Protein AF-A0A7J4GT27-F1 (afdb_monomer)

Mean predicted aligned error: 15.14 Å

pLDDT: mean 80.0, std 19.09, range [25.44, 98.0]

Secondary structure (DSSP, 8-state):
-HHHHHHHHHHHS-HHHHHHHHHHTT----S-HHHHHHHHHHHHHHHHHSS-----------------------------------------PPPHHHHHTSHHHHHHHHHHHHHHHHHHHHHHT-PPPEEPPPPEET-EEEEEEEEEEEEEETHHHHHHHTTS---S-EEEEEEEEEEEEEEEE--B-GGG-TTSSSSTTTB-EEEE-TTS-EEEEEEEEEEEEEEEEEEEEEE--SS-SS-SS-EEEEEEEEEEEEEEEETTT--EEEEEEEEEEEETTEEEEEEEEE-SSSSHHHHHHHS-HHHHTTTS--BHHHHHTT-EE-TT-EEEETTEEEEEEEEEEETTEEEEEEEEEEHHHHHTTSEEEEEEEEE-TT-SB-SEEEEEEEEE-TTS--TTS-HHHHHHHHHH--SSEEEEEEEEEEEEEE--SEE--TT---TTPPPTTSSSPPTTTSB--TTT-SS-----SSSSS-HHHHHHHGGG-TT-HHHHHHHHTT-EEEEEEEE-SSSSEEEEEEEE-SSS-EEEEEEEE-SSSSTTTEEEEEEEE-SS-----GGGPPPB--HHHHHHHHH-TTT-GGGBSTTSSB-TTSPBPTTEEEEEEEE-TTSTTHHHHTTT--SSS-EEEEEEEEEEEETTEEEEEEEEEETTTTEEEEEEEEEE-

Radius of gyration: 33.51 Å; Cα contacts (8 Å, |Δi|>4): 1380; chains: 1; bounding box: 77×67×125 Å

Nearest PDB structures (foldseek):
  2x56-assembly1_A  TM=1.520E-01  e=4.079E-02  Yersinia pestis
  8bmx-assembly1_C  TM=9.482E-02  e=4.570E-03  Bacteroides thetaiotaomicron VPI-5482
  3qq2-assembly1_A-2  TM=1.585E-01  e=1.320E-01  Bordetella pertussis
  5fok-assembly1_A  TM=1.154E-01  e=2.251E-01  Pseudomonas aeruginosa PAO1

Foldseek 3Di:
DVLVVLLVVLVPDDLVVLLVLCVVVVHDSDDDSVVSSVRSSVVVVVVVVPPPPDDDDDYDDDDDDDDDDDDDDDDDDDDDDDDDDDDDDDDDDDDPVNQCPPPVSVVVVVVVCCCVVVVCVVVVQAADWDFFDFAFQWWKFKKKKPFWKKKWADPSVCVVCVVPPDPFAWGMKIKTFIWMKMKHKHQAACVQCPPFPDCPQGSWHWDFFLLLATATWTKMKMKIKTQWMKIWTWGQDPVHRTDPDTDIWTKIKIKMKIWTQGFAVRHTQKIKIWMWMDTDPKIKTKIKMFGCQFDPVVVVVVLDVVVVVQVDFDQCCQAQPRDIQAAADWDGHPQKTKGFNHWDDPPPDIWTKMKIWRNCCVQLVQDTWIKIFTDDRVDSTTQKIKTWDKGAALVDDCVVHDPVSNVVRNVPGGHIMIITTIMMHTDDIDGHDGGRSHNDDTDSPDDPPPSWDDPVQFALQLPPHQEFAAPAPLDPQDPVQVLLQQVLDPPNVVVVVQSVALKHFQKKKWAQLDQWIKIWTWMQHPPRWIKIWIWTADDGHDNVGIGGDDMDTDPFDADDDSVQWDGFHHNNVLLVSLLDCSRPVPQEDPQHQHYPVSHGDNQKMKMKHKHACPGPCVVVVVRRDDDRHIFIKMKMWGWDDDPNKTKIKMWMATGNGSTTRMMMIMIMD

Sequence (669 aa):
MKGEHLVDELSSNTVVQLKVMCKEHGLSTAGKKAEIISRLDEFLNEESLSMDDEADAVPLPEIEEEEILIAEFLEADLIEEELPHKIASISSPNTLMDQIKQPKVAAVLITLLLATGGWYWYVSNQLEPFTADDLRYGDSIEYSILNGDLDVTDGFIDLVMDNLDSEDDVCRLHLQFEGEGSSSVTEGGSNELEFEFDNDLLGAVRAKGSMGLDWLTVEKKLTHNFDKMTISRHLSNTITDCSSFAEGADAQMSLQTTTWTEISEQEIIATKADWSLNVKNDNYQGSTMSFGVGGLLGSLESAAPGVLMVFSPVEIREVIGTSLIETGVTGTSMGWEWRVIGPDMAGDEPAWKIALEHKEIRDNCLGHARVTMWVVADSPWAISQNVDVKITGKDGDRSSCGAATQILGDMILPKGTLTLKLDIFKHDLNRGTKLLDMGVGYDSLPSAGHHTPTSKQLQDWGDNELHLPDQSSLRQYPLEVAASCIPFLSEAVAARAALDDDGYIWRAIDNRSSTKTTWNISWVNSDPNSGWVKLDISGSPSSENCTYIGHGSHNNNGAHNRNEIPPALNISMMEDDLTDRARFPVLSGSDGFFTSTGQYQPETRIGHLVVTPNGDYSDWINRFKTGDTGATTLDLSRNWNSDGWSNTLTLAMDATSGQVIGWNLYQSK

Structure (mmCIF, N/CA/C/O backbone):
data_AF-A0A7J4GT27-F1
#
_entry.id   AF-A0A7J4GT27-F1
#
loop_
_atom_site.group_PDB
_atom_site.id
_atom_site.type_symbol
_atom_site.label_atom_id
_atom_site.label_alt_id
_atom_site.label_comp_id
_atom_site.label_asym_id
_atom_site.label_entity_id
_atom_site.label_seq_id
_atom_site.pdbx_PDB_ins_code
_atom_site.Cartn_x
_atom_site.Cartn_y
_atom_site.Cartn_z
_atom_site.occupancy
_atom_site.B_iso_or_equiv
_atom_site.auth_seq_id
_atom_site.auth_comp_id
_atom_site.auth_asym_id
_atom_site.auth_atom_id
_atom_site.pdbx_PDB_model_num
ATOM 1 N N . MET A 1 1 ? 19.640 -31.789 32.398 1.00 39.75 1 MET A N 1
ATOM 2 C CA . MET A 1 1 ? 18.438 -31.109 32.922 1.00 39.75 1 MET A CA 1
ATOM 3 C C . MET A 1 1 ? 18.256 -29.682 32.399 1.00 39.75 1 MET A C 1
ATOM 5 O O . MET A 1 1 ? 17.112 -29.283 32.303 1.00 39.75 1 MET A O 1
ATOM 9 N N . LYS A 1 2 ? 19.305 -28.924 32.016 1.00 45.47 2 LYS A N 1
ATOM 10 C CA . LYS A 1 2 ? 19.134 -27.567 31.440 1.00 45.47 2 LYS A CA 1
ATOM 11 C C . LYS A 1 2 ? 18.656 -27.557 29.969 1.00 45.47 2 LYS A C 1
ATOM 13 O O . LYS A 1 2 ? 17.789 -26.766 29.639 1.00 45.47 2 LYS A O 1
ATOM 18 N N . GLY A 1 3 ? 19.148 -28.480 29.130 1.00 47.28 3 GLY A N 1
ATOM 19 C CA . GLY A 1 3 ? 18.775 -28.552 27.703 1.00 47.28 3 GLY A CA 1
ATOM 20 C C . GLY A 1 3 ? 17.333 -29.003 27.421 1.00 47.28 3 GLY A C 1
ATOM 21 O O . GLY A 1 3 ? 16.694 -28.469 26.530 1.00 47.28 3 GLY A O 1
ATOM 22 N N . GLU A 1 4 ? 16.767 -29.920 28.219 1.00 50.78 4 GLU A N 1
ATOM 23 C CA . GLU A 1 4 ? 15.357 -30.336 28.048 1.00 50.78 4 GLU A CA 1
ATOM 24 C C . GLU A 1 4 ? 14.365 -29.202 28.363 1.00 50.78 4 GLU A C 1
ATOM 26 O O . GLU A 1 4 ? 13.334 -29.104 27.711 1.00 50.78 4 GLU A O 1
ATOM 31 N N . HIS A 1 5 ? 14.695 -28.302 29.298 1.00 53.88 5 HIS A N 1
ATOM 32 C CA . HIS A 1 5 ? 13.832 -27.169 29.655 1.00 53.88 5 HIS A CA 1
ATOM 33 C C . HIS A 1 5 ? 13.808 -26.078 28.568 1.00 53.88 5 HIS A C 1
ATOM 35 O O . HIS A 1 5 ? 12.766 -25.480 28.319 1.00 53.88 5 HIS A O 1
ATOM 41 N N . LEU A 1 6 ? 14.941 -25.846 27.894 1.00 63.72 6 LEU A N 1
ATOM 42 C CA . LEU A 1 6 ? 15.057 -24.864 26.807 1.00 63.72 6 LEU A CA 1
ATOM 43 C C . LEU A 1 6 ? 14.313 -25.307 25.543 1.00 63.72 6 LEU A C 1
ATOM 45 O O . LEU A 1 6 ? 13.645 -24.498 24.902 1.00 63.72 6 LEU A O 1
ATOM 49 N N . VAL A 1 7 ? 14.380 -26.596 25.202 1.00 70.81 7 VAL A N 1
ATOM 50 C CA . VAL A 1 7 ? 13.647 -27.141 24.050 1.00 70.81 7 VAL A CA 1
ATOM 51 C C . VAL A 1 7 ? 12.135 -27.074 24.282 1.00 70.81 7 VAL A C 1
ATOM 53 O O . VAL A 1 7 ? 11.402 -26.718 23.357 1.00 70.81 7 VAL A O 1
ATOM 56 N N . ASP A 1 8 ? 11.663 -27.334 25.504 1.00 69.31 8 ASP A N 1
ATOM 57 C CA . ASP A 1 8 ? 10.245 -27.204 25.854 1.00 69.31 8 ASP A CA 1
ATOM 58 C C . ASP A 1 8 ? 9.769 -25.738 25.783 1.00 69.31 8 ASP A C 1
ATOM 60 O O . ASP A 1 8 ? 8.721 -25.467 25.187 1.00 69.31 8 ASP A O 1
ATOM 64 N N . GLU A 1 9 ? 10.566 -24.773 26.261 1.00 73.19 9 GLU A N 1
ATOM 65 C CA . GLU A 1 9 ? 10.280 -23.335 26.118 1.00 73.19 9 GLU A CA 1
ATOM 66 C C . GLU A 1 9 ? 10.255 -22.892 24.643 1.00 73.19 9 GLU A C 1
ATOM 68 O O . GLU A 1 9 ? 9.296 -22.251 24.201 1.00 73.19 9 GLU A O 1
ATOM 73 N N . LEU A 1 10 ? 11.233 -23.299 23.829 1.00 79.81 10 LEU A N 1
ATOM 74 C CA . LEU A 1 10 ? 11.262 -23.008 22.389 1.00 79.81 10 LEU A CA 1
ATOM 75 C C . LEU A 1 10 ? 10.099 -23.684 21.638 1.00 79.81 10 LEU A C 1
ATOM 77 O O . LEU A 1 10 ? 9.549 -23.115 20.694 1.00 79.81 10 LEU A O 1
ATOM 81 N N . SER A 1 11 ? 9.661 -24.869 22.071 1.00 78.38 11 SER A N 1
ATOM 82 C CA . SER A 1 11 ? 8.539 -25.583 21.451 1.00 78.38 11 SER A CA 1
ATOM 83 C C . SER A 1 11 ? 7.186 -24.890 21.651 1.00 78.38 11 SER A C 1
ATOM 85 O O . SER A 1 11 ? 6.312 -25.003 20.781 1.00 78.38 11 SER A O 1
ATOM 87 N N . SER A 1 12 ? 7.038 -24.128 22.741 1.00 80.19 12 SER A N 1
ATOM 88 C CA . SER A 1 12 ? 5.828 -23.365 23.074 1.00 80.19 12 SER A CA 1
ATOM 89 C C . SER A 1 12 ? 5.655 -22.080 22.250 1.00 80.19 12 SER A C 1
ATOM 91 O O . SER A 1 12 ? 4.538 -21.589 22.100 1.00 80.19 12 SER A O 1
ATOM 93 N N . ASN A 1 13 ? 6.735 -21.583 21.637 1.00 75.88 13 ASN A N 1
ATOM 94 C CA . ASN A 1 13 ? 6.729 -20.380 20.807 1.00 75.88 13 ASN A CA 1
ATOM 95 C C . ASN A 1 13 ? 6.156 -20.642 19.402 1.00 75.88 13 ASN A C 1
ATOM 97 O O . ASN A 1 13 ? 6.251 -21.748 18.858 1.00 75.88 13 ASN A O 1
ATOM 101 N N . THR A 1 14 ? 5.560 -19.628 18.774 1.00 81.31 14 THR A N 1
ATOM 102 C CA . THR A 1 14 ? 5.093 -19.705 17.379 1.00 81.31 14 THR A CA 1
ATOM 103 C C . THR A 1 14 ? 6.273 -19.713 16.405 1.00 81.31 14 THR A C 1
ATOM 105 O O . THR A 1 14 ? 7.381 -19.294 16.735 1.00 81.31 14 THR A O 1
ATOM 108 N N . VAL A 1 15 ? 6.061 -20.178 15.168 1.00 70.94 15 VAL A N 1
ATOM 109 C CA . VAL A 1 15 ? 7.113 -20.140 14.131 1.00 70.94 15 VAL A CA 1
ATOM 110 C C . VAL A 1 15 ? 7.578 -18.705 13.875 1.00 70.94 15 VAL A C 1
ATOM 112 O O . VAL A 1 15 ? 8.759 -18.490 13.633 1.00 70.94 15 VAL A O 1
ATOM 115 N N . VAL A 1 16 ? 6.679 -17.725 13.983 1.00 69.50 16 VAL A N 1
ATOM 116 C CA . VAL A 1 16 ? 7.009 -16.300 13.857 1.00 69.50 16 VAL A CA 1
ATOM 117 C C . VAL A 1 16 ? 7.936 -15.860 14.987 1.00 69.50 16 VAL A C 1
ATOM 119 O O . VAL A 1 16 ? 8.998 -15.318 14.708 1.00 69.50 16 VAL A O 1
ATOM 122 N N . GLN A 1 17 ? 7.605 -16.173 16.242 1.00 70.81 17 GLN A N 1
ATOM 123 C CA . GLN A 1 17 ? 8.460 -15.868 17.398 1.00 70.81 17 GLN A CA 1
ATOM 124 C C . GLN A 1 17 ? 9.834 -16.544 17.287 1.00 70.81 17 GLN A C 1
ATOM 126 O O . GLN A 1 17 ? 10.858 -15.913 17.526 1.00 70.81 17 GLN A O 1
ATOM 131 N N . LEU A 1 18 ? 9.872 -17.801 16.840 1.00 76.19 18 LEU A N 1
ATOM 132 C CA . LEU A 1 18 ? 11.117 -18.535 16.607 1.00 76.19 18 LEU A CA 1
ATOM 133 C C . LEU A 1 18 ? 11.953 -17.921 15.475 1.00 76.19 18 LEU A C 1
ATOM 135 O O . LEU A 1 18 ? 13.167 -17.806 15.596 1.00 76.19 18 LEU A O 1
ATOM 139 N N . LYS A 1 19 ? 11.322 -17.468 14.387 1.00 71.25 19 LYS A N 1
ATOM 140 C CA . LYS A 1 19 ? 12.017 -16.763 13.300 1.00 71.25 19 LYS A CA 1
ATOM 141 C C . LYS A 1 19 ? 12.525 -15.389 13.734 1.00 71.25 19 LYS A C 1
ATOM 143 O O . LYS A 1 19 ? 13.599 -14.998 13.292 1.00 71.25 19 LYS A O 1
ATOM 148 N N . VAL A 1 20 ? 11.790 -14.679 14.591 1.00 79.38 20 VAL A N 1
ATOM 149 C CA . VAL A 1 20 ? 12.242 -13.415 15.193 1.00 79.38 20 VAL A CA 1
ATOM 150 C C . VAL A 1 20 ? 13.470 -13.659 16.067 1.00 79.38 20 VAL A C 1
ATOM 152 O O . VAL A 1 20 ? 14.481 -13.005 15.846 1.00 79.38 20 VAL A O 1
ATOM 155 N N . MET A 1 21 ? 13.449 -14.670 16.942 1.00 74.94 21 MET A N 1
ATOM 156 C CA . MET A 1 21 ? 14.625 -15.043 17.739 1.00 74.94 21 MET A CA 1
ATOM 157 C C . MET A 1 21 ? 15.817 -15.441 16.854 1.00 74.94 21 MET A C 1
ATOM 159 O O . MET A 1 21 ? 16.938 -15.001 17.088 1.00 74.94 21 MET A O 1
ATOM 163 N N . CYS A 1 22 ? 15.603 -16.201 15.771 1.00 73.69 22 CYS A N 1
ATOM 164 C CA . CYS A 1 22 ? 16.678 -16.473 14.809 1.00 73.69 22 CYS A CA 1
ATOM 165 C C . CYS A 1 22 ? 17.226 -15.190 14.172 1.00 73.69 22 CYS A C 1
ATOM 167 O O . CYS A 1 22 ? 18.437 -15.051 14.034 1.00 73.69 22 CYS A O 1
ATOM 169 N N . LYS A 1 23 ? 16.351 -14.246 13.811 1.00 69.81 23 LYS A N 1
ATOM 170 C CA . LYS A 1 23 ? 16.727 -12.963 13.206 1.00 69.81 23 LYS A CA 1
ATOM 171 C C . LYS A 1 23 ? 17.544 -12.093 14.167 1.00 69.81 23 LYS A C 1
ATOM 173 O O . LYS A 1 23 ? 18.514 -11.482 13.731 1.00 69.81 23 LYS A O 1
ATOM 178 N N . GLU A 1 24 ? 17.186 -12.065 15.448 1.00 77.56 24 GLU A N 1
ATOM 179 C CA . GLU A 1 24 ? 17.915 -11.330 16.494 1.00 77.56 24 GLU A CA 1
ATOM 180 C C . GLU A 1 24 ? 19.332 -11.877 16.712 1.00 77.56 24 GLU A C 1
ATOM 182 O O . GLU A 1 24 ? 20.261 -11.104 16.940 1.00 77.56 24 GLU A O 1
ATOM 187 N N . HIS A 1 25 ? 19.518 -13.190 16.559 1.00 77.00 25 HIS A N 1
ATOM 188 C CA . HIS A 1 25 ? 20.810 -13.863 16.730 1.00 77.00 25 HIS A CA 1
ATOM 189 C C . HIS A 1 25 ? 21.579 -14.105 15.417 1.00 77.00 25 HIS A C 1
ATOM 191 O O . HIS A 1 25 ? 22.582 -14.816 15.408 1.00 77.00 25 HIS A O 1
ATOM 197 N N . GLY A 1 26 ? 21.136 -13.530 14.291 1.00 74.62 26 GLY A N 1
ATOM 198 C CA . GLY A 1 26 ? 21.809 -13.679 12.991 1.00 74.62 26 GLY A CA 1
ATOM 199 C C . GLY A 1 26 ? 21.764 -15.099 12.405 1.00 74.62 26 GLY A C 1
ATOM 200 O O . GLY A 1 26 ? 22.577 -15.449 11.549 1.00 74.62 26 GLY A O 1
ATOM 201 N N . LEU A 1 27 ? 20.825 -15.930 12.857 1.00 77.88 27 LEU A N 1
ATOM 202 C CA . LEU A 1 27 ? 20.609 -17.296 12.392 1.00 77.88 27 LEU A CA 1
ATOM 203 C C . LEU A 1 27 ? 19.609 -17.325 11.230 1.00 77.88 27 LEU A C 1
ATOM 205 O O . LEU A 1 27 ? 18.671 -16.532 11.153 1.00 77.88 27 LEU A O 1
ATOM 209 N N . SER A 1 28 ? 19.760 -18.307 10.336 1.00 73.38 28 SER A N 1
ATOM 210 C CA . SER A 1 28 ? 18.795 -18.533 9.254 1.00 73.38 28 SER A CA 1
ATOM 211 C C . SER A 1 28 ? 17.380 -18.752 9.811 1.00 73.38 28 SER A C 1
ATOM 213 O O . SER A 1 28 ? 17.198 -19.477 10.789 1.00 73.38 28 SER A O 1
ATOM 215 N N . THR A 1 29 ? 16.366 -18.175 9.165 1.00 80.88 29 THR A N 1
ATOM 216 C CA . THR A 1 29 ? 14.940 -18.326 9.518 1.00 80.88 29 THR A CA 1
ATOM 217 C C . THR A 1 29 ? 14.226 -19.386 8.669 1.00 80.88 29 THR A C 1
ATOM 219 O O . THR A 1 29 ? 13.031 -19.635 8.846 1.00 80.88 29 THR A O 1
ATOM 222 N N . ALA A 1 30 ? 14.945 -20.023 7.740 1.00 67.50 30 ALA A N 1
ATOM 223 C CA . ALA A 1 30 ? 14.400 -21.024 6.833 1.00 67.50 30 ALA A CA 1
ATOM 224 C C . ALA A 1 30 ? 14.267 -22.397 7.512 1.00 67.50 30 ALA A C 1
ATOM 226 O O . ALA A 1 30 ? 15.132 -22.809 8.297 1.00 67.50 30 ALA A O 1
ATOM 227 N N . GLY A 1 31 ? 13.197 -23.113 7.158 1.00 76.62 31 GLY A N 1
ATOM 228 C CA . GLY A 1 31 ? 12.929 -24.478 7.612 1.00 76.62 31 GLY A CA 1
ATOM 229 C C . GLY A 1 31 ? 11.610 -24.643 8.365 1.00 76.62 31 GLY A C 1
ATOM 230 O O . GLY A 1 31 ? 10.870 -23.687 8.611 1.00 76.62 31 GLY A O 1
ATOM 231 N N . LYS A 1 32 ? 11.300 -25.892 8.721 1.00 79.50 32 LYS A N 1
ATOM 232 C CA . LYS A 1 32 ? 10.137 -26.235 9.560 1.00 79.50 32 LYS A CA 1
ATOM 233 C C . LYS A 1 32 ? 10.398 -25.844 11.017 1.00 79.50 32 LYS A C 1
ATOM 235 O O . LYS A 1 32 ? 11.546 -25.777 11.443 1.00 79.50 32 LYS A O 1
ATOM 240 N N . LYS A 1 33 ? 9.338 -25.681 11.822 1.00 82.06 33 LYS A N 1
ATOM 241 C CA . LYS A 1 33 ? 9.425 -25.316 13.255 1.00 82.06 33 LYS A CA 1
ATOM 242 C C . LYS A 1 33 ? 10.498 -26.106 14.023 1.00 82.06 33 LYS A C 1
ATOM 244 O O . LYS A 1 33 ? 11.287 -25.515 14.744 1.00 82.06 33 LYS A O 1
ATOM 249 N N . ALA A 1 34 ? 10.560 -27.423 13.823 1.00 82.75 34 ALA A N 1
ATOM 250 C CA . ALA A 1 34 ? 11.535 -28.293 14.485 1.00 82.75 34 ALA A CA 1
ATOM 251 C C . ALA A 1 34 ? 12.997 -27.993 14.095 1.00 82.75 34 ALA A C 1
ATOM 253 O O . ALA A 1 34 ? 13.884 -28.095 14.934 1.00 82.75 34 ALA A O 1
ATOM 254 N N . GLU A 1 35 ? 13.250 -27.589 12.848 1.00 78.25 35 GLU A N 1
ATOM 255 C CA . GLU A 1 35 ? 14.590 -27.219 12.369 1.00 78.25 35 GLU A CA 1
ATOM 256 C C . GLU A 1 35 ? 15.025 -25.863 12.937 1.00 78.25 35 GLU A C 1
ATOM 258 O O . GLU A 1 35 ? 16.188 -25.685 13.287 1.00 78.25 35 GLU A O 1
ATOM 263 N N . ILE A 1 36 ? 14.081 -24.927 13.081 1.00 84.12 36 ILE A N 1
ATOM 264 C CA . ILE A 1 36 ? 14.317 -23.609 13.685 1.00 84.12 36 ILE A CA 1
ATOM 265 C C . ILE A 1 36 ? 14.598 -23.751 15.189 1.00 84.12 36 ILE A C 1
ATOM 267 O O . ILE A 1 36 ? 15.553 -23.164 15.689 1.00 84.12 36 ILE A O 1
ATOM 271 N N . ILE A 1 37 ? 13.824 -24.584 15.895 1.00 87.50 37 ILE A N 1
ATOM 272 C CA . ILE A 1 37 ? 14.056 -24.892 17.317 1.00 87.50 37 ILE A CA 1
ATOM 273 C C . ILE A 1 37 ? 15.431 -25.533 17.513 1.00 87.50 37 ILE A C 1
ATOM 275 O O . ILE A 1 37 ? 16.178 -25.088 18.375 1.00 87.50 37 ILE A O 1
ATOM 279 N N . SER A 1 38 ? 15.792 -26.528 16.695 1.00 84.50 38 SER A N 1
ATOM 280 C CA . SER A 1 38 ? 17.102 -27.189 16.792 1.00 84.50 38 SER A CA 1
ATOM 281 C C . SER A 1 38 ? 18.262 -26.213 16.589 1.00 84.50 38 SER A C 1
ATOM 283 O O . SER A 1 38 ? 19.284 -26.343 17.251 1.00 84.50 38 SER A O 1
ATOM 285 N N . ARG A 1 39 ? 18.104 -25.239 15.685 1.00 89.25 39 ARG A N 1
ATOM 286 C CA . ARG A 1 39 ? 19.121 -24.220 15.394 1.00 89.25 39 ARG A CA 1
ATOM 287 C C . ARG A 1 39 ? 19.280 -23.218 16.539 1.00 89.25 39 ARG A C 1
ATOM 289 O O . ARG A 1 39 ? 20.398 -22.830 16.853 1.00 89.25 39 ARG A O 1
ATOM 296 N N . LEU A 1 40 ? 18.170 -22.803 17.150 1.00 85.88 40 LEU A N 1
ATOM 297 C CA . LEU A 1 40 ? 18.187 -21.924 18.322 1.00 85.88 40 LEU A CA 1
ATOM 298 C C . LEU A 1 40 ? 18.762 -22.628 19.552 1.00 85.88 40 LEU A C 1
ATOM 300 O O . LEU A 1 40 ? 19.552 -22.029 20.271 1.00 85.88 40 LEU A O 1
ATOM 304 N N . ASP A 1 41 ? 18.414 -23.896 19.769 1.00 87.19 41 ASP A N 1
ATOM 305 C CA . ASP A 1 41 ? 18.955 -24.689 20.876 1.00 87.19 41 ASP A CA 1
ATOM 306 C C . ASP A 1 41 ? 20.474 -24.898 20.743 1.00 87.19 41 ASP A C 1
ATOM 308 O O . ASP A 1 41 ? 21.208 -24.747 21.718 1.00 87.19 41 ASP A O 1
ATOM 312 N N . GLU A 1 42 ? 20.976 -25.174 19.535 1.00 83.62 42 GLU A N 1
ATOM 313 C CA . GLU A 1 42 ? 22.418 -25.307 19.283 1.00 83.62 42 GLU A CA 1
ATOM 314 C C . GLU A 1 42 ? 23.165 -23.997 19.582 1.00 83.62 42 GLU A C 1
ATOM 316 O O . GLU A 1 42 ? 24.139 -24.003 20.334 1.00 83.62 42 GLU A O 1
ATOM 321 N N . PHE A 1 43 ? 22.649 -22.864 19.095 1.00 83.25 43 PHE A N 1
ATOM 322 C CA . PHE A 1 43 ? 23.240 -21.544 19.328 1.00 83.25 43 PHE A CA 1
ATOM 323 C C . PHE A 1 43 ? 23.256 -21.146 20.814 1.00 83.25 43 PHE A C 1
ATOM 325 O O . PHE A 1 43 ? 24.290 -20.734 21.339 1.00 83.25 43 PHE A O 1
ATOM 332 N N . LEU A 1 44 ? 22.131 -21.314 21.518 1.00 80.50 44 LEU A N 1
ATOM 333 C CA . LEU A 1 44 ? 22.011 -20.943 22.933 1.00 80.50 44 LEU A CA 1
ATOM 334 C C . LEU A 1 44 ? 22.881 -21.829 23.840 1.00 80.50 44 LEU A C 1
ATOM 336 O O . LEU A 1 44 ? 23.383 -21.372 24.871 1.00 80.50 44 LEU A O 1
ATOM 340 N N . ASN A 1 45 ? 23.107 -23.087 23.450 1.00 76.75 45 ASN A N 1
ATOM 341 C CA . ASN A 1 45 ? 24.032 -23.969 24.155 1.00 76.75 45 ASN A CA 1
ATOM 342 C C . ASN A 1 45 ? 25.505 -23.604 23.881 1.00 76.75 45 ASN A C 1
ATOM 344 O O . ASN A 1 45 ? 26.312 -23.664 24.812 1.00 76.75 45 ASN A O 1
ATOM 348 N N . GLU A 1 46 ? 25.867 -23.178 22.666 1.00 70.31 46 GLU A N 1
ATOM 349 C CA . GLU A 1 46 ? 27.227 -22.715 22.344 1.00 70.31 46 GLU A CA 1
ATOM 350 C C . GLU A 1 46 ? 27.593 -21.402 23.055 1.00 70.31 46 GLU A C 1
ATOM 352 O O . GLU A 1 46 ? 28.698 -21.281 23.590 1.00 70.31 46 GLU A O 1
ATOM 357 N N . GLU A 1 47 ? 26.662 -20.449 23.149 1.00 57.38 47 GLU A N 1
ATOM 358 C CA . GLU A 1 47 ? 26.886 -19.177 23.848 1.00 57.38 47 GLU A CA 1
ATOM 359 C C . GLU A 1 47 ? 27.145 -19.404 25.350 1.00 57.38 47 GLU A C 1
ATOM 361 O O . GLU A 1 47 ? 28.052 -18.802 25.934 1.00 57.38 47 GLU A O 1
ATOM 366 N N . SER A 1 48 ? 26.452 -20.381 25.951 1.00 50.97 48 SER A N 1
ATOM 367 C CA . SER A 1 48 ? 26.628 -20.764 27.358 1.00 50.97 48 SER A CA 1
ATOM 368 C C . SER A 1 48 ? 27.987 -21.403 27.683 1.00 50.97 48 SER A C 1
ATOM 370 O O . SER A 1 48 ? 28.407 -21.381 28.838 1.00 50.97 48 SER A O 1
ATOM 372 N N . LEU A 1 49 ? 28.696 -21.936 26.679 1.00 42.31 49 LEU A N 1
ATOM 373 C CA . LEU A 1 49 ? 30.040 -22.510 26.829 1.00 42.31 49 LEU A CA 1
ATOM 374 C C . LEU A 1 49 ? 31.160 -21.466 26.681 1.00 42.31 49 LEU A C 1
ATOM 376 O O . LEU A 1 49 ? 32.306 -21.755 27.018 1.00 42.31 49 LEU A O 1
ATOM 380 N N . SER A 1 50 ? 30.846 -20.261 26.194 1.00 39.12 50 SER A N 1
ATOM 381 C CA . SER A 1 50 ? 31.833 -19.214 25.886 1.00 39.12 50 SER A CA 1
ATOM 382 C C . SER A 1 50 ? 32.122 -18.234 27.037 1.00 39.12 50 SER A C 1
ATOM 384 O O . SER A 1 50 ? 33.016 -17.398 26.916 1.00 39.12 50 SER A O 1
ATOM 386 N N . MET A 1 51 ? 31.404 -18.345 28.163 1.00 37.31 51 MET A N 1
ATOM 387 C CA . MET A 1 51 ? 31.459 -17.387 29.282 1.00 37.31 51 MET A CA 1
ATOM 388 C C . MET A 1 51 ? 32.214 -17.863 30.542 1.00 37.31 51 MET A C 1
ATOM 390 O O . MET A 1 51 ? 32.168 -17.163 31.550 1.00 37.31 51 MET A O 1
ATOM 394 N N . ASP A 1 52 ? 32.931 -18.993 30.507 1.00 35.41 52 ASP A N 1
ATOM 395 C CA . ASP A 1 52 ? 33.542 -19.602 31.712 1.00 35.41 52 ASP A CA 1
ATOM 396 C C . ASP A 1 52 ? 35.089 -19.594 31.764 1.00 35.41 52 ASP A C 1
ATOM 398 O O . ASP A 1 52 ? 35.685 -20.315 32.564 1.00 35.41 52 ASP A O 1
ATOM 402 N N . ASP A 1 53 ? 35.764 -18.732 30.995 1.00 34.94 53 ASP A N 1
ATOM 403 C CA . ASP A 1 53 ? 37.218 -18.520 31.103 1.00 34.94 53 ASP A CA 1
ATOM 404 C C . ASP A 1 53 ? 37.562 -17.068 31.496 1.00 34.94 53 ASP A C 1
ATOM 406 O O . ASP A 1 53 ? 37.922 -16.252 30.656 1.00 34.94 53 ASP A O 1
ATOM 410 N N . GLU A 1 54 ? 37.479 -16.746 32.791 1.00 32.72 54 GLU A N 1
ATOM 411 C CA . GLU A 1 54 ? 38.542 -16.026 33.518 1.00 32.72 54 GLU A CA 1
ATOM 412 C C . GLU A 1 54 ? 38.254 -16.007 35.031 1.00 32.72 54 GLU A C 1
ATOM 414 O O . GLU A 1 54 ? 37.233 -15.525 35.518 1.00 32.72 54 GLU A O 1
ATOM 419 N N . ALA A 1 55 ? 39.188 -16.583 35.783 1.00 32.88 55 ALA A N 1
ATOM 420 C CA . ALA A 1 55 ? 39.131 -16.772 37.222 1.00 32.88 55 ALA A CA 1
ATOM 421 C C . ALA A 1 55 ? 39.497 -15.500 38.006 1.00 32.88 55 ALA A C 1
ATOM 423 O O . ALA A 1 55 ? 40.465 -14.828 37.665 1.00 32.88 55 ALA A O 1
ATOM 424 N N . ASP A 1 56 ? 38.874 -15.302 39.173 1.00 29.39 56 ASP A N 1
ATOM 425 C CA . ASP A 1 56 ? 39.678 -15.227 40.397 1.00 29.39 56 ASP A CA 1
ATOM 426 C C . ASP A 1 56 ? 38.906 -15.733 41.627 1.00 29.39 56 ASP A C 1
ATOM 428 O O . ASP A 1 56 ? 37.720 -15.467 41.823 1.00 29.39 56 ASP A O 1
ATOM 432 N N . ALA A 1 57 ? 39.602 -16.530 42.430 1.00 32.41 57 ALA A N 1
ATOM 433 C CA . ALA A 1 57 ? 39.087 -17.283 43.568 1.00 32.41 57 ALA A CA 1
ATOM 434 C C . ALA A 1 57 ? 39.218 -16.503 44.890 1.00 32.41 57 ALA A C 1
ATOM 436 O O . ALA A 1 57 ? 40.029 -15.586 44.971 1.00 32.41 57 ALA A O 1
ATOM 437 N N . VAL A 1 58 ? 38.480 -16.935 45.936 1.00 32.19 58 VAL A N 1
ATOM 438 C CA . VAL A 1 58 ? 38.839 -17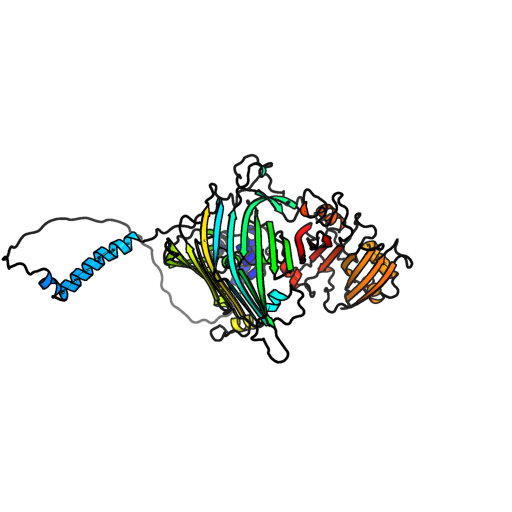.037 47.389 1.00 32.19 58 VAL A CA 1
ATOM 439 C C . VAL A 1 58 ? 37.539 -17.199 48.245 1.00 32.19 58 VAL A C 1
ATOM 441 O O . VAL A 1 58 ? 36.499 -16.684 47.850 1.00 32.19 58 VAL A O 1
ATOM 444 N N . PRO A 1 59 ? 37.534 -17.963 49.371 1.00 34.69 59 PRO A N 1
ATOM 445 C CA . PRO A 1 59 ? 36.644 -19.135 49.537 1.00 34.69 59 PRO A CA 1
ATOM 446 C C . PRO A 1 59 ? 35.719 -19.223 50.789 1.00 34.69 59 PRO A C 1
ATOM 448 O O . PRO A 1 59 ? 36.011 -18.585 51.795 1.00 34.69 59 PRO A O 1
ATOM 451 N N . LEU A 1 60 ? 34.739 -20.165 50.712 1.00 26.73 60 LEU A N 1
ATOM 452 C CA . LEU A 1 60 ? 34.074 -21.056 51.730 1.00 26.73 60 LEU A CA 1
ATOM 453 C C . LEU A 1 60 ? 33.406 -20.437 53.007 1.00 26.73 60 LEU A C 1
ATOM 455 O O . LEU A 1 60 ? 33.837 -19.370 53.428 1.00 26.73 60 LEU A O 1
ATOM 459 N N . PRO A 1 61 ? 32.436 -21.096 53.719 1.00 37.81 61 PRO A N 1
ATOM 460 C CA . PRO A 1 61 ? 31.963 -22.491 53.611 1.00 37.81 61 PRO A CA 1
ATOM 461 C C . PRO A 1 61 ? 30.428 -22.774 53.670 1.00 37.81 61 PRO A C 1
ATOM 463 O O . PRO A 1 61 ? 29.608 -21.912 53.967 1.00 37.81 61 PRO A O 1
ATOM 466 N N . GLU A 1 62 ? 30.141 -24.050 53.377 1.00 32.28 62 GLU A N 1
ATOM 467 C CA . GLU A 1 62 ? 29.030 -24.986 53.681 1.00 32.28 62 GLU A CA 1
ATOM 468 C C . GLU A 1 62 ? 27.930 -24.597 54.696 1.00 32.28 62 GLU A C 1
ATOM 470 O O . GLU A 1 62 ? 28.224 -24.003 55.730 1.00 32.28 62 GLU A O 1
ATOM 475 N N . ILE A 1 63 ? 26.687 -25.059 54.448 1.00 30.56 63 ILE A N 1
ATOM 476 C CA . ILE A 1 63 ? 25.923 -26.024 55.285 1.00 30.56 63 ILE A CA 1
ATOM 477 C C . ILE A 1 63 ? 24.676 -26.531 54.516 1.00 30.56 63 ILE A C 1
ATOM 479 O O . ILE A 1 63 ? 24.071 -25.812 53.724 1.00 30.56 63 ILE A O 1
ATOM 483 N N . GLU A 1 64 ? 24.384 -27.805 54.769 1.00 27.33 64 GLU A N 1
ATOM 484 C CA . GLU A 1 64 ? 23.403 -28.760 54.236 1.00 27.33 64 GLU A CA 1
ATOM 485 C C . GLU A 1 64 ? 21.913 -28.453 54.519 1.00 27.33 64 GLU A C 1
ATOM 487 O O . GLU A 1 64 ? 21.601 -27.744 55.471 1.00 27.33 64 GLU A O 1
ATOM 492 N N . GLU A 1 65 ? 21.056 -29.020 53.646 1.00 28.70 65 GLU A N 1
ATOM 493 C CA . GLU A 1 65 ? 19.785 -29.771 53.855 1.00 28.70 65 GLU A CA 1
ATOM 494 C C . GLU A 1 65 ? 18.791 -29.273 54.950 1.00 28.70 65 GLU A C 1
ATOM 496 O O . GLU A 1 65 ? 19.165 -28.910 56.053 1.00 28.70 65 GLU A O 1
ATOM 501 N N . GLU A 1 66 ? 17.472 -29.169 54.749 1.00 31.69 66 GLU A N 1
ATOM 502 C CA . GLU A 1 66 ? 16.516 -30.270 54.559 1.00 31.69 66 GLU A CA 1
ATOM 503 C C . GLU A 1 66 ? 15.078 -29.735 54.317 1.00 31.69 66 GLU A C 1
ATOM 505 O O . GLU A 1 66 ? 14.672 -28.696 54.835 1.00 31.69 66 GLU A O 1
ATOM 510 N N . GLU A 1 67 ? 14.329 -30.546 53.566 1.00 29.28 67 GLU A N 1
ATOM 511 C CA . GLU A 1 67 ? 12.920 -30.960 53.704 1.00 29.28 67 GLU A CA 1
ATOM 512 C C . GLU A 1 67 ? 11.702 -30.001 53.676 1.00 29.28 67 GLU A C 1
ATOM 514 O O . GLU A 1 67 ? 11.455 -29.116 54.490 1.00 29.28 67 GLU A O 1
ATOM 519 N N . ILE A 1 68 ? 10.844 -30.383 52.727 1.00 34.12 68 ILE A N 1
ATOM 520 C CA . ILE A 1 68 ? 9.415 -30.155 52.507 1.00 34.12 68 ILE A CA 1
ATOM 521 C C . ILE A 1 68 ? 8.573 -30.641 53.697 1.00 34.12 68 ILE A C 1
ATOM 523 O O . ILE A 1 68 ? 8.803 -31.758 54.136 1.00 34.12 68 ILE A O 1
ATOM 527 N N . LEU A 1 69 ? 7.486 -29.943 54.065 1.00 26.94 69 LEU A N 1
ATOM 528 C CA . LEU A 1 69 ? 6.226 -30.596 54.469 1.00 26.94 69 LEU A CA 1
ATOM 529 C C . LEU A 1 69 ? 4.982 -29.723 54.207 1.00 26.94 69 LEU A C 1
ATOM 531 O O . LEU A 1 69 ? 4.947 -28.522 54.459 1.00 26.94 69 LEU A O 1
ATOM 535 N N . ILE A 1 70 ? 3.957 -30.410 53.705 1.00 27.95 70 ILE A N 1
ATOM 536 C CA . ILE A 1 70 ? 2.581 -30.002 53.392 1.00 27.95 70 ILE A CA 1
ATOM 537 C C . ILE A 1 70 ? 1.705 -30.147 54.652 1.00 27.95 70 ILE A C 1
ATOM 539 O O . ILE A 1 70 ? 1.899 -31.111 55.387 1.00 27.95 70 ILE A O 1
ATOM 543 N N . ALA A 1 71 ? 0.700 -29.282 54.844 1.00 29.84 71 ALA A N 1
ATOM 544 C CA . ALA A 1 71 ? -0.614 -29.599 55.448 1.00 29.84 71 ALA A CA 1
ATOM 545 C C . ALA A 1 71 ? -1.523 -28.354 55.311 1.00 29.84 71 ALA A C 1
ATOM 547 O O . ALA A 1 71 ? -1.057 -27.256 55.593 1.00 29.84 71 ALA A O 1
ATOM 548 N N . GLU A 1 72 ? -2.734 -28.347 54.748 1.00 28.30 72 GLU A N 1
ATOM 549 C CA . GLU A 1 72 ? -3.974 -29.135 54.912 1.00 28.30 72 GLU A CA 1
ATOM 550 C C . GLU A 1 72 ? -5.084 -28.231 55.506 1.00 28.30 72 GLU A C 1
ATOM 552 O O . GLU A 1 72 ? -4.834 -27.331 56.304 1.00 28.30 72 GLU A O 1
ATOM 557 N N . PHE A 1 73 ? -6.290 -28.435 54.977 1.00 25.44 73 PHE A N 1
ATOM 558 C CA . PHE A 1 73 ? -7.536 -27.665 55.065 1.00 25.44 73 PHE A CA 1
ATOM 559 C C . PHE A 1 73 ? -8.327 -27.852 56.383 1.00 25.44 73 PHE A C 1
ATOM 561 O O . PHE A 1 73 ? -8.022 -28.755 57.157 1.00 25.44 73 PHE A O 1
ATOM 568 N N . LEU A 1 74 ? -9.438 -27.087 56.484 1.00 26.31 74 LEU A N 1
ATOM 569 C CA . LEU A 1 74 ? -10.650 -27.192 57.344 1.00 26.31 74 LEU A CA 1
ATOM 570 C C . LEU A 1 74 ? -10.692 -26.204 58.524 1.00 26.31 74 LEU A C 1
ATOM 572 O O . LEU A 1 74 ? -9.683 -25.959 59.167 1.00 26.31 74 LEU A O 1
ATOM 576 N N . GLU A 1 75 ? -11.817 -25.643 58.963 1.00 26.84 75 GLU A N 1
ATOM 577 C CA . GLU A 1 75 ? -13.190 -25.415 58.484 1.00 26.84 75 GLU A CA 1
ATOM 578 C C . GLU A 1 75 ? -13.825 -24.523 59.575 1.00 26.84 75 GLU A C 1
ATOM 580 O O . GLU A 1 75 ? -13.374 -24.508 60.724 1.00 26.84 75 GLU A O 1
ATOM 585 N N . ALA A 1 76 ? -14.816 -23.721 59.200 1.00 28.52 76 ALA A N 1
ATOM 586 C CA . ALA A 1 76 ? -15.513 -22.778 60.067 1.00 28.52 76 ALA A CA 1
ATOM 587 C C . ALA A 1 76 ? -16.496 -23.470 61.029 1.00 28.52 76 ALA A C 1
ATOM 589 O O . ALA A 1 76 ? -17.097 -24.477 60.668 1.00 28.52 76 ALA A O 1
ATOM 590 N N . ASP A 1 77 ? -16.733 -22.869 62.202 1.00 25.55 77 ASP A N 1
ATOM 591 C CA . ASP A 1 77 ? -17.861 -23.240 63.063 1.00 25.55 77 ASP A CA 1
ATOM 592 C C . ASP A 1 77 ? -18.547 -22.004 63.680 1.00 25.55 77 ASP A C 1
ATOM 594 O O . ASP A 1 77 ? -17.899 -21.059 64.143 1.00 25.55 77 ASP A O 1
ATOM 598 N N . LEU A 1 78 ? -19.880 -22.022 63.616 1.00 26.56 78 LEU A N 1
ATOM 599 C CA . LEU A 1 78 ? -20.854 -21.001 64.022 1.00 26.56 78 LEU A CA 1
ATOM 600 C C . LEU A 1 78 ? -21.265 -21.183 65.490 1.00 26.56 78 LEU A C 1
ATOM 602 O O . LEU A 1 78 ? -21.553 -22.307 65.888 1.00 26.56 78 LEU A O 1
ATOM 606 N N . ILE A 1 79 ? -21.440 -20.097 66.260 1.00 29.09 79 ILE A N 1
ATOM 607 C CA . ILE A 1 79 ? -22.250 -20.107 67.499 1.00 29.09 79 ILE A CA 1
ATOM 608 C C . ILE A 1 79 ? -23.037 -18.788 67.648 1.00 29.09 79 ILE A C 1
ATOM 610 O O . ILE A 1 79 ? -22.477 -17.700 67.506 1.00 29.09 79 ILE A O 1
ATOM 614 N N . GLU A 1 80 ? -24.329 -18.920 67.965 1.00 28.67 80 GLU A N 1
ATOM 615 C CA . GLU A 1 80 ? -25.347 -17.883 68.209 1.00 28.67 80 GLU A CA 1
ATOM 616 C C . GLU A 1 80 ? -25.857 -17.930 69.683 1.00 28.67 80 GLU A C 1
ATOM 618 O O . GLU A 1 80 ? -25.679 -18.947 70.352 1.00 28.67 80 GLU A O 1
ATOM 623 N N . GLU A 1 81 ? -26.527 -16.843 70.127 1.00 31.77 81 GLU A N 1
ATOM 624 C CA . GLU A 1 81 ? -27.328 -16.606 71.372 1.00 31.77 81 GLU A CA 1
ATOM 625 C C . GLU A 1 81 ? -26.582 -16.370 72.721 1.00 31.77 81 GLU A C 1
ATOM 627 O O . GLU A 1 81 ? -25.560 -16.981 72.997 1.00 31.77 81 GLU A O 1
ATOM 632 N N . GLU A 1 82 ? -26.976 -15.505 73.682 1.00 29.66 82 GLU A N 1
ATOM 633 C CA . GLU A 1 82 ? -28.165 -14.667 73.961 1.00 29.66 82 GLU A CA 1
ATOM 634 C C . GLU A 1 82 ? -27.842 -13.595 75.065 1.00 29.66 82 GLU A C 1
ATOM 636 O O . GLU A 1 82 ? -26.816 -13.660 75.745 1.00 29.66 82 GLU A O 1
ATOM 641 N N . LEU A 1 83 ? -28.736 -12.609 75.270 1.00 32.22 83 LEU A N 1
ATOM 642 C CA . LEU A 1 83 ? -28.671 -11.456 76.213 1.00 32.22 83 LEU A CA 1
ATOM 643 C C . LEU A 1 83 ? -28.965 -11.784 77.703 1.00 32.22 83 LEU A C 1
ATOM 645 O O . LEU A 1 83 ? -29.649 -12.757 78.007 1.00 32.22 83 LEU A O 1
ATOM 649 N N . PRO A 1 84 ? -28.651 -10.854 78.643 1.00 34.50 84 PRO A N 1
ATOM 650 C CA . PRO A 1 84 ? -29.734 -10.376 79.520 1.00 34.50 84 PRO A CA 1
ATOM 651 C C . PRO A 1 84 ? -29.773 -8.853 79.789 1.00 34.50 84 PRO A C 1
ATOM 653 O O . PRO A 1 84 ? -28.782 -8.128 79.753 1.00 34.50 84 PRO A O 1
ATOM 656 N N . HIS A 1 85 ? -30.991 -8.393 80.096 1.00 28.84 85 HIS A N 1
ATOM 657 C CA . HIS A 1 85 ? -31.445 -7.018 80.343 1.00 28.84 85 HIS A CA 1
ATOM 658 C C . HIS A 1 85 ? -30.824 -6.286 81.552 1.00 28.84 85 HIS A C 1
ATOM 660 O O . HIS A 1 85 ? -30.654 -6.854 82.631 1.00 28.84 85 HIS A O 1
ATOM 666 N N . LYS A 1 86 ? -30.734 -4.948 81.442 1.00 30.48 86 LYS A N 1
ATOM 667 C CA . LYS A 1 86 ? -30.893 -4.023 82.581 1.00 30.48 86 LYS A CA 1
ATOM 668 C C . LYS A 1 86 ? -31.613 -2.736 82.147 1.00 30.48 86 LYS A C 1
ATOM 670 O O . LYS A 1 86 ? -31.114 -1.987 81.318 1.00 30.48 86 LYS A O 1
ATOM 675 N N . ILE A 1 87 ? -32.795 -2.496 82.718 1.00 36.12 87 ILE A N 1
ATOM 676 C CA . ILE A 1 87 ? -33.636 -1.306 82.502 1.00 36.12 87 ILE A CA 1
ATOM 677 C C . ILE A 1 87 ? -33.179 -0.178 83.444 1.00 36.12 87 ILE A C 1
ATOM 679 O O . ILE A 1 87 ? -33.084 -0.398 84.652 1.00 36.12 87 ILE A O 1
ATOM 683 N N . ALA A 1 88 ? -32.968 1.035 82.918 1.00 31.09 88 ALA A N 1
ATOM 684 C CA . ALA A 1 88 ? -32.885 2.265 83.711 1.00 31.09 88 ALA A CA 1
ATOM 685 C C . ALA A 1 88 ? -33.541 3.464 82.992 1.00 31.09 88 ALA A C 1
ATOM 687 O O . ALA A 1 88 ? -33.253 3.744 81.836 1.00 31.09 88 ALA A O 1
ATOM 688 N N . SER A 1 89 ? -34.439 4.114 83.741 1.00 30.38 89 SER A N 1
ATOM 689 C CA . SER A 1 89 ? -35.129 5.409 83.596 1.00 30.38 89 SER A CA 1
ATOM 690 C C . SER A 1 89 ? -35.304 6.067 82.217 1.00 30.38 89 SER A C 1
ATOM 692 O O . SER A 1 89 ? -34.355 6.529 81.590 1.00 30.38 89 SER A O 1
ATOM 694 N N . ILE A 1 90 ? -36.575 6.292 81.882 1.00 37.47 90 ILE A N 1
ATOM 695 C CA . ILE A 1 90 ? -37.066 7.240 80.877 1.00 37.47 90 ILE A CA 1
ATOM 696 C C . ILE A 1 90 ? -36.655 8.666 81.285 1.00 37.47 90 ILE A C 1
ATOM 698 O O . ILE A 1 90 ? -37.172 9.203 82.266 1.00 37.47 90 ILE A O 1
ATOM 702 N N . SER A 1 91 ? -35.751 9.284 80.523 1.00 39.34 91 SER A N 1
ATOM 703 C CA . SER A 1 91 ? -35.626 10.741 80.441 1.00 39.34 91 SER A CA 1
ATOM 704 C C . SER A 1 91 ? -36.255 11.213 79.126 1.00 39.34 91 SER A C 1
ATOM 706 O O . SER A 1 91 ? -36.302 10.481 78.139 1.00 39.34 91 SER A O 1
ATOM 708 N N . SER A 1 92 ? -36.846 12.403 79.161 1.00 45.88 92 SER A N 1
ATOM 709 C CA . SER A 1 92 ? -37.598 13.050 78.078 1.00 45.88 92 SER A CA 1
ATOM 710 C C . SER A 1 92 ? -36.918 12.961 76.700 1.00 45.88 92 SER A C 1
ATOM 712 O O . SER A 1 92 ? -35.696 13.092 76.635 1.00 45.88 92 SER A O 1
ATOM 714 N N . PRO A 1 93 ? -37.673 12.814 75.591 1.00 39.69 93 PRO A N 1
ATOM 715 C CA . PRO A 1 93 ? -37.076 12.694 74.269 1.00 39.69 93 PRO A CA 1
ATOM 716 C C . PRO A 1 93 ? -36.423 14.018 73.867 1.00 39.69 93 PRO A C 1
ATOM 718 O O . PRO A 1 93 ? -37.088 15.048 73.745 1.00 39.69 93 PRO A O 1
ATOM 721 N N . ASN A 1 94 ? -35.112 13.979 73.641 1.00 45.84 94 ASN A N 1
ATOM 722 C CA . ASN A 1 94 ? -34.407 15.049 72.948 1.00 45.84 94 ASN A CA 1
ATOM 723 C C . ASN A 1 94 ? -34.980 15.155 71.533 1.00 45.84 94 ASN A C 1
ATOM 725 O O . ASN A 1 94 ? -35.108 14.143 70.838 1.00 45.84 94 ASN A O 1
ATOM 729 N N . THR A 1 95 ? -35.322 16.368 71.105 1.00 60.97 95 THR A N 1
ATOM 730 C CA . THR A 1 95 ? -35.817 16.595 69.746 1.00 60.97 95 THR A CA 1
ATOM 731 C C . THR A 1 95 ? -34.726 16.257 68.723 1.00 60.97 95 THR A C 1
ATOM 733 O O . THR A 1 95 ? -33.534 16.371 69.012 1.00 60.97 95 THR A O 1
ATOM 736 N N . LEU A 1 96 ? -35.118 15.854 67.509 1.00 51.38 96 LEU A N 1
ATOM 737 C CA . LEU A 1 96 ? -34.192 15.529 66.409 1.00 51.38 96 LEU A CA 1
ATOM 738 C C . LEU A 1 96 ? -33.190 16.677 66.142 1.00 51.38 96 LEU A C 1
ATOM 740 O O . LEU A 1 96 ? -32.035 16.452 65.792 1.00 51.38 96 LEU A O 1
ATOM 744 N N . MET A 1 97 ? -33.625 17.913 66.401 1.00 56.62 97 MET A N 1
ATOM 745 C CA . MET A 1 97 ? -32.829 19.133 66.281 1.00 56.62 97 MET A CA 1
ATOM 746 C C . MET A 1 97 ? -31.731 19.254 67.357 1.00 56.62 97 MET A C 1
ATOM 748 O O . MET A 1 97 ? -30.665 19.806 67.083 1.00 56.62 97 MET A O 1
ATOM 752 N N . ASP A 1 98 ? -31.950 18.722 68.563 1.00 58.56 98 ASP A N 1
ATOM 753 C CA . ASP A 1 98 ? -30.952 18.722 69.643 1.00 58.56 98 ASP A CA 1
ATOM 754 C C . ASP A 1 98 ? -29.905 17.614 69.463 1.00 58.56 98 ASP A C 1
ATOM 756 O O . ASP A 1 98 ? -28.754 17.780 69.869 1.00 58.56 98 ASP A O 1
ATOM 760 N N . GLN A 1 99 ? -30.268 16.513 68.794 1.00 56.00 99 GLN A N 1
ATOM 761 C CA . GLN A 1 99 ? -29.339 15.427 68.463 1.00 56.00 99 GLN A CA 1
ATOM 762 C C . GLN A 1 99 ? -28.375 15.805 67.326 1.00 56.00 99 GLN A C 1
ATOM 764 O O . GLN A 1 99 ? -27.203 15.446 67.383 1.00 56.00 99 GLN A O 1
ATOM 769 N N . ILE A 1 100 ? -28.806 16.606 66.344 1.00 56.84 100 ILE A N 1
ATOM 770 C CA . ILE A 1 100 ? -27.953 17.050 65.221 1.00 56.84 100 ILE A CA 1
ATOM 771 C C . ILE A 1 100 ? -26.898 18.090 65.650 1.00 56.84 100 ILE A C 1
ATOM 773 O O . ILE A 1 100 ? -25.827 18.174 65.054 1.00 56.84 100 ILE A O 1
ATOM 777 N N . LYS A 1 101 ? -27.149 18.869 66.711 1.00 63.06 101 LYS A N 1
ATOM 778 C CA . LYS A 1 101 ? -26.205 19.894 67.203 1.00 63.06 101 LYS A CA 1
ATOM 779 C C . LYS A 1 101 ? -25.019 19.330 67.985 1.00 63.06 101 LYS A C 1
ATOM 781 O O . LYS A 1 101 ? -24.073 20.068 68.261 1.00 63.06 101 LYS A O 1
ATOM 786 N N . GLN A 1 102 ? -25.046 18.050 68.357 1.00 69.75 102 GLN A N 1
ATOM 787 C CA . GLN A 1 102 ? -23.888 17.407 68.966 1.00 69.75 102 GLN A CA 1
ATOM 788 C C . GLN A 1 102 ? -22.918 16.941 67.870 1.00 69.75 102 GLN A C 1
ATOM 790 O O . GLN A 1 102 ? -23.267 16.056 67.086 1.00 69.75 102 GLN A O 1
ATOM 795 N N . PRO A 1 103 ? -21.672 17.453 67.834 1.00 65.75 103 PRO A N 1
ATOM 796 C CA . PRO A 1 103 ? -20.730 17.171 66.746 1.00 65.75 103 PRO A CA 1
ATOM 797 C C . PRO A 1 103 ? -20.397 15.677 66.610 1.00 65.75 103 PRO A C 1
ATOM 799 O O . PRO A 1 103 ? -20.088 15.205 65.523 1.00 65.75 103 PRO A O 1
ATOM 802 N N . LYS A 1 104 ? -20.523 14.909 67.700 1.00 60.53 104 LYS A N 1
ATOM 803 C CA . LYS A 1 104 ? -20.308 13.456 67.703 1.00 60.53 104 LYS A CA 1
ATOM 804 C C . LYS A 1 104 ? -21.461 12.669 67.067 1.00 60.53 104 LYS A C 1
ATOM 806 O O . LYS A 1 104 ? -21.211 11.629 66.476 1.00 60.53 104 LYS A O 1
ATOM 811 N N . VAL A 1 105 ? -22.700 13.157 67.156 1.00 66.31 105 VAL A N 1
ATOM 812 C CA . VAL A 1 105 ? -23.887 12.489 66.588 1.00 66.31 105 VAL A CA 1
ATOM 813 C C . VAL A 1 105 ? -24.045 12.842 65.111 1.00 66.31 105 VAL A C 1
ATOM 815 O O . VAL A 1 105 ? -24.329 11.958 64.311 1.00 66.31 105 VAL A O 1
ATOM 818 N N . ALA A 1 106 ? -23.756 14.091 64.725 1.00 59.66 106 ALA A N 1
ATOM 819 C CA . ALA A 1 106 ? -23.695 14.497 63.321 1.00 59.66 106 ALA A CA 1
ATOM 820 C C . ALA A 1 106 ? -22.658 13.681 62.531 1.00 59.66 106 ALA A C 1
ATOM 822 O O . ALA A 1 106 ? -22.957 13.222 61.436 1.00 59.66 106 ALA A O 1
ATOM 823 N N . ALA A 1 107 ? -21.478 13.425 63.107 1.00 61.97 107 ALA A N 1
ATOM 824 C CA . ALA A 1 107 ? -20.455 12.596 62.471 1.00 61.97 107 ALA A CA 1
ATOM 825 C C . ALA A 1 107 ? -20.922 11.147 62.247 1.00 61.97 107 ALA A C 1
ATOM 827 O O . ALA A 1 107 ? -20.663 10.594 61.183 1.00 61.97 107 ALA A O 1
ATOM 828 N N . VAL A 1 108 ? -21.648 10.559 63.207 1.00 64.62 108 VAL A N 1
ATOM 829 C CA . VAL A 1 108 ? -22.195 9.190 63.116 1.00 64.62 108 VAL A CA 1
ATOM 830 C C . VAL A 1 108 ? -23.355 9.105 62.116 1.00 64.62 108 VAL A C 1
ATOM 832 O O . VAL A 1 108 ? -23.432 8.161 61.341 1.00 64.62 108 VAL A O 1
ATOM 835 N N . LEU A 1 109 ? -24.234 10.108 62.073 1.00 58.12 109 LEU A N 1
ATOM 836 C CA . LEU A 1 109 ? -25.332 10.182 61.102 1.00 58.12 109 LEU A CA 1
ATOM 837 C C . LEU A 1 109 ? -24.828 10.439 59.677 1.00 58.12 109 LEU A C 1
ATOM 839 O O . LEU A 1 109 ? -25.336 9.833 58.741 1.00 58.12 109 LEU A O 1
ATOM 843 N N . ILE A 1 110 ? -23.804 11.283 59.509 1.00 63.38 110 ILE A N 1
ATOM 844 C CA . ILE A 1 110 ? -23.134 11.504 58.221 1.00 63.38 110 ILE A CA 1
ATOM 845 C C . ILE A 1 110 ? -22.396 10.237 57.788 1.00 63.38 110 ILE A C 1
ATOM 847 O O . ILE A 1 110 ? -22.515 9.855 56.634 1.00 63.38 110 ILE A O 1
ATOM 851 N N . THR A 1 111 ? -21.703 9.532 58.688 1.00 63.06 111 THR A N 1
ATOM 852 C CA . THR A 1 111 ? -21.074 8.244 58.338 1.00 63.06 111 THR A CA 1
ATOM 853 C C . THR A 1 111 ? -22.097 7.156 58.033 1.00 63.06 111 THR A C 1
ATOM 855 O O . THR A 1 111 ? -21.865 6.399 57.105 1.00 63.06 111 THR A O 1
ATOM 858 N N . LEU A 1 112 ? -23.250 7.101 58.706 1.00 57.25 112 LEU A N 1
ATOM 859 C CA . LEU A 1 112 ? -24.343 6.180 58.359 1.00 57.25 112 LEU A CA 1
ATOM 860 C C . LEU A 1 112 ? -25.012 6.533 57.023 1.00 57.25 112 LEU A C 1
ATOM 862 O O . LEU A 1 112 ? -25.325 5.628 56.256 1.00 57.25 112 LEU A O 1
ATOM 866 N N . LEU A 1 113 ? -25.200 7.819 56.707 1.00 59.91 113 LEU A N 1
ATOM 867 C CA . LEU A 1 113 ? -25.723 8.274 55.411 1.00 59.91 113 LEU A CA 1
ATOM 868 C C . LEU A 1 113 ? -24.712 8.062 54.273 1.00 59.91 113 LEU A C 1
ATOM 870 O O . LEU A 1 113 ? -25.108 7.673 53.179 1.00 59.91 113 LEU A O 1
ATOM 874 N N . LEU A 1 114 ? -23.412 8.238 54.531 1.00 61.12 114 LEU A N 1
ATOM 875 C CA . LEU A 1 114 ? -22.334 7.899 53.595 1.00 61.12 114 LEU A CA 1
ATOM 876 C C . LEU A 1 114 ? -22.173 6.380 53.441 1.00 61.12 114 LEU A C 1
ATOM 878 O O . LEU A 1 114 ? -21.931 5.910 52.337 1.00 61.12 114 LEU A O 1
ATOM 882 N N . ALA A 1 115 ? -22.362 5.599 54.506 1.00 57.41 115 ALA A N 1
ATOM 883 C CA . ALA A 1 115 ? -22.285 4.140 54.458 1.00 57.41 115 ALA A CA 1
ATOM 884 C C . ALA A 1 115 ? -23.519 3.501 53.802 1.00 57.41 115 ALA A C 1
ATOM 886 O O . ALA A 1 115 ? -23.392 2.450 53.193 1.00 57.41 115 ALA A O 1
ATOM 887 N N . THR A 1 116 ? -24.704 4.117 53.875 1.00 53.19 116 THR A N 1
ATOM 888 C CA . THR A 1 116 ? -25.920 3.593 53.217 1.00 53.19 116 THR A CA 1
ATOM 889 C C . THR A 1 116 ? -26.123 4.147 51.806 1.00 53.19 116 THR A C 1
ATOM 891 O O . THR A 1 116 ? -26.491 3.391 50.913 1.00 53.19 116 THR A O 1
ATOM 894 N N . GLY A 1 117 ? -25.830 5.429 51.564 1.00 50.28 117 GLY A N 1
ATOM 895 C CA . GLY A 1 117 ? -25.901 6.035 50.229 1.00 50.28 117 GLY A CA 1
ATOM 896 C C . GLY A 1 117 ? -24.675 5.748 49.357 1.00 50.28 117 GLY A C 1
ATOM 897 O O . GLY A 1 117 ? -24.813 5.533 48.157 1.00 50.28 117 GLY A O 1
ATOM 898 N N . GLY A 1 118 ? -23.481 5.701 49.955 1.00 47.84 118 GLY A N 1
ATOM 899 C CA . GLY A 1 118 ? -22.228 5.449 49.243 1.00 47.84 118 GLY A CA 1
ATOM 900 C C . GLY A 1 118 ? -22.009 3.977 48.911 1.00 47.84 118 GLY A C 1
ATOM 901 O O . GLY A 1 118 ? -21.564 3.685 47.813 1.00 47.84 118 GLY A O 1
ATOM 902 N N . TRP A 1 119 ? -22.374 3.042 49.796 1.00 46.19 119 TRP A N 1
ATOM 903 C CA . TRP A 1 119 ? -22.211 1.604 49.535 1.00 46.19 119 TRP A CA 1
ATOM 904 C C . TRP A 1 119 ? -23.159 1.100 48.443 1.00 46.19 119 TRP A C 1
ATOM 906 O O . TRP A 1 119 ? -22.740 0.338 47.584 1.00 46.19 119 TRP A O 1
ATOM 916 N N . TYR A 1 120 ? -24.415 1.562 48.416 1.00 44.12 120 TYR A N 1
ATOM 917 C CA . TYR A 1 120 ? -25.368 1.171 47.369 1.00 44.12 120 TYR A CA 1
ATOM 918 C C . TYR A 1 120 ? -24.939 1.684 45.985 1.00 44.12 120 TYR A C 1
ATOM 920 O O . TYR A 1 120 ? -24.971 0.921 45.031 1.00 44.12 120 TYR A O 1
ATOM 928 N N . TRP A 1 121 ? -24.448 2.925 45.886 1.00 47.38 121 TRP A N 1
ATOM 929 C CA . TRP A 1 121 ? -23.924 3.486 44.632 1.00 47.38 121 TRP A CA 1
ATOM 930 C C . TRP A 1 121 ? -22.570 2.868 44.227 1.00 47.38 121 TRP A C 1
ATOM 932 O O . TRP A 1 121 ? -22.333 2.614 43.054 1.00 47.38 121 TRP A O 1
ATOM 942 N N . TYR A 1 122 ? -21.700 2.562 45.197 1.00 47.75 122 TYR A N 1
ATOM 943 C CA . TYR A 1 122 ? -20.395 1.919 44.982 1.00 47.75 122 TYR A CA 1
ATOM 944 C C . TYR A 1 122 ? -20.494 0.432 44.610 1.00 47.75 122 TYR A C 1
ATOM 946 O O . TYR A 1 122 ? -19.611 -0.087 43.936 1.00 47.75 122 TYR A O 1
ATOM 954 N N . VAL A 1 123 ? -21.547 -0.264 45.047 1.00 45.53 123 VAL A N 1
ATOM 955 C CA . VAL A 1 123 ? -21.776 -1.685 44.741 1.00 45.53 123 VAL A CA 1
ATOM 956 C C . VAL A 1 123 ? -22.709 -1.866 43.537 1.00 45.53 123 VAL A C 1
ATOM 958 O O . VAL A 1 123 ? -22.556 -2.849 42.825 1.00 45.53 123 VAL A O 1
ATOM 961 N N . SER A 1 124 ? -23.628 -0.932 43.243 1.00 44.78 124 SER A N 1
ATOM 962 C CA . SER A 1 124 ? -24.525 -1.057 42.077 1.00 44.78 124 SER A CA 1
ATOM 963 C C . SER A 1 124 ? -23.933 -0.575 40.749 1.00 44.78 124 SER A C 1
ATOM 965 O O . SER A 1 124 ? -24.535 -0.845 39.717 1.00 44.78 124 SER A O 1
ATOM 967 N N . ASN A 1 125 ? -22.804 0.145 40.758 1.00 51.00 125 ASN A N 1
ATOM 968 C CA . ASN A 1 125 ? -22.122 0.642 39.551 1.00 51.00 125 ASN A CA 1
ATOM 969 C C . ASN A 1 125 ? -20.802 -0.092 39.250 1.00 51.00 125 ASN A C 1
ATOM 971 O O . ASN A 1 125 ? -19.969 0.422 38.503 1.00 51.00 125 ASN A O 1
ATOM 975 N N . GLN A 1 126 ? -20.567 -1.271 39.830 1.00 62.84 126 GLN A N 1
ATOM 976 C CA . GLN A 1 126 ? -19.411 -2.073 39.432 1.00 62.84 126 GLN A CA 1
ATOM 977 C C . GLN A 1 126 ? -19.748 -2.740 38.107 1.00 62.84 126 GLN A C 1
ATOM 979 O O . GLN A 1 126 ? -20.532 -3.684 38.067 1.00 62.84 126 GLN A O 1
ATOM 984 N N . LEU A 1 127 ? -19.199 -2.194 37.023 1.00 81.06 127 LEU A N 1
ATOM 985 C CA . LEU A 1 127 ? -19.169 -2.891 35.747 1.00 81.06 127 LEU A CA 1
ATOM 986 C C . LEU A 1 127 ? -18.610 -4.294 35.979 1.00 81.06 127 LEU A C 1
ATOM 988 O O . LEU A 1 127 ? -17.600 -4.453 36.668 1.00 81.06 127 LEU A O 1
ATOM 992 N N . GLU A 1 128 ? -19.274 -5.303 35.429 1.00 87.00 128 GLU A N 1
ATOM 993 C CA . GLU A 1 128 ? -18.775 -6.668 35.513 1.00 87.00 128 GLU A CA 1
ATOM 994 C C . GLU A 1 128 ? -17.512 -6.787 34.643 1.00 87.00 128 GLU A C 1
ATOM 996 O O . GLU A 1 128 ? -17.497 -6.295 33.505 1.00 87.00 128 GLU A O 1
ATOM 1001 N N . PRO A 1 129 ? -16.428 -7.387 35.164 1.00 90.81 129 PRO A N 1
ATOM 1002 C CA . PRO A 1 129 ? -15.290 -7.761 34.342 1.00 90.81 129 PRO A CA 1
ATOM 1003 C C . PRO A 1 129 ? -15.709 -8.715 33.227 1.00 90.81 129 PRO A C 1
ATOM 1005 O O . PRO A 1 129 ? -16.507 -9.627 33.448 1.00 90.81 129 PRO A O 1
ATOM 1008 N N . PHE A 1 130 ? -15.140 -8.544 32.039 1.00 93.62 130 PHE A N 1
ATOM 1009 C CA . PHE A 1 130 ? -15.437 -9.397 30.890 1.00 93.62 130 PHE A CA 1
ATOM 1010 C C . PHE A 1 130 ? -14.187 -9.642 30.045 1.00 93.62 130 PHE A C 1
ATOM 1012 O O . PHE A 1 130 ? -13.199 -8.916 30.139 1.00 93.62 130 PHE A O 1
ATOM 1019 N N . THR A 1 131 ? -14.213 -10.683 29.220 1.00 93.25 131 THR A N 1
ATOM 1020 C CA . THR A 1 131 ? -13.207 -10.910 28.175 1.00 93.25 131 THR A CA 1
ATOM 1021 C C . THR A 1 131 ? -13.718 -10.340 26.864 1.00 93.25 131 THR A C 1
ATOM 1023 O O . THR A 1 131 ? -14.897 -10.522 26.569 1.00 93.25 131 THR A O 1
ATOM 1026 N N . ALA A 1 132 ? -12.846 -9.721 26.066 1.00 92.25 132 ALA A N 1
ATOM 1027 C CA . ALA A 1 132 ? -13.210 -9.190 24.752 1.00 92.25 132 ALA A CA 1
ATOM 1028 C C . ALA A 1 132 ? -14.020 -10.204 23.924 1.00 92.25 132 ALA A C 1
ATOM 1030 O O . ALA A 1 132 ? -13.700 -11.397 23.927 1.00 92.25 132 ALA A O 1
ATOM 1031 N N . ASP A 1 133 ? -15.067 -9.736 23.249 1.00 90.31 133 ASP A N 1
ATOM 1032 C CA . ASP A 1 133 ? -15.864 -10.563 22.344 1.00 90.31 133 ASP A CA 1
ATOM 1033 C C . ASP A 1 133 ? -15.155 -10.694 20.987 1.00 90.31 133 ASP A C 1
ATOM 1035 O O . ASP A 1 133 ? -14.390 -9.816 20.581 1.00 90.31 133 ASP A O 1
ATOM 1039 N N . ASP A 1 134 ? -15.393 -11.806 20.300 1.00 91.94 134 ASP A N 1
ATOM 1040 C CA . ASP A 1 134 ? -14.817 -12.081 18.985 1.00 91.94 134 ASP A CA 1
ATOM 1041 C C . ASP A 1 134 ? -15.646 -11.451 17.865 1.00 91.94 134 ASP A C 1
ATOM 1043 O O . ASP A 1 134 ? -16.867 -11.290 17.974 1.00 91.94 134 ASP A O 1
ATOM 1047 N N . LEU A 1 135 ? -14.985 -11.141 16.753 1.00 95.00 135 LEU A N 1
ATOM 1048 C CA . LEU A 1 135 ? -15.684 -10.726 15.545 1.00 95.00 135 LEU A CA 1
ATOM 1049 C C . LEU A 1 135 ? -16.520 -11.873 14.964 1.00 95.00 135 LEU A C 1
ATOM 1051 O O . LEU A 1 135 ? -16.225 -13.062 15.128 1.00 95.00 135 LEU A O 1
ATOM 1055 N N . ARG A 1 136 ? -17.587 -11.492 14.274 1.00 96.50 136 ARG A N 1
ATOM 1056 C CA . ARG A 1 136 ? -18.531 -12.367 13.581 1.00 96.50 136 ARG A CA 1
ATOM 1057 C C . ARG A 1 136 ? -18.747 -11.865 12.160 1.00 96.50 136 ARG A C 1
ATOM 1059 O O . ARG A 1 136 ? -18.669 -10.667 11.893 1.00 96.50 136 ARG A O 1
ATOM 1066 N N . TYR A 1 137 ? -19.071 -12.778 11.253 1.00 97.12 137 TYR A N 1
ATOM 1067 C CA . TYR A 1 137 ? -19.530 -12.413 9.917 1.00 97.12 137 TYR A CA 1
ATOM 1068 C C . TYR A 1 137 ? -20.801 -11.565 10.024 1.00 97.12 137 TYR A C 1
ATOM 1070 O O . TYR A 1 137 ? -21.754 -11.968 10.697 1.00 97.12 137 TYR A O 1
ATOM 1078 N N . GLY A 1 138 ? -20.796 -10.393 9.387 1.00 96.56 138 GLY A N 1
ATOM 1079 C CA . GLY A 1 138 ? -21.880 -9.414 9.452 1.00 96.56 138 GLY A CA 1
ATOM 1080 C C . GLY A 1 138 ? -21.764 -8.399 10.593 1.00 96.56 138 GLY A C 1
ATOM 1081 O O . GLY A 1 138 ? -22.628 -7.530 10.694 1.00 96.56 138 GLY A O 1
ATOM 1082 N N . ASP A 1 139 ? -20.730 -8.469 11.445 1.00 98.00 139 ASP A N 1
ATOM 1083 C CA . ASP A 1 139 ? -20.468 -7.390 12.403 1.00 98.00 139 ASP A CA 1
ATOM 1084 C C . ASP A 1 139 ? -20.174 -6.077 11.645 1.00 98.00 139 ASP A C 1
ATOM 1086 O O . ASP A 1 139 ? -19.398 -6.059 10.686 1.00 98.00 139 ASP A O 1
ATOM 1090 N N . SER A 1 140 ? -20.752 -4.962 12.095 1.00 97.44 140 SER A N 1
ATOM 1091 C CA . SER A 1 140 ? -20.432 -3.625 11.587 1.00 97.44 140 SER A CA 1
ATOM 1092 C C . SER A 1 140 ? -20.535 -2.565 12.676 1.00 97.44 140 SER A C 1
ATOM 1094 O O . SER A 1 140 ? -21.471 -2.579 13.472 1.00 97.44 140 SER A O 1
ATOM 1096 N N . ILE A 1 141 ? -19.629 -1.597 12.664 1.00 96.62 141 ILE A N 1
ATOM 1097 C CA . ILE A 1 141 ? -19.644 -0.424 13.535 1.00 96.62 141 ILE A CA 1
ATOM 1098 C C . ILE A 1 141 ? -19.604 0.847 12.690 1.00 96.62 141 ILE A C 1
ATOM 1100 O O . ILE A 1 141 ? -18.788 0.958 11.775 1.00 96.62 141 ILE A O 1
ATOM 1104 N N . GLU A 1 142 ? -20.460 1.811 13.022 1.00 97.75 142 GLU A N 1
ATOM 1105 C CA . GLU A 1 142 ? -20.425 3.167 12.470 1.00 97.75 142 GLU A CA 1
ATOM 1106 C C . GLU A 1 142 ? -19.977 4.141 13.563 1.00 97.75 142 GLU A C 1
ATOM 1108 O O . GLU A 1 142 ? -20.403 4.063 14.726 1.00 97.75 142 GLU A O 1
ATOM 1113 N N . TYR A 1 143 ? -19.068 5.042 13.203 1.00 96.31 143 TYR A N 1
ATOM 1114 C CA . TYR A 1 143 ? -18.425 5.947 14.142 1.00 96.31 143 TYR A CA 1
ATOM 1115 C C . TYR A 1 143 ? -18.129 7.303 13.513 1.00 96.31 143 TYR A C 1
ATOM 1117 O O . TYR A 1 143 ? -17.902 7.418 12.313 1.00 96.31 143 TYR A O 1
ATOM 1125 N N . SER A 1 144 ? -18.047 8.319 14.362 1.00 95.88 144 SER A N 1
ATOM 1126 C CA . SER A 1 144 ? -17.681 9.676 13.969 1.00 95.88 144 SER A CA 1
ATOM 1127 C C . SER A 1 144 ? -16.255 9.981 14.415 1.00 95.88 144 SER A C 1
ATOM 1129 O O . SER A 1 144 ? -15.849 9.594 15.514 1.00 95.88 144 SER A O 1
ATOM 1131 N N . ILE A 1 145 ? -15.505 10.693 13.575 1.00 95.44 145 ILE A N 1
ATOM 1132 C CA . ILE A 1 145 ? -14.177 11.235 13.875 1.00 95.44 145 ILE A CA 1
ATOM 1133 C C . ILE A 1 145 ? -14.313 12.737 14.099 1.00 95.44 145 ILE A C 1
ATOM 1135 O O . ILE A 1 145 ? -14.749 13.476 13.213 1.00 95.44 145 ILE A O 1
ATOM 1139 N N . LEU A 1 146 ? -13.906 13.188 15.281 1.00 95.06 146 LEU A N 1
ATOM 1140 C CA . LEU A 1 146 ? -13.971 14.578 15.716 1.00 95.06 146 LEU A CA 1
ATOM 1141 C C . LEU A 1 146 ? -12.584 15.082 16.107 1.00 95.06 146 LEU A C 1
ATOM 1143 O O . LEU A 1 146 ? -11.707 14.303 16.478 1.00 95.06 146 LEU A O 1
ATOM 1147 N N . ASN A 1 147 ? -12.406 16.405 16.065 1.00 94.81 147 ASN A N 1
ATOM 1148 C CA . ASN A 1 147 ? -11.175 17.077 16.491 1.00 94.81 147 ASN A CA 1
ATOM 1149 C C . ASN A 1 147 ? -9.902 16.518 15.823 1.00 94.81 147 ASN A C 1
ATOM 1151 O O . ASN A 1 147 ? -8.839 16.517 16.446 1.00 94.81 147 ASN A O 1
ATOM 1155 N N . GLY A 1 148 ? -10.014 16.034 14.580 1.00 95.00 148 GLY A N 1
ATOM 1156 C CA . GLY A 1 148 ? -8.883 15.547 13.804 1.00 95.00 148 GLY A CA 1
ATOM 1157 C C . GLY A 1 148 ? -7.920 16.685 13.496 1.00 95.00 148 GLY A C 1
ATOM 1158 O O . GLY A 1 148 ? -8.296 17.662 12.850 1.00 95.00 148 GLY A O 1
ATOM 1159 N N . ASP A 1 149 ? -6.689 16.568 13.976 1.00 96.00 149 ASP A N 1
ATOM 1160 C CA . ASP A 1 149 ? -5.638 17.575 13.860 1.00 96.00 149 A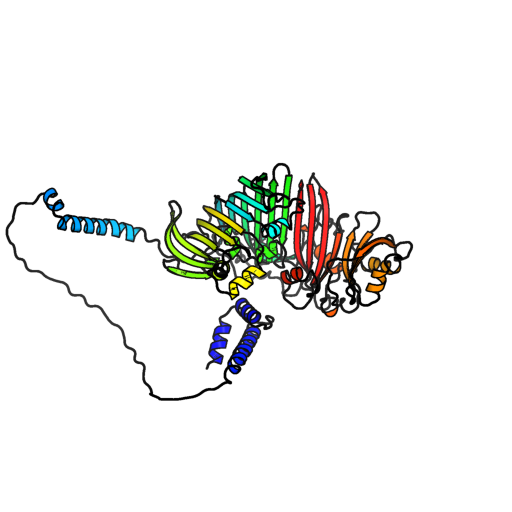SP A CA 1
ATOM 1161 C C . ASP A 1 149 ? -4.304 16.861 13.616 1.00 96.00 149 ASP A C 1
ATOM 1163 O O . ASP A 1 149 ? -3.767 16.206 14.511 1.00 96.00 149 ASP A O 1
ATOM 1167 N N . LEU A 1 150 ? -3.798 16.948 12.385 1.00 93.44 150 LEU A N 1
ATOM 1168 C CA . LEU A 1 150 ? -2.494 16.428 11.975 1.00 93.44 150 LEU A CA 1
ATOM 1169 C C . LEU A 1 150 ? -1.583 17.602 11.613 1.00 93.44 150 LEU A C 1
ATOM 1171 O O . LEU A 1 150 ? -1.882 18.362 10.697 1.00 93.44 150 LEU A O 1
ATOM 1175 N N . ASP A 1 151 ? -0.460 17.738 12.305 1.00 93.06 151 ASP A N 1
ATOM 1176 C CA . ASP A 1 151 ? 0.509 18.819 12.116 1.00 93.06 151 ASP A CA 1
ATOM 1177 C C . ASP A 1 151 ? 1.910 18.236 11.920 1.00 93.06 151 ASP A C 1
ATOM 1179 O O . ASP A 1 151 ? 2.417 17.508 12.779 1.00 93.06 151 ASP A O 1
ATOM 1183 N N . VAL A 1 152 ? 2.518 18.531 10.773 1.00 91.38 152 VAL A N 1
ATOM 1184 C CA . VAL A 1 152 ? 3.796 17.969 10.326 1.00 91.38 152 VAL A CA 1
ATOM 1185 C C . VAL A 1 152 ? 4.742 19.100 9.934 1.00 91.38 152 VAL A C 1
ATOM 1187 O O . VAL A 1 152 ? 4.366 19.989 9.169 1.00 91.38 152 VAL A O 1
ATOM 1190 N N . THR A 1 153 ? 5.978 19.077 10.437 1.00 89.81 153 THR A N 1
ATOM 1191 C CA . THR A 1 153 ? 6.983 20.126 10.183 1.00 89.81 153 THR A CA 1
ATOM 1192 C C . THR A 1 153 ? 8.305 19.578 9.653 1.00 89.81 153 THR A C 1
ATOM 1194 O O . THR A 1 153 ? 8.688 18.443 9.952 1.00 89.81 153 THR A O 1
ATOM 1197 N N . ASP A 1 154 ? 9.029 20.435 8.930 1.00 84.62 154 ASP A N 1
ATOM 1198 C CA . ASP A 1 154 ? 10.407 20.224 8.470 1.00 84.62 154 ASP A CA 1
ATOM 1199 C C . ASP A 1 154 ? 10.598 18.877 7.752 1.00 84.62 154 ASP A C 1
ATOM 1201 O O . ASP A 1 154 ? 9.810 18.529 6.886 1.00 84.62 154 ASP A O 1
ATOM 1205 N N . GLY A 1 155 ? 11.619 18.090 8.101 1.00 77.62 155 GLY A N 1
ATOM 1206 C CA . GLY A 1 155 ? 11.963 16.870 7.367 1.00 77.62 155 GLY A CA 1
ATOM 1207 C C . GLY A 1 155 ? 10.962 15.717 7.517 1.00 77.62 155 GLY A C 1
ATOM 1208 O O . GLY A 1 155 ? 11.118 14.699 6.852 1.00 77.62 155 GLY A O 1
ATOM 1209 N N . PHE A 1 156 ? 9.934 15.835 8.367 1.00 80.81 156 PHE A N 1
ATOM 1210 C CA . PHE A 1 156 ? 8.794 14.909 8.303 1.00 80.81 156 PHE A CA 1
ATOM 1211 C C . PHE A 1 156 ? 7.863 15.211 7.124 1.00 80.81 156 PHE A C 1
ATOM 1213 O O . PHE A 1 156 ? 7.074 14.351 6.746 1.00 80.81 156 PHE A O 1
ATOM 1220 N N . ILE A 1 157 ? 7.940 16.409 6.543 1.00 80.19 157 ILE A N 1
ATOM 1221 C CA . ILE A 1 157 ? 7.162 16.785 5.361 1.00 80.19 157 ILE A CA 1
ATOM 1222 C C . ILE A 1 157 ? 7.682 16.066 4.140 1.00 80.19 157 ILE A C 1
ATOM 1224 O O . ILE A 1 157 ? 6.859 15.618 3.358 1.00 80.19 157 ILE A O 1
ATOM 1228 N N . ASP A 1 158 ? 8.996 15.893 4.011 1.00 69.50 158 ASP A N 1
ATOM 1229 C CA . ASP A 1 158 ? 9.601 15.158 2.896 1.00 69.50 158 ASP A CA 1
ATOM 1230 C C . ASP A 1 158 ? 8.997 13.743 2.805 1.00 69.50 158 ASP A C 1
ATOM 1232 O O . ASP A 1 158 ? 8.531 13.324 1.752 1.00 69.50 158 ASP A O 1
ATOM 1236 N N . LEU A 1 159 ? 8.795 13.068 3.946 1.00 67.06 159 LEU A N 1
ATOM 1237 C CA . LEU A 1 159 ? 8.122 11.758 4.005 1.00 67.06 159 LEU A CA 1
ATOM 1238 C C . LEU A 1 159 ? 6.682 11.765 3.449 1.00 67.06 159 LEU A C 1
ATOM 1240 O O . LEU A 1 159 ? 6.182 10.725 3.019 1.00 67.06 159 LEU A O 1
ATOM 1244 N N . VAL A 1 160 ? 6.003 12.913 3.488 1.0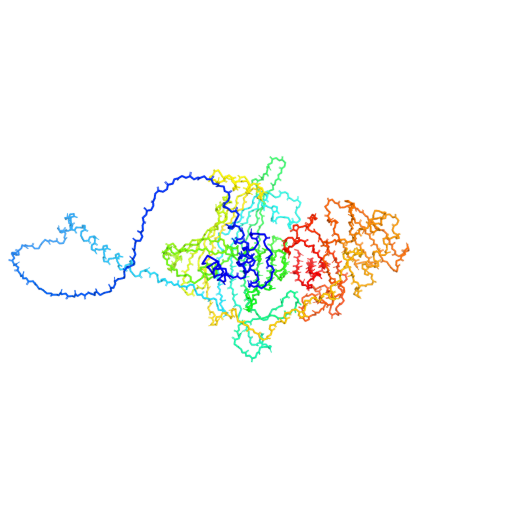0 63.19 160 VAL A N 1
ATOM 1245 C CA . VAL A 1 160 ? 4.629 13.104 2.995 1.00 63.19 160 VAL A CA 1
ATOM 1246 C C . VAL A 1 160 ? 4.621 13.650 1.559 1.00 63.19 160 VAL A C 1
ATOM 1248 O O . VAL A 1 160 ? 3.773 13.257 0.759 1.00 63.19 160 VAL A O 1
ATOM 1251 N N . MET A 1 161 ? 5.556 14.541 1.226 1.00 65.06 161 MET A N 1
ATOM 1252 C CA . MET A 1 161 ? 5.611 15.313 -0.017 1.00 65.06 161 MET A CA 1
ATOM 1253 C C . MET A 1 161 ? 6.460 14.664 -1.106 1.00 65.06 161 MET A C 1
ATOM 1255 O O . MET A 1 161 ? 6.234 14.981 -2.264 1.00 65.06 161 MET A O 1
ATOM 1259 N N . ASP A 1 162 ? 7.346 13.711 -0.804 1.00 56.50 162 ASP A N 1
ATOM 1260 C CA . ASP A 1 162 ? 8.163 13.015 -1.816 1.00 56.50 162 ASP A CA 1
ATOM 1261 C C . ASP A 1 162 ? 7.316 12.283 -2.882 1.00 56.50 162 ASP A C 1
ATOM 1263 O O . ASP A 1 162 ? 7.804 11.950 -3.960 1.00 56.50 162 ASP A O 1
ATOM 1267 N N . ASN A 1 163 ? 6.026 12.044 -2.607 1.00 45.41 163 ASN A N 1
ATOM 1268 C CA . ASN A 1 163 ? 5.067 11.467 -3.558 1.00 45.41 163 ASN A CA 1
ATOM 1269 C C . ASN A 1 163 ? 4.225 12.516 -4.311 1.00 45.41 163 ASN A C 1
ATOM 1271 O O . ASN A 1 163 ? 3.430 12.162 -5.183 1.00 45.41 163 ASN A O 1
ATOM 1275 N N . LEU A 1 164 ? 4.350 13.793 -3.953 1.00 56.53 164 LEU A N 1
ATOM 1276 C CA . LEU A 1 164 ? 3.608 14.917 -4.506 1.00 56.53 164 LEU A CA 1
ATOM 1277 C C . LEU A 1 164 ? 4.613 15.820 -5.231 1.00 56.53 164 LEU A C 1
ATOM 1279 O O . LEU A 1 164 ? 5.321 16.589 -4.595 1.00 56.53 164 LEU A O 1
ATOM 1283 N N . ASP A 1 165 ? 4.672 15.720 -6.564 1.00 47.94 165 ASP A N 1
ATOM 1284 C CA . ASP A 1 165 ? 5.528 16.542 -7.441 1.00 47.94 165 ASP A CA 1
ATOM 1285 C C . ASP A 1 165 ? 5.145 18.039 -7.324 1.00 47.94 165 ASP A C 1
ATOM 1287 O O . ASP A 1 165 ? 4.397 18.594 -8.132 1.00 47.94 165 ASP A O 1
ATOM 1291 N N . SER A 1 166 ? 5.608 18.693 -6.261 1.00 58.06 166 SER A N 1
ATOM 1292 C CA . SER A 1 166 ? 5.363 20.097 -5.942 1.00 58.06 166 SER A CA 1
ATOM 1293 C C . SER A 1 166 ? 6.683 20.857 -5.988 1.00 58.06 166 SER A C 1
ATOM 1295 O O . SER A 1 166 ? 7.622 20.522 -5.276 1.00 58.06 166 SER A O 1
ATOM 1297 N N . GLU A 1 167 ? 6.744 21.918 -6.797 1.00 59.34 167 GLU A N 1
ATOM 1298 C CA . GLU A 1 167 ? 7.910 22.815 -6.876 1.00 59.34 167 GLU A CA 1
ATOM 1299 C C . GLU A 1 167 ? 8.011 23.780 -5.673 1.00 59.34 167 GLU A C 1
ATOM 1301 O O . GLU A 1 167 ? 8.979 24.532 -5.564 1.00 59.34 167 GLU A O 1
ATOM 1306 N N . ASP A 1 168 ? 7.005 23.791 -4.790 1.00 68.62 168 ASP A N 1
ATOM 1307 C CA . ASP A 1 168 ? 6.941 24.669 -3.620 1.00 68.62 168 ASP A CA 1
ATOM 1308 C C . ASP A 1 168 ? 7.671 24.060 -2.402 1.00 68.62 168 ASP A C 1
ATOM 1310 O O . ASP A 1 168 ? 7.340 22.953 -1.974 1.00 68.62 168 ASP A O 1
ATOM 1314 N N . ASP A 1 169 ? 8.577 24.824 -1.775 1.00 76.19 169 ASP A N 1
ATOM 1315 C CA . ASP A 1 169 ? 9.266 24.454 -0.523 1.00 76.19 169 ASP A CA 1
ATOM 1316 C C . ASP A 1 169 ? 8.302 24.521 0.683 1.00 76.19 169 ASP A C 1
ATOM 1318 O O . ASP A 1 169 ? 8.219 25.531 1.396 1.00 76.19 169 ASP A O 1
ATOM 1322 N N . VAL A 1 170 ? 7.535 23.454 0.917 1.00 82.75 170 VAL A N 1
ATOM 1323 C CA . VAL A 1 170 ? 6.604 23.347 2.053 1.00 82.75 170 VAL A CA 1
ATOM 1324 C C . VAL A 1 170 ? 7.371 23.026 3.343 1.00 82.75 170 VAL A C 1
ATOM 1326 O O . VAL A 1 170 ? 8.013 21.992 3.454 1.00 82.75 170 VAL A O 1
ATOM 1329 N N . CYS A 1 171 ? 7.271 23.897 4.352 1.00 85.88 171 CYS A N 1
ATOM 1330 C CA . CYS A 1 171 ? 7.977 23.769 5.641 1.00 85.88 171 CYS A CA 1
ATOM 1331 C C . CYS A 1 171 ? 7.080 23.356 6.818 1.00 85.88 171 CYS A C 1
ATOM 1333 O O . CYS A 1 171 ? 7.580 22.938 7.866 1.00 85.88 171 CYS A O 1
ATOM 1335 N N . ARG A 1 172 ? 5.752 23.462 6.661 1.00 89.69 172 ARG A N 1
ATOM 1336 C CA . ARG A 1 172 ? 4.750 22.911 7.588 1.00 89.69 172 ARG A CA 1
ATOM 1337 C C . ARG A 1 172 ? 3.469 22.555 6.850 1.00 89.69 172 ARG A C 1
ATOM 1339 O O . ARG A 1 172 ? 2.989 23.343 6.035 1.00 89.69 172 ARG A O 1
ATOM 1346 N N . LEU A 1 173 ? 2.901 21.405 7.184 1.00 89.56 173 LEU A N 1
ATOM 1347 C CA . LEU A 1 173 ? 1.621 20.927 6.688 1.00 89.56 173 LEU A CA 1
ATOM 1348 C C . LEU A 1 173 ? 0.687 20.685 7.877 1.00 89.56 173 LEU A C 1
ATOM 1350 O O . LEU A 1 173 ? 1.014 19.926 8.783 1.00 89.56 173 LEU A O 1
ATOM 1354 N N . HIS A 1 174 ? -0.473 21.332 7.867 1.00 92.50 174 HIS A N 1
ATOM 1355 C CA . HIS A 1 174 ? -1.472 21.244 8.926 1.00 92.50 174 HIS A CA 1
ATOM 1356 C C . HIS A 1 174 ? -2.824 20.848 8.332 1.00 92.50 174 HIS A C 1
ATOM 1358 O O . HIS A 1 174 ? -3.360 21.547 7.472 1.00 92.50 174 HIS A O 1
ATOM 1364 N N . LEU A 1 175 ? -3.352 19.704 8.760 1.00 92.62 175 LEU A N 1
ATOM 1365 C CA . LEU A 1 175 ? -4.621 19.146 8.319 1.00 92.62 175 LEU A CA 1
ATOM 1366 C C . LEU A 1 175 ? -5.579 19.139 9.500 1.00 92.62 175 LEU A C 1
ATOM 1368 O O . LEU A 1 175 ? -5.276 18.575 10.549 1.00 92.62 175 LEU A O 1
ATOM 1372 N N . GLN A 1 176 ? -6.754 19.716 9.295 1.00 95.12 176 GLN A N 1
ATOM 1373 C CA . GLN A 1 176 ? -7.857 19.631 10.243 1.00 95.12 176 GLN A CA 1
ATOM 1374 C C . GLN A 1 176 ? -9.005 18.892 9.580 1.00 95.12 176 GLN A C 1
ATOM 1376 O O . GLN A 1 176 ? -9.352 19.222 8.445 1.00 95.12 176 GLN A O 1
ATOM 1381 N N . PHE A 1 177 ? -9.564 17.887 10.248 1.00 94.75 177 PHE A N 1
ATOM 1382 C CA . PHE A 1 177 ? -10.582 17.032 9.651 1.00 94.75 177 PHE A CA 1
ATOM 1383 C C . PHE A 1 177 ? -11.624 16.534 10.654 1.00 94.75 177 PHE A C 1
ATOM 1385 O O . PHE A 1 177 ? -11.336 16.237 11.813 1.00 94.75 177 PHE A O 1
ATOM 1392 N N . GLU A 1 178 ? -12.853 16.422 10.165 1.00 95.56 178 GLU A N 1
ATOM 1393 C CA . GLU A 1 178 ? -13.978 15.755 10.817 1.00 95.56 178 GLU A CA 1
ATOM 1394 C C . GLU A 1 178 ? -14.677 14.880 9.779 1.00 95.56 178 GLU A C 1
ATOM 1396 O O . GLU A 1 178 ? -14.715 15.219 8.589 1.00 95.56 178 GLU A O 1
ATOM 1401 N N . GLY A 1 179 ? -15.253 13.767 10.218 1.00 95.44 179 GLY A N 1
ATOM 1402 C CA . GLY A 1 179 ? -15.902 12.851 9.295 1.00 95.44 179 GLY A CA 1
ATOM 1403 C C . GLY A 1 179 ? -16.615 11.696 9.967 1.00 95.44 179 GLY A C 1
ATOM 1404 O O . GLY A 1 179 ? -16.665 11.595 11.190 1.00 95.44 179 GLY A O 1
ATOM 1405 N N . GLU A 1 180 ? -17.130 10.809 9.132 1.00 96.44 180 GLU A N 1
ATOM 1406 C CA . GLU A 1 180 ? -17.726 9.544 9.544 1.00 96.44 180 GLU A CA 1
ATOM 1407 C C . GLU A 1 180 ? -16.876 8.395 9.010 1.00 96.44 180 GLU A C 1
ATOM 1409 O O . GLU A 1 180 ? -16.236 8.503 7.961 1.00 96.44 180 GLU A O 1
ATOM 1414 N N . GLY A 1 181 ? -16.880 7.277 9.716 1.00 95.56 181 GLY A N 1
ATOM 1415 C CA . GLY A 1 181 ? -16.274 6.048 9.250 1.00 95.56 181 GLY A CA 1
ATOM 1416 C C . GLY A 1 181 ? -17.100 4.832 9.624 1.00 95.56 181 GLY A C 1
ATOM 1417 O O . GLY A 1 181 ? -17.991 4.885 10.474 1.00 95.56 181 GLY A O 1
ATOM 1418 N N . SER A 1 182 ? -16.806 3.722 8.961 1.00 96.88 182 SER A N 1
ATOM 1419 C CA . SER A 1 182 ? -17.396 2.434 9.302 1.00 96.88 182 SER A CA 1
ATOM 1420 C C . SER A 1 182 ? -16.360 1.330 9.205 1.00 96.88 182 SER A C 1
ATOM 1422 O O . SER A 1 182 ? -15.489 1.371 8.339 1.00 96.88 182 SER A O 1
ATOM 1424 N N . SER A 1 183 ? -16.457 0.344 10.088 1.00 95.56 183 SER A N 1
ATOM 1425 C CA . SER A 1 183 ? -15.707 -0.907 9.988 1.00 95.56 183 SER A CA 1
ATOM 1426 C C . SER A 1 183 ? -16.701 -2.056 9.948 1.00 95.56 183 SER A C 1
ATOM 1428 O O . SER A 1 183 ? -17.664 -2.066 10.712 1.00 95.56 183 SER A O 1
ATOM 1430 N N . SER A 1 184 ? -16.520 -3.001 9.033 1.00 97.00 184 SER A N 1
ATOM 1431 C CA . SER A 1 184 ? -17.447 -4.120 8.863 1.00 97.00 184 SER A CA 1
ATOM 1432 C C . SER A 1 184 ? -16.750 -5.391 8.412 1.00 97.00 184 SER A C 1
ATOM 1434 O O . SER A 1 184 ? -15.729 -5.347 7.723 1.00 97.00 184 SER A O 1
ATOM 1436 N N . VAL A 1 185 ? -17.339 -6.525 8.784 1.00 97.69 185 VAL A N 1
ATOM 1437 C CA . VAL A 1 185 ? -16.955 -7.854 8.318 1.00 97.69 185 VAL A CA 1
ATOM 1438 C C . VAL A 1 185 ? -18.049 -8.378 7.398 1.00 97.69 185 VAL A C 1
ATOM 1440 O O . VAL A 1 185 ? -19.202 -8.517 7.807 1.00 97.69 185 VAL A O 1
ATOM 1443 N N . THR A 1 186 ? -17.703 -8.675 6.150 1.00 97.50 186 THR A N 1
ATOM 1444 C CA . THR A 1 186 ? -18.679 -9.150 5.161 1.00 97.50 186 THR A CA 1
ATOM 1445 C C . THR A 1 186 ? -19.231 -10.526 5.548 1.00 97.50 186 THR A C 1
ATOM 1447 O O . THR A 1 186 ? -18.477 -11.404 5.947 1.00 97.50 186 THR A O 1
ATOM 1450 N N . GLU A 1 187 ? -20.542 -10.736 5.389 1.00 97.19 187 GLU A N 1
ATOM 1451 C CA . GLU A 1 187 ? -21.192 -12.051 5.488 1.00 97.19 187 GLU A CA 1
ATOM 1452 C C . GLU A 1 187 ? -21.427 -12.622 4.078 1.00 97.19 187 GLU A C 1
ATOM 1454 O O . GLU A 1 187 ? -22.422 -12.326 3.413 1.00 97.19 187 GLU A O 1
ATOM 1459 N N . GLY A 1 188 ? -20.462 -13.403 3.590 1.00 96.00 188 GLY A N 1
ATOM 1460 C CA . GLY A 1 188 ? -20.497 -14.074 2.294 1.00 96.00 188 GLY A CA 1
ATOM 1461 C C . GLY A 1 188 ? -21.582 -15.150 2.182 1.00 96.00 188 GLY A C 1
ATOM 1462 O O . GLY A 1 188 ? -21.858 -15.906 3.116 1.00 96.00 188 GLY A O 1
ATOM 1463 N N . GLY A 1 189 ? -22.212 -15.223 1.008 1.00 94.31 189 GLY A N 1
ATOM 1464 C CA . GLY A 1 189 ? -23.269 -16.189 0.711 1.00 94.31 189 GLY A CA 1
ATOM 1465 C C . GLY A 1 189 ? -22.744 -17.538 0.213 1.00 94.31 189 GLY A C 1
ATOM 1466 O O . GLY A 1 189 ? -21.569 -17.708 -0.093 1.00 94.31 189 GLY A O 1
ATOM 1467 N N . SER A 1 190 ? -23.644 -18.507 0.025 1.00 92.88 190 SER A N 1
ATOM 1468 C CA . SER A 1 190 ? -23.295 -19.846 -0.488 1.00 92.88 190 SER A CA 1
ATOM 1469 C C . SER A 1 190 ? -22.668 -19.838 -1.890 1.00 92.88 190 SER A C 1
ATOM 1471 O O . SER A 1 190 ? -22.046 -20.811 -2.296 1.00 92.88 190 SER A O 1
ATOM 1473 N N . ASN A 1 191 ? -22.846 -18.760 -2.660 1.00 93.06 191 ASN A N 1
ATOM 1474 C CA . ASN A 1 191 ? -22.190 -18.576 -3.955 1.00 93.06 191 ASN A CA 1
ATOM 1475 C C . ASN A 1 191 ? -20.667 -18.416 -3.830 1.00 93.06 191 ASN A C 1
ATOM 1477 O O . ASN A 1 191 ? -19.976 -18.581 -4.829 1.00 93.06 191 ASN A O 1
ATOM 1481 N N . GLU A 1 192 ? -20.150 -18.091 -2.646 1.00 94.19 192 GLU A N 1
ATOM 1482 C CA . GLU A 1 192 ? -18.712 -18.034 -2.377 1.00 94.19 192 GLU A CA 1
ATOM 1483 C C . GLU A 1 192 ? -18.110 -19.426 -2.128 1.00 94.19 192 GLU A C 1
ATOM 1485 O O . GLU A 1 192 ? -16.915 -19.619 -2.300 1.00 94.19 192 GLU A O 1
ATOM 1490 N N . LEU A 1 193 ? -18.932 -20.431 -1.820 1.00 92.88 193 LEU A N 1
ATOM 1491 C CA . LEU A 1 193 ? -18.485 -21.769 -1.412 1.00 92.88 193 LEU A CA 1
ATOM 1492 C C . LEU A 1 193 ? -18.641 -22.827 -2.514 1.00 92.88 193 LEU A C 1
ATOM 1494 O O . LEU A 1 193 ? -18.787 -24.010 -2.235 1.00 92.88 193 LEU A O 1
ATOM 1498 N N . GLU A 1 194 ? -18.638 -22.423 -3.788 1.00 86.00 194 GLU A N 1
ATOM 1499 C CA . GLU A 1 194 ? -18.913 -23.316 -4.931 1.00 86.00 194 GLU A CA 1
ATOM 1500 C C . GLU A 1 194 ? -18.003 -24.560 -4.996 1.00 86.00 194 GLU A C 1
ATOM 1502 O O . GLU A 1 194 ? -18.385 -25.575 -5.582 1.00 86.00 194 GLU A O 1
ATOM 1507 N N . PHE A 1 195 ? -16.814 -24.483 -4.395 1.00 86.06 195 PHE A N 1
ATOM 1508 C CA . PHE A 1 195 ? -15.804 -25.541 -4.391 1.00 86.06 195 PHE A CA 1
ATOM 1509 C C . PHE A 1 195 ? -15.638 -26.244 -3.033 1.00 86.06 195 PHE A C 1
ATOM 1511 O O . PHE A 1 195 ? -14.771 -27.106 -2.918 1.00 86.06 195 PHE A O 1
ATOM 1518 N N . GLU A 1 196 ? -16.471 -25.916 -2.044 1.00 91.44 196 GLU A N 1
ATOM 1519 C CA . GLU A 1 196 ? -16.484 -26.567 -0.729 1.00 91.44 196 GLU A CA 1
ATOM 1520 C C . GLU A 1 196 ? -17.500 -27.719 -0.688 1.00 91.44 196 GLU A C 1
ATOM 1522 O O . GLU A 1 196 ? -18.501 -27.722 -1.416 1.00 91.44 196 GLU A O 1
ATOM 1527 N N . PHE A 1 197 ? -17.257 -28.732 0.153 1.00 85.44 197 PHE A N 1
ATOM 1528 C CA . PHE A 1 197 ? -18.176 -29.874 0.271 1.00 85.44 197 PHE A CA 1
ATOM 1529 C C . PHE A 1 197 ? -19.473 -29.548 1.023 1.00 85.44 197 PHE A C 1
ATOM 1531 O O . PHE A 1 197 ? -20.498 -30.200 0.787 1.00 85.44 197 PHE A O 1
ATOM 1538 N N . ASP A 1 198 ? -19.440 -28.568 1.922 1.00 87.75 198 ASP A N 1
ATOM 1539 C CA . ASP A 1 198 ? -20.570 -28.143 2.741 1.00 87.75 198 ASP A CA 1
ATOM 1540 C C . ASP A 1 198 ? -20.633 -26.609 2.878 1.00 87.75 198 ASP A C 1
ATOM 1542 O O . ASP A 1 198 ? -19.962 -25.868 2.165 1.00 87.75 198 ASP A O 1
ATOM 1546 N N . ASN A 1 199 ? -21.529 -26.129 3.744 1.00 90.06 199 ASN A N 1
ATOM 1547 C CA . ASN A 1 199 ? -21.699 -24.702 4.022 1.00 90.06 199 ASN A CA 1
ATOM 1548 C C . ASN A 1 199 ? -21.149 -24.331 5.405 1.00 90.06 199 ASN A C 1
ATOM 1550 O O . ASN A 1 199 ? -21.570 -23.317 5.970 1.00 90.06 199 ASN A O 1
ATOM 1554 N N . ASP A 1 200 ? -20.252 -25.137 5.978 1.00 90.88 200 ASP A N 1
ATOM 1555 C CA . ASP A 1 200 ? -19.724 -24.873 7.316 1.00 90.88 200 ASP A CA 1
ATOM 1556 C C . ASP A 1 200 ? -18.913 -23.578 7.340 1.00 90.88 200 ASP A C 1
ATOM 1558 O O . ASP A 1 200 ? -18.853 -22.938 8.381 1.00 90.88 200 ASP A O 1
ATOM 1562 N N . LEU A 1 201 ? -18.416 -23.118 6.186 1.00 93.88 201 LEU A N 1
ATOM 1563 C CA . LEU A 1 201 ? -17.669 -21.869 5.992 1.00 93.88 201 LEU A CA 1
ATOM 1564 C C . LEU A 1 201 ? -18.545 -20.695 5.503 1.00 93.88 201 LEU A C 1
ATOM 1566 O O . LEU A 1 201 ? -18.044 -19.711 4.960 1.00 93.88 201 LEU A O 1
ATOM 1570 N N . LEU A 1 202 ? -19.875 -20.775 5.673 1.00 94.94 202 LEU A N 1
ATOM 1571 C CA . LEU A 1 202 ? -20.790 -19.680 5.311 1.00 94.94 202 LEU A CA 1
ATOM 1572 C C . LEU A 1 202 ? -20.398 -18.384 6.033 1.00 94.94 202 LEU A C 1
ATOM 1574 O O . LEU A 1 202 ? -20.135 -18.412 7.233 1.00 94.94 202 LEU A O 1
ATOM 1578 N N . GLY A 1 203 ? -20.388 -17.264 5.316 1.00 94.81 203 GLY A N 1
ATOM 1579 C CA . GLY A 1 203 ? -19.857 -15.988 5.791 1.00 94.81 203 GLY A CA 1
ATOM 1580 C C . GLY A 1 203 ? -18.514 -15.631 5.151 1.00 94.81 203 GLY A C 1
ATOM 1581 O O . GLY A 1 203 ? -18.251 -14.453 4.918 1.00 94.81 203 GLY A O 1
ATOM 1582 N N . ALA A 1 204 ? -17.700 -16.619 4.782 1.00 96.06 204 ALA A N 1
ATOM 1583 C CA . ALA A 1 204 ? -16.456 -16.380 4.065 1.00 96.06 204 ALA A CA 1
ATOM 1584 C C . ALA A 1 204 ? -16.680 -15.906 2.618 1.00 96.06 204 ALA A C 1
ATOM 1586 O O . ALA A 1 204 ? -17.713 -16.190 2.007 1.00 96.06 204 ALA A O 1
ATOM 1587 N N . VAL A 1 205 ? -15.690 -15.210 2.053 1.00 96.25 205 VAL A N 1
ATOM 1588 C CA . VAL A 1 205 ? -15.721 -14.730 0.663 1.00 96.25 205 VAL A CA 1
ATOM 1589 C C . VAL A 1 205 ? -14.505 -15.199 -0.127 1.00 96.25 205 VAL A C 1
ATOM 1591 O O . VAL A 1 205 ? -13.409 -15.335 0.429 1.00 96.25 205 VAL A O 1
ATOM 1594 N N . ARG A 1 206 ? -14.681 -15.420 -1.436 1.00 94.31 206 ARG A N 1
ATOM 1595 C CA . ARG A 1 206 ? -13.558 -15.725 -2.327 1.00 94.31 206 ARG A CA 1
ATOM 1596 C C . ARG A 1 206 ? -12.811 -14.457 -2.709 1.00 94.31 206 ARG A C 1
ATOM 1598 O O . ARG A 1 206 ? -13.415 -13.482 -3.152 1.00 94.31 206 ARG A O 1
ATOM 1605 N N . ALA A 1 207 ? -11.489 -14.501 -2.606 1.00 94.00 207 ALA A N 1
ATOM 1606 C CA . ALA A 1 207 ? -10.614 -13.411 -3.013 1.00 94.00 207 ALA A CA 1
ATOM 1607 C C . ALA A 1 207 ? -9.421 -13.922 -3.822 1.00 94.00 207 ALA A C 1
ATOM 1609 O O . ALA A 1 207 ? -8.961 -15.051 -3.648 1.00 94.00 207 ALA A O 1
ATOM 1610 N N . LYS A 1 208 ? -8.912 -13.073 -4.721 1.00 92.25 208 LYS A N 1
ATOM 1611 C CA . LYS A 1 208 ? -7.725 -13.377 -5.524 1.00 92.25 208 LYS A CA 1
ATOM 1612 C C . LYS A 1 208 ? -6.459 -13.051 -4.735 1.00 92.25 208 LYS A C 1
ATOM 1614 O O . LYS A 1 208 ? -6.345 -11.946 -4.223 1.00 92.25 208 LYS A O 1
ATOM 1619 N N . GLY A 1 209 ? -5.505 -13.979 -4.683 1.00 89.56 209 GLY A N 1
ATOM 1620 C CA . GLY A 1 209 ? -4.156 -13.719 -4.152 1.00 89.56 209 GLY A CA 1
ATOM 1621 C C . GLY A 1 209 ? -3.190 -13.165 -5.210 1.00 89.56 209 GLY A C 1
ATOM 1622 O O . GLY A 1 209 ? -3.562 -12.998 -6.373 1.00 89.56 209 GLY A O 1
ATOM 1623 N N . SER A 1 210 ? -1.916 -12.974 -4.846 1.00 88.44 210 SER A N 1
ATOM 1624 C CA . SER A 1 210 ? -0.852 -12.425 -5.722 1.00 88.44 210 SER A CA 1
ATOM 1625 C C . SER A 1 210 ? -0.624 -13.192 -7.030 1.00 88.44 210 SER A C 1
ATOM 1627 O O . SER A 1 210 ? -0.152 -12.634 -8.019 1.00 88.44 210 SER A O 1
ATOM 1629 N N . MET A 1 211 ? -0.978 -14.478 -7.065 1.00 88.56 211 MET A N 1
ATOM 1630 C CA . MET A 1 211 ? -0.915 -15.321 -8.264 1.00 88.56 211 MET A CA 1
ATOM 1631 C C . MET A 1 211 ? -2.240 -15.379 -9.040 1.00 88.56 211 MET A C 1
ATOM 1633 O O . MET A 1 211 ? -2.321 -16.095 -10.033 1.00 88.56 211 MET A O 1
ATOM 1637 N N . GLY A 1 212 ? -3.287 -14.668 -8.614 1.00 89.88 212 GLY A N 1
ATOM 1638 C CA . GLY A 1 212 ? -4.611 -14.684 -9.249 1.00 89.88 212 GLY A CA 1
ATOM 1639 C C . GLY A 1 212 ? -5.419 -15.968 -9.003 1.00 89.88 212 GLY A C 1
ATOM 1640 O O . GLY A 1 212 ? -6.356 -16.273 -9.745 1.00 89.88 212 GLY A O 1
ATOM 1641 N N . LEU A 1 213 ? -5.066 -16.736 -7.972 1.00 89.56 213 LEU A N 1
ATOM 1642 C CA . LEU A 1 213 ? -5.828 -17.904 -7.515 1.00 89.56 213 LEU A CA 1
ATOM 1643 C C . LEU A 1 213 ? -6.904 -17.483 -6.523 1.00 89.56 213 LEU A C 1
ATOM 1645 O O . LEU A 1 213 ? -6.712 -16.491 -5.824 1.00 89.56 213 LEU A O 1
ATOM 1649 N N . ASP A 1 214 ? -7.998 -18.237 -6.473 1.00 91.50 214 ASP A N 1
ATOM 1650 C CA . ASP A 1 214 ? -9.071 -18.029 -5.504 1.00 91.50 214 ASP A CA 1
ATOM 1651 C C . ASP A 1 214 ? -8.695 -18.638 -4.152 1.00 91.50 214 ASP A C 1
ATOM 1653 O O . ASP A 1 214 ? -8.294 -19.797 -4.080 1.00 91.50 214 ASP A O 1
ATOM 1657 N N . TRP A 1 215 ? -8.846 -17.846 -3.099 1.00 92.69 215 TRP A N 1
ATOM 1658 C CA . TRP A 1 215 ? -8.678 -18.233 -1.703 1.00 92.69 215 TRP A CA 1
ATOM 1659 C C . TRP A 1 215 ? -9.963 -17.939 -0.952 1.00 92.69 215 TRP A C 1
ATOM 1661 O O . TRP A 1 215 ? -10.692 -17.011 -1.319 1.00 92.69 215 TRP A O 1
ATOM 1671 N N . LEU A 1 216 ? -10.217 -18.685 0.118 1.00 95.31 216 LEU A N 1
ATOM 1672 C CA . LEU A 1 216 ? -11.334 -18.403 1.002 1.00 95.31 216 LEU A CA 1
ATOM 1673 C C . LEU A 1 216 ? -10.870 -17.518 2.165 1.00 95.31 216 LEU A C 1
ATOM 1675 O O . LEU A 1 216 ? -9.876 -17.809 2.832 1.00 95.31 216 LEU A O 1
ATOM 1679 N N . THR A 1 217 ? -11.567 -16.400 2.366 1.00 95.69 217 THR A N 1
ATOM 1680 C CA . THR A 1 217 ? -11.085 -15.296 3.204 1.00 95.69 217 THR A CA 1
ATOM 1681 C C . THR A 1 217 ? -12.172 -14.701 4.094 1.00 95.69 217 THR A C 1
ATOM 1683 O O . THR A 1 217 ? -13.367 -14.772 3.794 1.00 95.69 217 THR A O 1
ATOM 1686 N N . VAL A 1 218 ? -11.743 -14.066 5.182 1.00 96.31 218 VAL A N 1
ATOM 1687 C CA . VAL A 1 218 ? -12.514 -13.041 5.886 1.00 96.31 218 VAL A CA 1
ATOM 1688 C C . VAL A 1 218 ? -12.245 -11.700 5.207 1.00 96.31 218 VAL A C 1
ATOM 1690 O O . VAL A 1 218 ? -11.101 -11.254 5.138 1.00 96.31 218 VAL A O 1
ATOM 1693 N N . GLU A 1 219 ? -13.301 -11.043 4.728 1.00 96.69 219 GLU A N 1
ATOM 1694 C CA . GLU A 1 219 ? -13.221 -9.699 4.152 1.00 96.69 219 GLU A CA 1
ATOM 1695 C C . GLU A 1 219 ? -13.638 -8.652 5.181 1.00 96.69 219 GLU A C 1
ATOM 1697 O O . GLU A 1 219 ? -14.780 -8.642 5.652 1.00 96.69 219 GLU A O 1
ATOM 1702 N N . LYS A 1 220 ? -12.710 -7.746 5.488 1.00 94.69 220 LYS A N 1
ATOM 1703 C CA . LYS A 1 220 ? -12.954 -6.564 6.312 1.00 94.69 220 LYS A CA 1
ATOM 1704 C C . LYS A 1 220 ? -12.990 -5.320 5.434 1.00 94.69 220 LYS A C 1
ATOM 1706 O O . LYS A 1 220 ? -12.105 -5.123 4.603 1.00 94.69 220 LYS A O 1
ATOM 1711 N N . LYS A 1 221 ? -13.993 -4.467 5.634 1.00 96.12 221 LYS A N 1
ATOM 1712 C CA . LYS A 1 221 ? -14.137 -3.171 4.958 1.00 96.12 221 LYS A CA 1
ATOM 1713 C C . LYS A 1 221 ? -14.073 -2.050 5.978 1.00 96.12 221 LYS A C 1
ATOM 1715 O O . LYS A 1 221 ? -14.881 -2.021 6.901 1.00 96.12 221 LYS A O 1
ATOM 1720 N N . LEU A 1 222 ? -13.152 -1.123 5.758 1.00 93.50 222 LEU A N 1
ATOM 1721 C CA . LEU A 1 222 ? -12.978 0.101 6.525 1.00 93.50 222 LEU A CA 1
ATOM 1722 C C . LEU A 1 222 ? -13.258 1.293 5.612 1.00 93.50 222 LEU A C 1
ATOM 1724 O O . LEU A 1 222 ? -12.690 1.376 4.525 1.00 93.50 222 LEU A O 1
ATOM 1728 N N . THR A 1 223 ? -14.123 2.209 6.030 1.00 95.56 223 THR A N 1
ATOM 1729 C CA . THR A 1 223 ? -14.418 3.437 5.289 1.00 95.56 223 THR A CA 1
ATOM 1730 C C . THR A 1 223 ? -14.194 4.664 6.154 1.00 95.56 223 THR A C 1
ATOM 1732 O O . THR A 1 223 ? -14.450 4.651 7.357 1.00 95.56 223 THR A O 1
ATOM 1735 N N . HIS A 1 224 ? -13.763 5.745 5.513 1.00 94.50 224 HIS A N 1
ATOM 1736 C CA . HIS A 1 224 ? -13.629 7.072 6.091 1.00 94.50 224 HIS A CA 1
ATOM 1737 C C . HIS A 1 224 ? -14.104 8.107 5.080 1.00 94.50 224 HIS A C 1
ATOM 1739 O O . HIS A 1 224 ? -13.634 8.140 3.945 1.00 94.50 224 HIS A O 1
ATOM 1745 N N . ASN A 1 225 ? -15.022 8.968 5.499 1.00 96.31 225 ASN A N 1
ATOM 1746 C CA . ASN A 1 225 ? -15.546 10.073 4.713 1.00 96.31 225 ASN A CA 1
ATOM 1747 C C . ASN A 1 225 ? -15.351 11.367 5.501 1.00 96.31 225 ASN A C 1
ATOM 1749 O O . ASN A 1 225 ? -16.012 11.600 6.512 1.00 96.31 225 ASN A O 1
ATOM 1753 N N . PHE A 1 226 ? -14.432 12.204 5.032 1.00 94.81 226 PHE A N 1
ATOM 1754 C CA . PHE A 1 226 ? -14.106 13.500 5.608 1.00 94.81 226 PHE A CA 1
ATOM 1755 C C . PHE A 1 226 ? -14.758 14.605 4.778 1.00 94.81 226 PHE A C 1
ATOM 1757 O O . PHE A 1 226 ? -14.194 15.087 3.794 1.00 94.81 226 PHE A O 1
ATOM 1764 N N . ASP A 1 227 ? -15.959 15.011 5.186 1.00 86.81 227 ASP A N 1
ATOM 1765 C CA . ASP A 1 227 ? -16.734 16.058 4.504 1.00 86.81 227 ASP A CA 1
ATOM 1766 C C . ASP A 1 227 ? -16.244 17.474 4.836 1.00 86.81 227 ASP A C 1
ATOM 1768 O O . ASP A 1 227 ? -16.532 18.432 4.109 1.00 86.81 227 ASP A O 1
ATOM 1772 N N . LYS A 1 228 ? -15.523 17.614 5.953 1.00 87.94 228 LYS A N 1
ATOM 1773 C CA . LYS A 1 228 ? -14.904 18.859 6.402 1.00 87.94 228 LYS A CA 1
ATOM 1774 C C . LYS A 1 228 ? -13.425 18.614 6.629 1.00 87.94 228 LYS A C 1
ATOM 1776 O O . LYS A 1 228 ? -13.024 18.174 7.704 1.00 87.94 228 LYS A O 1
ATOM 1781 N N . MET A 1 229 ? -12.624 18.919 5.622 1.00 93.38 229 MET A N 1
ATOM 1782 C CA . MET A 1 229 ? -11.176 18.878 5.725 1.00 93.38 229 MET A CA 1
ATOM 1783 C C . MET A 1 229 ? -10.604 20.225 5.300 1.00 93.38 229 MET A C 1
ATOM 1785 O O . MET A 1 229 ? -11.010 20.793 4.288 1.00 93.38 229 MET A O 1
ATOM 1789 N N . THR A 1 230 ? -9.641 20.733 6.054 1.00 92.81 230 THR A N 1
ATOM 1790 C CA . THR A 1 230 ? -8.878 21.923 5.687 1.00 92.81 230 THR A CA 1
ATOM 1791 C C . THR A 1 230 ? -7.409 21.547 5.641 1.00 92.81 230 THR A C 1
ATOM 1793 O O . THR A 1 230 ? -6.836 21.133 6.646 1.00 92.81 230 THR A O 1
ATOM 1796 N N . ILE A 1 231 ? -6.801 21.705 4.467 1.00 90.12 231 ILE A N 1
ATOM 1797 C CA . ILE A 1 231 ? -5.372 21.489 4.247 1.00 90.12 231 ILE A CA 1
ATOM 1798 C C . ILE A 1 231 ? -4.703 22.856 4.238 1.00 90.12 231 ILE A C 1
ATOM 1800 O O . ILE A 1 231 ? -4.994 23.685 3.377 1.00 90.12 231 ILE A O 1
ATOM 1804 N N . SER A 1 232 ? -3.814 23.093 5.194 1.00 90.44 232 SER A N 1
ATOM 1805 C CA . SER A 1 232 ? -3.048 24.327 5.332 1.00 90.44 232 SER A CA 1
ATOM 1806 C C . SER A 1 232 ? -1.568 24.039 5.139 1.00 90.44 232 SER A C 1
ATOM 1808 O O . SER A 1 232 ? -0.990 23.228 5.859 1.00 90.44 232 SER A O 1
ATOM 1810 N N . ARG A 1 233 ? -0.935 24.721 4.184 1.00 87.75 233 ARG A N 1
ATOM 1811 C CA . ARG A 1 233 ? 0.514 24.636 3.962 1.00 87.75 233 ARG A CA 1
ATOM 1812 C C . ARG A 1 233 ? 1.200 25.949 4.311 1.00 87.75 233 ARG A C 1
ATOM 1814 O O . ARG A 1 233 ? 0.671 27.029 4.044 1.00 87.75 233 ARG A O 1
ATOM 1821 N N . HIS A 1 234 ? 2.390 25.851 4.880 1.00 88.25 234 HIS A N 1
ATOM 1822 C CA . HIS A 1 234 ? 3.295 26.971 5.092 1.00 88.25 234 HIS A CA 1
ATOM 1823 C C . HIS A 1 234 ? 4.513 26.793 4.197 1.00 88.25 234 HIS A C 1
ATOM 1825 O O . HIS A 1 234 ? 5.036 25.685 4.075 1.00 88.25 234 HIS A O 1
ATOM 1831 N N . LEU A 1 235 ? 4.957 27.886 3.588 1.00 83.50 235 LEU A N 1
ATOM 1832 C CA . LEU A 1 235 ? 6.055 27.875 2.632 1.00 83.50 235 LEU A CA 1
ATOM 1833 C C . LEU A 1 235 ? 7.304 28.480 3.265 1.00 83.50 235 LEU A C 1
ATOM 1835 O O . LEU A 1 235 ? 7.233 29.473 4.001 1.00 83.50 235 LEU A O 1
ATOM 1839 N N . SER A 1 236 ? 8.454 27.897 2.959 1.00 79.31 236 SER A N 1
ATOM 1840 C CA . SER A 1 236 ? 9.738 28.520 3.247 1.00 79.31 236 SER A CA 1
ATOM 1841 C C . SER A 1 236 ? 10.037 29.610 2.215 1.00 79.31 236 SER A C 1
ATOM 1843 O O . SER A 1 236 ? 9.549 29.584 1.085 1.00 79.31 236 SER A O 1
ATOM 1845 N N . ASN A 1 237 ? 10.817 30.621 2.595 1.00 73.38 237 ASN A N 1
ATOM 1846 C CA . ASN A 1 237 ? 11.360 31.588 1.643 1.00 73.38 237 ASN A CA 1
ATOM 1847 C C . ASN A 1 237 ? 12.737 32.091 2.101 1.00 73.38 237 ASN A C 1
ATOM 1849 O O . ASN A 1 237 ? 13.184 31.831 3.212 1.00 73.38 237 ASN A O 1
ATOM 1853 N N . THR A 1 238 ? 13.403 32.886 1.261 1.00 69.31 238 THR A N 1
ATOM 1854 C CA . THR A 1 238 ? 14.770 33.383 1.517 1.00 69.31 238 THR A CA 1
ATOM 1855 C C . THR A 1 238 ? 14.922 34.303 2.739 1.00 69.31 238 THR A C 1
ATOM 1857 O O . THR A 1 238 ? 16.048 34.651 3.093 1.00 69.31 238 THR A O 1
ATOM 1860 N N . ILE A 1 239 ? 13.822 34.732 3.368 1.00 67.06 239 ILE A N 1
ATOM 1861 C CA . ILE A 1 239 ? 13.793 35.670 4.502 1.00 67.06 239 ILE A CA 1
ATOM 1862 C C . ILE A 1 239 ? 13.314 34.983 5.792 1.00 67.06 239 ILE A C 1
ATOM 1864 O O . ILE A 1 239 ? 13.749 35.363 6.880 1.00 67.06 239 ILE A O 1
ATOM 1868 N N . THR A 1 240 ? 12.416 34.003 5.691 1.00 64.88 240 THR A N 1
ATOM 1869 C CA . THR A 1 240 ? 11.832 33.273 6.821 1.00 64.88 240 THR A CA 1
ATOM 1870 C C . THR A 1 240 ? 11.918 31.773 6.585 1.00 64.88 240 THR A C 1
ATOM 1872 O O . THR A 1 240 ? 11.327 31.290 5.620 1.00 64.88 240 THR A O 1
ATOM 1875 N N . ASP A 1 241 ? 12.545 31.057 7.523 1.00 73.19 241 ASP A N 1
ATOM 1876 C CA . ASP A 1 241 ? 12.689 29.594 7.481 1.00 73.19 241 ASP A CA 1
ATOM 1877 C C . ASP A 1 241 ? 11.334 28.878 7.316 1.00 73.19 241 ASP A C 1
ATOM 1879 O O . ASP A 1 241 ? 11.249 27.899 6.582 1.00 73.19 241 ASP A O 1
ATOM 1883 N N . CYS A 1 242 ? 10.254 29.408 7.912 1.00 81.38 242 CYS A N 1
ATOM 1884 C CA . CYS A 1 242 ? 8.882 28.980 7.628 1.00 81.38 242 CYS A CA 1
ATOM 1885 C C . CYS A 1 242 ? 7.877 30.134 7.793 1.00 81.38 242 CYS A C 1
ATOM 1887 O O . CYS A 1 242 ? 7.907 30.853 8.799 1.00 81.38 242 CYS A O 1
ATOM 1889 N N . SER A 1 243 ? 6.999 30.360 6.807 1.00 79.25 243 SER A N 1
ATOM 1890 C CA . SER A 1 243 ? 6.037 31.469 6.836 1.00 79.25 243 SER A CA 1
ATOM 1891 C C . SER A 1 243 ? 5.017 31.319 7.966 1.00 79.25 243 SER A C 1
ATOM 1893 O O . SER A 1 243 ? 4.483 30.244 8.204 1.00 79.25 243 SER A O 1
ATOM 1895 N N . SER A 1 244 ? 4.645 32.416 8.634 1.00 75.88 244 SER A N 1
ATOM 1896 C CA . SER A 1 244 ? 3.510 32.406 9.578 1.00 75.88 244 SER A CA 1
ATOM 1897 C C . SER A 1 244 ? 2.148 32.455 8.880 1.00 75.88 244 SER A C 1
ATOM 1899 O O . SER A 1 244 ? 1.125 32.161 9.495 1.00 75.88 244 SER A O 1
ATOM 1901 N N . PHE A 1 245 ? 2.131 32.834 7.601 1.00 76.50 245 PHE A N 1
ATOM 1902 C CA . PHE A 1 245 ? 0.945 32.788 6.759 1.00 76.50 245 PHE A CA 1
ATOM 1903 C C . PHE A 1 245 ? 0.761 31.373 6.211 1.00 76.50 245 PHE A C 1
ATOM 1905 O O . PHE A 1 245 ? 1.717 30.804 5.680 1.00 76.50 245 PHE A O 1
ATOM 1912 N N . ALA A 1 246 ? -0.453 30.845 6.352 1.00 80.69 246 ALA A N 1
ATOM 1913 C CA . ALA A 1 246 ? -0.856 29.554 5.818 1.00 80.69 246 ALA A CA 1
ATOM 1914 C C . ALA A 1 246 ? -1.671 29.747 4.536 1.00 80.69 246 ALA A C 1
ATOM 1916 O O . ALA A 1 246 ? -2.601 30.559 4.497 1.00 80.69 246 ALA A O 1
ATOM 1917 N N . GLU A 1 247 ? -1.358 28.971 3.506 1.00 82.62 247 GLU A N 1
ATOM 1918 C CA . GLU A 1 247 ? -2.224 28.806 2.345 1.00 82.62 247 GLU A CA 1
ATOM 1919 C C . GLU A 1 247 ? -3.158 27.622 2.593 1.00 82.62 247 GLU A C 1
ATOM 1921 O O . GLU A 1 247 ? -2.729 26.470 2.592 1.00 82.62 247 GLU A O 1
ATOM 1926 N N . GLY A 1 248 ? -4.434 27.925 2.842 1.00 83.19 248 GLY A N 1
ATOM 1927 C CA . GLY A 1 248 ? -5.474 26.932 3.096 1.00 83.19 248 GLY A CA 1
ATOM 1928 C C . GLY A 1 248 ? -6.266 26.545 1.844 1.00 83.19 248 GLY A C 1
ATOM 1929 O O . GLY A 1 248 ? -6.515 27.367 0.948 1.00 83.19 248 GLY A O 1
ATOM 1930 N N . ALA A 1 249 ? -6.715 25.298 1.801 1.00 87.56 249 ALA A N 1
ATOM 1931 C CA . ALA A 1 249 ? -7.741 24.818 0.890 1.00 87.56 249 ALA A CA 1
ATOM 1932 C C . ALA A 1 249 ? -8.731 23.927 1.643 1.00 87.56 249 ALA A C 1
ATOM 1934 O O . ALA A 1 249 ? -8.320 23.037 2.387 1.00 87.56 249 ALA A O 1
ATOM 1935 N N . ASP A 1 250 ? -10.022 24.159 1.413 1.00 91.50 250 ASP A N 1
ATOM 1936 C CA . ASP A 1 250 ? -11.045 23.198 1.809 1.00 91.50 250 ASP A CA 1
ATOM 1937 C C . ASP A 1 250 ? -10.963 21.985 0.881 1.00 91.50 250 ASP A C 1
ATOM 1939 O O . ASP A 1 250 ? -10.785 22.121 -0.340 1.00 91.50 250 ASP A O 1
ATOM 1943 N N . ALA A 1 251 ? -11.082 20.812 1.485 1.00 91.81 251 ALA A N 1
ATOM 1944 C CA . ALA A 1 251 ? -11.007 19.531 0.823 1.00 91.81 251 ALA A CA 1
ATOM 1945 C C . ALA A 1 251 ? -12.113 18.594 1.317 1.00 91.81 251 ALA A C 1
ATOM 1947 O O . ALA A 1 251 ? -12.669 18.758 2.405 1.00 91.81 251 ALA A O 1
ATOM 1948 N N . GLN A 1 252 ? -12.420 17.606 0.487 1.00 94.31 252 GLN A N 1
ATOM 1949 C CA . GLN A 1 252 ? -13.254 16.467 0.843 1.00 94.31 252 GLN A CA 1
ATOM 1950 C C . GLN A 1 252 ? -12.515 15.202 0.452 1.00 94.31 252 GLN A C 1
ATOM 1952 O O . GLN A 1 252 ? -11.996 15.118 -0.663 1.00 94.31 252 GLN A O 1
ATOM 1957 N N . MET A 1 253 ? -12.473 14.230 1.356 1.00 93.81 253 MET A N 1
ATOM 1958 C CA . MET A 1 253 ? -11.768 12.975 1.132 1.00 93.81 253 MET A CA 1
ATOM 1959 C C . MET A 1 253 ? -12.669 11.796 1.477 1.00 93.81 253 MET A C 1
ATOM 1961 O O . MET A 1 253 ? -13.315 11.785 2.518 1.00 93.81 253 MET A O 1
ATOM 1965 N N . SER A 1 254 ? -12.675 10.792 0.610 1.00 95.44 254 SER A N 1
ATOM 1966 C CA . SER A 1 254 ? -13.257 9.482 0.885 1.00 95.44 254 SER A CA 1
ATOM 1967 C C . SER A 1 254 ? -12.170 8.435 0.703 1.00 95.44 254 SER A C 1
ATOM 1969 O O . SER A 1 254 ? -11.399 8.507 -0.256 1.00 95.44 254 SER A O 1
ATOM 1971 N N . LEU A 1 255 ? -12.090 7.494 1.634 1.00 92.81 255 LEU A N 1
ATOM 1972 C CA . LEU A 1 255 ? -11.177 6.364 1.610 1.00 92.81 255 LEU A CA 1
ATOM 1973 C C . LEU A 1 255 ? -11.954 5.112 2.004 1.00 92.81 255 LEU A C 1
ATOM 1975 O O . LEU A 1 255 ? -12.627 5.088 3.030 1.00 92.81 255 LEU A O 1
ATOM 1979 N N . GLN A 1 256 ? -11.835 4.065 1.202 1.00 94.69 256 GLN A N 1
ATOM 1980 C CA . GLN A 1 256 ? -12.312 2.733 1.521 1.00 94.69 256 GLN A CA 1
ATOM 1981 C C . GLN A 1 256 ? -11.154 1.754 1.382 1.00 94.69 256 GLN A C 1
ATOM 1983 O O . GLN A 1 256 ? -10.618 1.580 0.291 1.00 94.69 256 GLN A O 1
ATOM 1988 N N . THR A 1 257 ? -10.830 1.060 2.465 1.00 92.56 257 THR A N 1
ATOM 1989 C CA . THR A 1 257 ? -9.877 -0.046 2.472 1.00 92.56 257 THR A CA 1
ATOM 1990 C C . THR A 1 257 ? -10.638 -1.356 2.621 1.00 92.56 257 THR A C 1
ATOM 1992 O O . THR A 1 257 ? -11.508 -1.487 3.478 1.00 92.56 257 THR A O 1
ATOM 1995 N N . THR A 1 258 ? -10.337 -2.330 1.771 1.00 94.50 258 THR A N 1
ATOM 1996 C CA . THR A 1 258 ? -10.849 -3.698 1.871 1.00 94.50 258 THR A CA 1
ATOM 1997 C C . THR A 1 258 ? -9.669 -4.642 2.016 1.00 94.50 258 THR A C 1
ATOM 1999 O O . THR A 1 258 ? -8.786 -4.639 1.163 1.00 94.50 258 THR A O 1
ATOM 2002 N N . THR A 1 259 ? -9.658 -5.432 3.080 1.00 92.44 259 THR A N 1
ATOM 2003 C CA . THR A 1 259 ? -8.589 -6.386 3.383 1.00 92.44 259 THR A CA 1
ATOM 2004 C C . THR A 1 259 ? -9.165 -7.791 3.400 1.00 92.44 259 THR A C 1
ATOM 2006 O O . THR A 1 259 ? -10.224 -8.023 3.988 1.00 92.44 259 THR A O 1
ATOM 2009 N N . TRP A 1 260 ? -8.458 -8.721 2.765 1.00 94.50 260 TRP A N 1
ATOM 2010 C CA . TRP A 1 260 ? -8.814 -10.133 2.724 1.00 94.50 260 TRP A CA 1
ATOM 2011 C C . TRP A 1 260 ? -7.780 -10.945 3.494 1.00 94.50 260 TRP A C 1
ATOM 2013 O O . TRP A 1 260 ? -6.621 -11.049 3.085 1.00 94.50 260 TRP A O 1
ATOM 2023 N N . THR A 1 261 ? -8.214 -11.523 4.611 1.00 92.44 261 THR A N 1
ATOM 2024 C CA . THR A 1 261 ? -7.401 -12.425 5.428 1.00 92.44 261 THR A CA 1
ATOM 2025 C C . THR A 1 261 ? -7.791 -13.860 5.123 1.00 92.44 261 THR A C 1
ATOM 2027 O O . THR A 1 261 ? -8.950 -14.242 5.271 1.00 92.44 261 THR A O 1
ATOM 2030 N N . GLU A 1 262 ? -6.831 -14.651 4.676 1.00 93.00 262 GLU A N 1
ATOM 2031 C CA . GLU A 1 262 ? -6.994 -16.069 4.391 1.00 93.00 262 GLU A CA 1
ATOM 2032 C C . GLU A 1 262 ? -7.312 -16.844 5.677 1.00 93.00 262 GLU A C 1
ATOM 2034 O O . GLU A 1 262 ? -6.765 -16.566 6.744 1.00 93.00 262 GLU A O 1
ATOM 2039 N N . ILE A 1 263 ? -8.278 -17.763 5.591 1.00 93.25 263 ILE A N 1
ATOM 2040 C CA . ILE A 1 263 ? -8.892 -18.372 6.776 1.00 93.25 263 ILE A CA 1
ATOM 2041 C C . ILE A 1 263 ? -7.958 -19.361 7.478 1.00 93.25 263 ILE A C 1
ATOM 2043 O O . ILE A 1 263 ? -7.893 -19.350 8.706 1.00 93.25 263 ILE A O 1
ATOM 2047 N N . SER A 1 264 ? -7.250 -20.219 6.745 1.00 90.75 264 SER A N 1
ATOM 2048 C CA . SER A 1 264 ? -6.502 -21.342 7.321 1.00 90.75 264 SER A CA 1
ATOM 2049 C C . SER A 1 264 ? -5.192 -20.898 7.982 1.00 90.75 264 SER A C 1
ATOM 2051 O O . SER A 1 264 ? -4.911 -21.248 9.128 1.00 90.75 264 SER A O 1
ATOM 2053 N 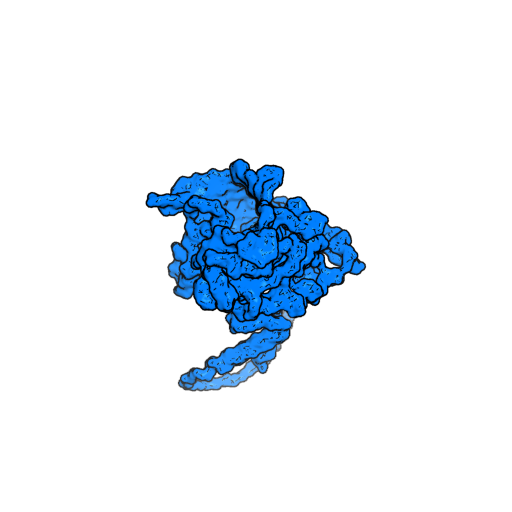N . GLU A 1 265 ? -4.380 -20.136 7.258 1.00 87.06 265 GLU A N 1
ATOM 2054 C CA . GLU A 1 265 ? -3.072 -19.611 7.655 1.00 87.06 265 GLU A CA 1
ATOM 2055 C C . GLU A 1 265 ? -3.169 -18.258 8.374 1.00 87.06 265 GLU A C 1
ATOM 2057 O O . GLU A 1 265 ? -2.208 -17.855 9.028 1.00 87.06 265 GLU A O 1
ATOM 2062 N N . GLN A 1 266 ? -4.337 -17.602 8.339 1.00 88.31 266 GLN A N 1
ATOM 2063 C CA . GLN A 1 266 ? -4.601 -16.322 9.011 1.00 88.31 266 GLN A CA 1
ATOM 2064 C C . GLN A 1 266 ? -3.720 -15.173 8.495 1.00 88.31 266 GLN A C 1
ATOM 2066 O O . GLN A 1 266 ? -3.393 -14.242 9.233 1.00 88.31 266 GLN A O 1
ATOM 2071 N N . GLU A 1 267 ? -3.341 -15.231 7.217 1.00 84.06 267 GLU A N 1
ATOM 2072 C CA . GLU A 1 267 ? -2.478 -14.246 6.565 1.00 84.06 267 GLU A CA 1
ATOM 2073 C C . GLU A 1 267 ? -3.290 -13.299 5.673 1.00 84.06 267 GLU A C 1
ATOM 2075 O O . GLU A 1 267 ? -4.233 -13.703 4.992 1.00 84.06 267 GLU A O 1
ATOM 2080 N N . ILE A 1 268 ? -2.934 -12.013 5.664 1.00 86.12 268 ILE A N 1
ATOM 2081 C CA . ILE A 1 268 ? -3.508 -11.054 4.716 1.00 86.12 268 ILE A CA 1
ATOM 2082 C C . ILE A 1 268 ? -2.924 -11.342 3.334 1.00 86.12 268 ILE A C 1
ATOM 2084 O O . ILE A 1 268 ? -1.728 -11.179 3.118 1.00 86.12 268 ILE A O 1
ATOM 2088 N N . ILE A 1 269 ? -3.776 -11.736 2.389 1.00 87.81 269 ILE A N 1
ATOM 2089 C CA . ILE A 1 269 ? -3.343 -12.072 1.023 1.00 87.81 269 ILE A CA 1
ATOM 2090 C C . ILE A 1 269 ? -3.547 -10.927 0.034 1.00 87.81 269 ILE A C 1
ATOM 2092 O O . ILE A 1 269 ? -2.980 -10.951 -1.061 1.00 87.81 269 ILE A O 1
ATOM 2096 N N . ALA A 1 270 ? -4.392 -9.957 0.389 1.00 89.62 270 ALA A N 1
ATOM 2097 C CA . ALA A 1 270 ? -4.682 -8.793 -0.427 1.00 89.62 270 ALA A CA 1
ATOM 2098 C C . ALA A 1 270 ? -5.260 -7.645 0.408 1.00 89.62 270 ALA A C 1
ATOM 2100 O O . ALA A 1 270 ? -6.091 -7.864 1.295 1.00 89.62 270 ALA A O 1
ATOM 2101 N N . THR A 1 271 ? -4.911 -6.420 0.024 1.00 90.19 271 THR A N 1
ATOM 2102 C CA . THR A 1 271 ? -5.581 -5.192 0.450 1.00 90.19 271 THR A CA 1
ATOM 2103 C C . THR A 1 271 ? -5.811 -4.288 -0.747 1.00 90.19 271 THR A C 1
ATOM 2105 O O . THR A 1 271 ? -4.905 -4.002 -1.532 1.00 90.19 271 THR A O 1
ATOM 2108 N N . LYS A 1 272 ? -7.037 -3.787 -0.860 1.00 91.75 272 LYS A N 1
ATOM 2109 C CA . LYS A 1 272 ? -7.438 -2.784 -1.838 1.00 91.75 272 LYS A CA 1
ATOM 2110 C C . LYS A 1 272 ? -7.769 -1.483 -1.128 1.00 91.75 272 LYS A C 1
ATOM 2112 O O . LYS A 1 272 ? -8.507 -1.513 -0.150 1.00 91.75 272 LYS A O 1
ATOM 2117 N N . ALA A 1 273 ? -7.300 -0.356 -1.648 1.00 91.31 273 ALA A N 1
ATOM 2118 C CA . ALA A 1 273 ? -7.764 0.959 -1.229 1.00 91.31 273 ALA A CA 1
ATOM 2119 C C . ALA A 1 273 ? -8.342 1.731 -2.418 1.00 91.31 273 ALA A C 1
ATOM 2121 O O . ALA A 1 273 ? -7.664 1.954 -3.422 1.00 91.31 273 ALA A O 1
ATOM 2122 N N . ASP A 1 274 ? -9.596 2.144 -2.291 1.00 94.31 274 ASP A N 1
ATOM 2123 C CA . ASP A 1 274 ? -10.273 3.065 -3.194 1.00 94.31 274 ASP A CA 1
ATOM 2124 C C . ASP A 1 274 ? -10.361 4.425 -2.502 1.00 94.31 274 ASP A C 1
ATOM 2126 O O . ASP A 1 274 ? -10.752 4.510 -1.338 1.00 94.31 274 ASP A O 1
ATOM 2130 N N . TRP A 1 275 ? -9.981 5.496 -3.190 1.00 93.31 275 TRP A N 1
ATOM 2131 C CA . TRP A 1 275 ? -9.957 6.824 -2.589 1.00 93.31 275 TRP A CA 1
ATOM 2132 C C . TRP A 1 275 ? -10.357 7.910 -3.579 1.00 93.31 275 TRP A C 1
ATOM 2134 O O . TRP A 1 275 ? -10.177 7.791 -4.791 1.00 93.31 275 TRP A O 1
ATOM 2144 N N . SER A 1 276 ? -10.880 9.004 -3.039 1.00 95.25 276 SER A N 1
ATOM 2145 C CA . SER A 1 276 ? -11.143 10.234 -3.777 1.00 95.25 276 SER A CA 1
ATOM 2146 C C . SER A 1 276 ? -10.797 11.435 -2.916 1.00 95.25 276 SER A C 1
ATOM 2148 O O . SER A 1 276 ? -11.104 11.443 -1.725 1.00 95.25 276 SER A O 1
ATOM 2150 N N . LEU A 1 277 ? -10.198 12.450 -3.522 1.00 92.19 277 LEU A N 1
ATOM 2151 C CA . LEU A 1 277 ? -9.827 13.703 -2.893 1.00 92.19 277 LEU A CA 1
ATOM 2152 C C . LEU A 1 277 ? -10.241 14.852 -3.812 1.00 92.19 277 LEU A C 1
ATOM 2154 O O . LEU A 1 277 ? -9.746 14.977 -4.931 1.00 92.19 277 LEU A O 1
ATOM 2158 N N . ASN A 1 278 ? -11.112 15.720 -3.315 1.00 92.56 278 ASN A N 1
ATOM 2159 C CA . ASN A 1 278 ? -11.523 16.932 -4.008 1.00 92.56 278 ASN A CA 1
ATOM 2160 C C . ASN A 1 278 ? -10.902 18.123 -3.287 1.00 92.56 278 ASN A C 1
ATOM 2162 O O . ASN A 1 278 ? -11.193 18.339 -2.111 1.00 92.56 278 ASN A O 1
ATOM 2166 N N . VAL A 1 279 ? -10.064 18.898 -3.975 1.00 89.38 279 VAL A N 1
ATOM 2167 C CA . VAL A 1 279 ? -9.430 20.104 -3.423 1.00 89.38 279 VAL A CA 1
ATOM 2168 C C . VAL A 1 279 ? -9.783 21.284 -4.315 1.00 89.38 279 VAL A C 1
ATOM 2170 O O . VAL A 1 279 ? -9.325 21.382 -5.451 1.00 89.38 279 VAL A O 1
ATOM 2173 N N . LYS A 1 280 ? -10.585 22.223 -3.802 1.00 85.56 280 LYS A N 1
ATOM 2174 C CA . LYS A 1 280 ? -11.099 23.371 -4.575 1.00 85.56 280 LYS A CA 1
ATOM 2175 C C . LYS A 1 280 ? -11.814 22.946 -5.873 1.00 85.56 280 LYS A C 1
ATOM 2177 O O . LYS A 1 280 ? -12.996 22.627 -5.824 1.00 85.56 280 LYS A O 1
ATOM 2182 N N . ASN A 1 281 ? -11.127 23.012 -7.017 1.00 84.00 281 ASN A N 1
ATOM 2183 C CA . ASN A 1 281 ? -11.657 22.661 -8.340 1.00 84.00 281 ASN A CA 1
ATOM 2184 C C . ASN A 1 281 ? -11.038 21.379 -8.912 1.00 84.00 281 ASN A C 1
ATOM 2186 O O . ASN A 1 281 ? -11.548 20.882 -9.916 1.00 84.00 281 ASN A O 1
ATOM 2190 N N . ASP A 1 282 ? -9.969 20.877 -8.296 1.00 87.69 282 ASP A N 1
ATOM 2191 C CA . ASP A 1 282 ? -9.222 19.726 -8.781 1.00 87.69 282 ASP A CA 1
ATOM 2192 C C . ASP A 1 282 ? -9.772 18.471 -8.108 1.00 87.69 282 ASP A C 1
ATOM 2194 O O . ASP A 1 282 ? -9.965 18.437 -6.885 1.00 87.69 282 ASP A O 1
ATOM 2198 N N . ASN A 1 283 ? -10.049 17.448 -8.912 1.00 92.81 283 ASN A N 1
ATOM 2199 C CA . ASN A 1 283 ? -10.563 16.179 -8.415 1.00 92.81 283 ASN A CA 1
ATOM 2200 C C . ASN A 1 283 ? -9.532 15.094 -8.686 1.00 92.81 283 ASN A C 1
ATOM 2202 O O . ASN A 1 283 ? -9.039 14.938 -9.805 1.00 92.81 283 ASN A O 1
ATOM 2206 N N . TYR A 1 284 ? -9.243 14.326 -7.651 1.00 91.50 284 TYR A N 1
ATOM 2207 C CA . TYR A 1 284 ? -8.324 13.210 -7.691 1.00 91.50 284 TYR A CA 1
ATOM 2208 C C . TYR A 1 284 ? -9.059 11.973 -7.212 1.00 91.50 284 TYR A C 1
ATOM 2210 O O . TYR A 1 284 ? -9.824 12.026 -6.250 1.00 91.50 284 TYR A O 1
ATOM 2218 N N . GLN A 1 285 ? -8.828 10.851 -7.869 1.00 94.81 285 GLN A N 1
ATOM 2219 C CA . GLN A 1 285 ? -9.322 9.571 -7.395 1.00 94.81 285 GLN A CA 1
ATOM 2220 C C . GLN A 1 285 ? -8.353 8.470 -7.775 1.00 94.81 285 GLN A C 1
ATOM 2222 O O . GLN A 1 285 ? -7.559 8.604 -8.710 1.00 94.81 285 GLN A O 1
ATOM 2227 N N . GLY A 1 286 ? -8.434 7.363 -7.059 1.00 91.56 286 GLY A N 1
ATOM 2228 C CA . GLY A 1 286 ? -7.618 6.220 -7.376 1.00 91.56 286 GLY A CA 1
ATOM 2229 C C . GLY A 1 286 ? -8.113 4.936 -6.754 1.00 91.56 286 GLY A C 1
ATOM 2230 O O . GLY A 1 286 ? -8.949 4.917 -5.853 1.00 91.56 286 GLY A O 1
ATOM 2231 N N . SER A 1 287 ? -7.571 3.852 -7.281 1.00 92.56 287 SER A N 1
ATOM 2232 C CA . SER A 1 287 ? -7.773 2.503 -6.787 1.00 92.56 287 SER A CA 1
ATOM 2233 C C . SER A 1 287 ? -6.424 1.813 -6.792 1.00 92.56 287 SER A C 1
ATOM 2235 O O . SER A 1 287 ? -5.739 1.788 -7.813 1.00 92.56 287 SER A O 1
ATOM 2237 N N . THR A 1 288 ? -6.023 1.277 -5.653 1.00 89.19 288 THR A N 1
ATOM 2238 C CA . THR A 1 288 ? -4.750 0.582 -5.493 1.00 89.19 288 THR A CA 1
ATOM 2239 C C . THR A 1 288 ? -4.989 -0.777 -4.859 1.00 89.19 288 THR A C 1
ATOM 2241 O O . THR A 1 288 ? -5.863 -0.934 -4.010 1.00 89.19 288 THR A O 1
ATOM 2244 N N . MET A 1 289 ? -4.236 -1.770 -5.307 1.00 88.62 289 MET A N 1
ATOM 2245 C CA . MET A 1 289 ? -4.268 -3.139 -4.813 1.00 88.62 289 MET A CA 1
ATOM 2246 C C . MET A 1 289 ? -2.849 -3.556 -4.468 1.00 88.62 289 MET A C 1
ATOM 2248 O O . MET A 1 289 ? -1.938 -3.369 -5.275 1.00 88.62 289 MET A O 1
ATOM 2252 N N . SER A 1 290 ? -2.678 -4.173 -3.308 1.00 86.12 290 SER A N 1
ATOM 2253 C CA . SER A 1 290 ? -1.449 -4.837 -2.889 1.00 86.12 290 SER A CA 1
ATOM 2254 C C . SER A 1 290 ? -1.768 -6.259 -2.453 1.00 86.12 290 SER A C 1
ATOM 2256 O O . SER A 1 290 ? -2.856 -6.520 -1.948 1.00 86.12 290 SER A O 1
ATOM 2258 N N . PHE A 1 291 ? -0.835 -7.178 -2.686 1.00 83.75 291 PHE A N 1
ATOM 2259 C CA . PHE A 1 291 ? -0.974 -8.584 -2.315 1.00 83.75 291 PHE A CA 1
ATOM 2260 C C . PHE A 1 291 ? 0.033 -9.003 -1.229 1.00 83.75 291 PHE A C 1
ATOM 2262 O O . PHE A 1 291 ? 0.674 -10.045 -1.362 1.00 83.75 291 PHE A O 1
ATOM 2269 N N . GLY A 1 292 ? 0.258 -8.172 -0.202 1.00 60.12 292 GLY A N 1
ATOM 2270 C CA . GLY A 1 292 ? 1.124 -8.529 0.936 1.00 60.12 292 GLY A CA 1
ATOM 2271 C C . GLY A 1 292 ? 2.633 -8.469 0.672 1.00 60.12 292 GLY A C 1
ATOM 2272 O O . GLY A 1 292 ? 3.437 -8.628 1.586 1.00 60.12 292 GLY A O 1
ATOM 2273 N N . VAL A 1 293 ? 3.055 -8.218 -0.570 1.00 53.56 293 VAL A N 1
ATOM 2274 C CA . VAL A 1 293 ? 4.464 -8.232 -1.001 1.00 53.56 293 VAL A CA 1
ATOM 2275 C C . VAL A 1 293 ? 4.963 -6.818 -1.327 1.00 53.56 293 VAL A C 1
ATOM 2277 O O . VAL A 1 293 ? 5.371 -6.533 -2.445 1.00 53.56 293 VAL A O 1
ATOM 2280 N N . GLY A 1 294 ? 4.924 -5.910 -0.348 1.00 44.16 294 GLY A N 1
ATOM 2281 C CA . GLY A 1 294 ? 5.491 -4.555 -0.441 1.00 44.16 294 GLY A CA 1
ATOM 2282 C C . GLY A 1 294 ? 4.750 -3.561 -1.365 1.00 44.16 294 GLY A C 1
ATOM 2283 O O . GLY A 1 294 ? 3.858 -3.907 -2.135 1.00 44.16 294 GLY A O 1
ATOM 2284 N N . GLY A 1 295 ? 5.108 -2.273 -1.265 1.00 39.56 295 GLY A N 1
ATOM 2285 C CA . GLY A 1 295 ? 4.427 -1.127 -1.911 1.00 39.56 295 GLY A CA 1
ATOM 2286 C C . GLY A 1 295 ? 3.884 -0.126 -0.879 1.00 39.56 295 GLY A C 1
ATOM 2287 O O . GLY A 1 295 ? 4.037 -0.371 0.305 1.00 39.56 295 GLY A O 1
ATOM 2288 N N . LEU A 1 296 ? 3.255 0.993 -1.277 1.00 37.03 296 LEU A N 1
ATOM 2289 C CA . LEU A 1 296 ? 2.685 1.976 -0.322 1.00 37.03 296 LEU A CA 1
ATOM 2290 C C . LEU A 1 296 ? 1.631 1.337 0.605 1.00 37.03 296 LEU A C 1
ATOM 2292 O O . LEU A 1 296 ? 1.622 1.580 1.810 1.00 37.03 296 LEU A O 1
ATOM 2296 N N . LEU A 1 297 ? 0.784 0.465 0.051 1.00 46.41 297 LEU A N 1
ATOM 2297 C CA . LEU A 1 297 ? -0.154 -0.332 0.839 1.00 46.41 297 LEU A CA 1
ATOM 2298 C C . LEU A 1 297 ? 0.523 -1.514 1.535 1.00 46.41 297 LEU A C 1
ATOM 2300 O O . LEU A 1 297 ? 0.218 -1.746 2.688 1.00 46.41 297 LEU A O 1
ATOM 2304 N N . GLY A 1 298 ? 1.499 -2.188 0.919 1.00 47.22 298 GLY A N 1
ATOM 2305 C CA . GLY A 1 298 ? 2.298 -3.205 1.617 1.00 47.22 298 GLY A CA 1
ATOM 2306 C C . GLY A 1 298 ? 3.064 -2.631 2.817 1.00 47.22 298 GLY A C 1
ATOM 2307 O O . GLY A 1 298 ? 3.242 -3.301 3.826 1.00 47.22 298 GLY A O 1
ATOM 2308 N N . SER A 1 299 ? 3.453 -1.351 2.761 1.00 42.19 299 SER A N 1
ATOM 2309 C CA . SER A 1 299 ? 4.000 -0.625 3.902 1.00 42.19 299 SER A CA 1
ATOM 2310 C C . SER A 1 299 ? 2.935 -0.246 4.924 1.00 42.19 299 SER A C 1
ATOM 2312 O O . SER A 1 299 ? 3.265 -0.216 6.098 1.00 42.19 299 SER A O 1
ATOM 2314 N N . LEU A 1 300 ? 1.682 -0.017 4.511 1.00 45.47 300 LEU A N 1
ATOM 2315 C CA . LEU A 1 300 ? 0.528 0.146 5.405 1.00 45.47 300 LEU A CA 1
ATOM 2316 C C . LEU A 1 300 ? 0.116 -1.186 6.059 1.00 45.47 300 LEU A C 1
ATOM 2318 O O . LEU A 1 300 ? -0.312 -1.181 7.201 1.00 45.47 300 LEU A O 1
ATOM 2322 N N . GLU A 1 301 ? 0.291 -2.313 5.368 1.00 49.91 301 GLU A N 1
ATOM 2323 C CA . GLU A 1 301 ? 0.128 -3.673 5.896 1.00 49.91 301 GLU A CA 1
ATOM 2324 C C . GLU A 1 301 ? 1.288 -4.040 6.844 1.00 49.91 301 GLU A C 1
ATOM 2326 O O . GLU A 1 301 ? 1.077 -4.691 7.864 1.00 49.91 301 GLU A O 1
ATOM 2331 N N . SER A 1 302 ? 2.517 -3.587 6.545 1.00 45.41 302 SER A N 1
ATOM 2332 C CA . SER A 1 302 ? 3.707 -3.781 7.394 1.00 45.41 302 SER A CA 1
ATOM 2333 C C . SER A 1 302 ? 3.813 -2.786 8.555 1.00 45.41 302 SER A C 1
ATOM 2335 O O . SER A 1 302 ? 4.455 -3.077 9.567 1.00 45.41 302 SER A O 1
ATOM 2337 N N . ALA A 1 303 ? 3.196 -1.607 8.422 1.00 48.56 303 ALA A N 1
ATOM 2338 C CA . ALA A 1 303 ? 2.916 -0.698 9.516 1.00 48.56 303 ALA A CA 1
ATOM 2339 C C . ALA A 1 303 ? 1.854 -1.419 10.332 1.00 48.56 303 ALA A C 1
ATOM 2341 O O . ALA A 1 303 ? 0.676 -1.320 10.024 1.00 48.56 303 ALA A O 1
ATOM 2342 N N . ALA A 1 304 ? 2.325 -2.245 11.269 1.00 48.56 304 ALA A N 1
ATOM 2343 C CA . ALA A 1 304 ? 1.561 -3.211 12.048 1.00 48.56 304 ALA A CA 1
ATOM 2344 C C . ALA A 1 304 ? 0.135 -2.728 12.378 1.00 48.56 304 ALA A C 1
ATOM 2346 O O . ALA A 1 304 ? -0.061 -1.520 12.528 1.00 48.56 304 ALA A O 1
ATOM 2347 N N . PRO A 1 305 ? -0.836 -3.622 12.643 1.00 55.12 305 PRO A N 1
ATOM 2348 C CA . PRO A 1 305 ? -2.195 -3.222 13.040 1.00 55.12 305 PRO A CA 1
ATOM 2349 C C . PRO A 1 305 ? -2.226 -2.157 14.160 1.00 55.12 305 PRO A C 1
ATOM 2351 O O . PRO A 1 305 ? -3.116 -1.310 14.216 1.00 55.12 305 PRO A O 1
ATOM 2354 N N . GLY A 1 306 ? -1.150 -2.096 14.957 1.00 58.88 306 GLY A N 1
ATOM 2355 C CA . GLY A 1 306 ? -0.759 -0.992 15.831 1.00 58.88 306 GLY A CA 1
ATOM 2356 C C . GLY A 1 306 ? -0.890 0.449 15.315 1.00 58.88 306 GLY A C 1
ATOM 2357 O O . GLY A 1 306 ? -1.210 1.326 16.112 1.00 58.88 306 GLY A O 1
ATOM 2358 N N . VAL A 1 307 ? -0.647 0.729 14.034 1.00 64.25 307 VAL A N 1
ATOM 2359 C CA . VAL A 1 307 ? -0.769 2.076 13.448 1.00 64.25 307 VAL A CA 1
ATOM 2360 C C . VAL A 1 307 ? -2.213 2.366 13.037 1.00 64.25 307 VAL A C 1
ATOM 2362 O O . VAL A 1 307 ? -2.690 3.482 13.236 1.00 64.25 307 VAL A O 1
ATOM 2365 N N . LEU A 1 308 ? -2.943 1.365 12.536 1.00 67.31 308 LEU A N 1
ATOM 2366 C CA . LEU A 1 308 ? -4.361 1.506 12.177 1.00 67.31 308 LEU A CA 1
ATOM 2367 C C . LEU A 1 308 ? -5.241 1.812 13.396 1.00 67.31 308 LEU A C 1
ATOM 2369 O O . LEU A 1 308 ? -6.203 2.570 13.275 1.00 67.31 308 LEU A O 1
ATOM 2373 N N . MET A 1 309 ? -4.848 1.337 14.585 1.00 79.69 3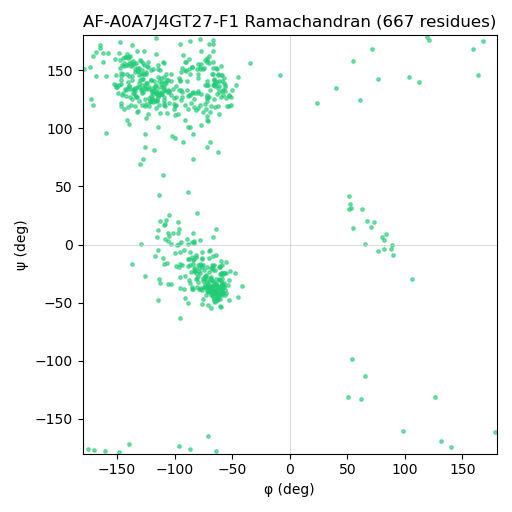09 MET A N 1
ATOM 2374 C CA . MET A 1 309 ? -5.495 1.669 15.864 1.00 79.69 309 MET A CA 1
ATOM 2375 C C . MET A 1 309 ? -5.656 3.173 16.116 1.00 79.69 309 MET A C 1
ATOM 2377 O O . MET A 1 309 ? -6.501 3.585 16.903 1.00 79.69 309 MET A O 1
ATOM 2381 N N . VAL A 1 310 ? -4.838 4.005 15.474 1.00 86.00 310 VAL A N 1
ATOM 2382 C CA . VAL A 1 310 ? -4.838 5.461 15.633 1.00 86.00 310 VAL A CA 1
ATOM 2383 C C . VAL A 1 310 ? -5.930 6.123 14.775 1.00 86.00 310 VAL A C 1
ATOM 2385 O O . VAL A 1 310 ? -6.348 7.230 15.091 1.00 86.00 310 VAL A O 1
ATOM 2388 N N . PHE A 1 311 ? -6.433 5.454 13.730 1.00 84.56 311 PHE A N 1
ATOM 2389 C CA . PHE A 1 311 ? -7.352 6.028 12.732 1.00 84.56 311 PHE A CA 1
ATOM 2390 C C . PHE A 1 311 ? -8.741 5.366 12.681 1.00 84.56 311 PHE A C 1
ATOM 2392 O O . PHE A 1 311 ? -9.645 5.881 12.017 1.00 84.56 311 PHE A O 1
ATOM 2399 N N . SER A 1 312 ? -8.938 4.243 13.369 1.00 91.25 312 SER A N 1
ATOM 2400 C CA . SER A 1 312 ? -10.221 3.534 13.461 1.00 91.25 312 SER A CA 1
ATOM 2401 C C . SER A 1 312 ? -10.455 2.988 14.874 1.00 91.25 312 SER A C 1
ATOM 2403 O O . SER A 1 312 ? -9.487 2.841 15.625 1.00 91.25 312 SER A O 1
ATOM 2405 N N . PRO A 1 313 ? -11.707 2.661 15.255 1.00 94.25 313 PRO A N 1
ATOM 2406 C CA . PRO A 1 313 ? -11.986 2.000 16.525 1.00 94.25 313 PRO A CA 1
ATOM 2407 C C . PRO A 1 313 ? -11.137 0.740 16.701 1.00 94.25 313 PRO A C 1
ATOM 2409 O O . PRO A 1 313 ? -11.124 -0.134 15.834 1.00 94.25 313 PRO A O 1
ATOM 2412 N N . VAL A 1 314 ? -10.446 0.643 17.834 1.00 93.38 314 VAL A N 1
ATOM 2413 C CA . VAL A 1 314 ? -9.595 -0.507 18.158 1.00 93.38 314 VAL A CA 1
ATOM 2414 C C . VAL A 1 314 ? -10.418 -1.792 18.277 1.00 93.38 314 VAL A C 1
ATOM 2416 O O . VAL A 1 314 ? -11.395 -1.838 19.029 1.00 93.38 314 VAL A O 1
ATOM 2419 N N . GLU A 1 315 ? -9.983 -2.849 17.586 1.00 92.81 315 GLU A N 1
ATOM 2420 C CA . GLU A 1 315 ? -10.448 -4.224 17.794 1.00 92.81 315 GLU A CA 1
ATOM 2421 C C . GLU A 1 315 ? -9.898 -4.752 19.123 1.00 92.81 315 GLU A C 1
ATOM 2423 O O . GLU A 1 315 ? -8.698 -4.977 19.295 1.00 92.81 315 GLU A O 1
ATOM 2428 N N . ILE A 1 316 ? -10.778 -4.942 20.106 1.00 94.25 316 ILE A N 1
ATOM 2429 C CA . ILE A 1 316 ? -10.361 -5.186 21.493 1.00 94.25 316 ILE A CA 1
ATOM 2430 C C . ILE A 1 316 ? -9.612 -6.520 21.602 1.00 94.25 316 ILE A C 1
ATOM 2432 O O . ILE A 1 316 ? -8.589 -6.600 22.286 1.00 94.25 316 ILE A O 1
ATOM 2436 N N . ARG A 1 317 ? -10.094 -7.561 20.907 1.00 91.44 317 ARG A N 1
ATOM 2437 C CA . ARG A 1 317 ? -9.474 -8.894 20.907 1.00 91.44 317 ARG A CA 1
ATOM 2438 C C . ARG A 1 317 ? -8.044 -8.867 20.367 1.00 91.44 317 ARG A C 1
ATOM 2440 O O . ARG A 1 317 ? -7.199 -9.580 20.897 1.00 91.44 317 ARG A O 1
ATOM 2447 N N . GLU A 1 318 ? -7.760 -8.038 19.369 1.00 87.06 318 GLU A N 1
ATOM 2448 C CA . GLU A 1 318 ? -6.437 -7.947 18.743 1.00 87.06 318 GLU A CA 1
ATOM 2449 C C . GLU A 1 318 ? -5.378 -7.386 19.711 1.00 87.06 318 GLU A C 1
ATOM 2451 O O . GLU A 1 318 ? -4.228 -7.829 19.750 1.00 87.06 318 GLU A O 1
ATOM 2456 N N . VAL A 1 319 ? -5.783 -6.447 20.570 1.00 89.50 319 VAL A N 1
ATOM 2457 C CA . VAL A 1 319 ? -4.880 -5.780 21.520 1.00 89.50 319 VAL A CA 1
ATOM 2458 C C . VAL A 1 319 ? -4.801 -6.494 22.865 1.00 89.50 319 VAL A C 1
ATOM 2460 O O . VAL A 1 319 ? -3.719 -6.657 23.432 1.00 89.50 319 VAL A O 1
ATOM 2463 N N . ILE A 1 320 ? -5.953 -6.878 23.410 1.00 91.75 320 ILE A N 1
ATOM 2464 C CA . ILE A 1 320 ? -6.087 -7.379 24.786 1.00 91.75 320 ILE A CA 1
ATOM 2465 C C . ILE A 1 320 ? -6.055 -8.914 24.827 1.00 91.75 320 ILE A C 1
ATOM 2467 O O . ILE A 1 320 ? -5.814 -9.518 25.881 1.00 91.75 320 ILE A O 1
ATOM 2471 N N . GLY A 1 321 ? -6.262 -9.568 23.682 1.00 90.00 321 GLY A N 1
ATOM 2472 C CA . GLY A 1 321 ? -6.355 -11.016 23.586 1.00 90.00 321 GLY A CA 1
ATOM 2473 C C . GLY A 1 321 ? -7.530 -11.548 24.401 1.00 90.00 321 GLY A C 1
ATOM 2474 O O . GLY A 1 321 ? -8.651 -11.038 24.355 1.00 90.00 321 GLY A O 1
ATOM 2475 N N . THR A 1 322 ? -7.275 -12.593 25.178 1.00 90.94 322 THR A N 1
ATOM 2476 C CA . THR A 1 322 ? -8.262 -13.227 26.064 1.00 90.94 322 THR A CA 1
ATOM 2477 C C . THR A 1 322 ? -8.182 -12.728 27.507 1.00 90.94 322 THR A C 1
ATOM 2479 O O . THR A 1 322 ? -8.747 -13.358 28.399 1.00 90.94 322 THR A O 1
ATOM 2482 N N . SER A 1 323 ? -7.462 -11.630 27.760 1.00 92.75 323 SER A N 1
ATOM 2483 C CA . SER A 1 323 ? -7.297 -11.093 29.113 1.00 92.75 323 SER A CA 1
ATOM 2484 C C . SER A 1 323 ? -8.628 -10.590 29.673 1.00 92.75 323 SER A C 1
ATOM 2486 O O . SER A 1 323 ? -9.439 -10.004 28.951 1.00 92.75 323 SER A O 1
ATOM 2488 N N . LEU A 1 324 ? -8.843 -10.803 30.972 1.00 93.56 324 LEU A N 1
ATOM 2489 C CA . LEU A 1 324 ? -10.004 -10.273 31.678 1.00 93.56 324 LEU A CA 1
ATOM 2490 C C . LEU A 1 324 ? -9.858 -8.753 31.843 1.00 93.56 324 LEU A C 1
ATOM 2492 O O . LEU A 1 324 ? -8.835 -8.269 32.326 1.00 93.56 324 LEU A O 1
ATOM 2496 N N . ILE A 1 325 ? -10.881 -8.000 31.447 1.00 93.69 325 ILE A N 1
ATOM 2497 C CA . ILE A 1 325 ? -10.913 -6.544 31.568 1.00 93.69 325 ILE A CA 1
ATOM 2498 C C . ILE A 1 325 ? -11.389 -6.191 32.977 1.00 93.69 325 ILE A C 1
ATOM 2500 O O . ILE A 1 325 ? -12.584 -6.138 33.257 1.00 93.69 325 ILE A O 1
ATOM 2504 N N . GLU A 1 326 ? -10.428 -5.955 33.867 1.00 92.12 326 GLU A N 1
ATOM 2505 C CA . GLU A 1 326 ? -10.644 -5.470 35.230 1.00 92.12 326 GLU A CA 1
ATOM 2506 C C . GLU A 1 326 ? -9.523 -4.513 35.658 1.00 92.12 326 GLU A C 1
ATOM 2508 O O . GLU A 1 326 ? -8.415 -4.544 35.119 1.00 92.12 326 GLU A O 1
ATOM 2513 N N . THR A 1 327 ? -9.805 -3.644 36.630 1.00 93.62 327 THR A N 1
ATOM 2514 C CA . THR A 1 327 ? -8.874 -2.602 37.092 1.00 93.62 327 THR A CA 1
ATOM 2515 C C . THR A 1 327 ? -7.494 -3.166 37.422 1.00 93.62 327 THR A C 1
ATOM 2517 O O . THR A 1 327 ? -7.354 -4.039 38.274 1.00 93.62 327 THR A O 1
ATOM 2520 N N . GLY A 1 328 ? -6.458 -2.579 36.827 1.00 91.88 328 GLY A N 1
ATOM 2521 C CA . GLY A 1 328 ? -5.066 -2.915 37.111 1.00 91.88 328 GLY A CA 1
ATOM 2522 C C . GLY A 1 328 ? -4.489 -4.027 36.240 1.00 91.88 328 GLY A C 1
ATOM 2523 O O . GLY A 1 328 ? -3.271 -4.194 36.262 1.00 91.88 328 GLY A O 1
ATOM 2524 N N . VAL A 1 329 ? -5.300 -4.728 35.439 1.00 94.69 329 VAL A N 1
ATOM 2525 C CA . VAL A 1 329 ? -4.780 -5.678 34.446 1.00 94.69 329 VAL A CA 1
ATOM 2526 C C . VAL A 1 329 ? -4.022 -4.925 33.358 1.00 94.69 329 VAL A C 1
ATOM 2528 O O . VAL A 1 329 ? -4.447 -3.866 32.886 1.00 94.69 329 VAL A O 1
ATOM 2531 N N . THR A 1 330 ? -2.876 -5.477 32.979 1.00 96.12 330 THR A N 1
ATOM 2532 C CA . THR A 1 330 ? -1.957 -4.914 31.990 1.00 96.12 330 THR A CA 1
ATOM 2533 C C . THR A 1 330 ? -1.515 -5.977 31.004 1.00 96.12 330 THR A C 1
ATOM 2535 O O . THR A 1 330 ? -1.428 -7.150 31.366 1.00 96.12 330 THR A O 1
ATOM 2538 N N . GLY A 1 331 ? -1.110 -5.557 29.814 1.00 94.31 331 GLY A N 1
ATOM 2539 C CA . GLY A 1 331 ? -0.450 -6.429 28.856 1.00 94.31 331 GLY A CA 1
ATOM 2540 C C . GLY A 1 331 ? 0.314 -5.644 27.802 1.00 94.31 331 GLY A C 1
ATOM 2541 O O . GLY A 1 331 ? 0.393 -4.414 27.841 1.00 94.31 331 GLY A O 1
ATOM 2542 N N . THR A 1 332 ? 0.896 -6.375 26.861 1.00 91.00 332 THR A N 1
ATOM 2543 C CA . THR A 1 332 ? 1.610 -5.799 25.724 1.00 91.00 332 THR A CA 1
ATOM 2544 C C . THR A 1 332 ? 1.211 -6.547 24.462 1.00 91.00 332 THR A C 1
ATOM 2546 O O . THR A 1 332 ? 1.248 -7.775 24.446 1.00 91.00 332 THR A O 1
ATOM 2549 N N . SER A 1 333 ? 0.837 -5.817 23.414 1.00 87.62 333 SER A N 1
ATOM 2550 C CA . SER A 1 333 ? 0.537 -6.373 22.090 1.00 87.62 333 SER A CA 1
ATOM 2551 C C . SER A 1 333 ? 0.943 -5.372 21.011 1.00 87.62 333 SER A C 1
ATOM 2553 O O . SER A 1 333 ? 0.738 -4.173 21.179 1.00 87.62 333 SER A O 1
ATOM 2555 N N . MET A 1 334 ? 1.550 -5.847 19.919 1.00 78.12 334 MET A N 1
ATOM 2556 C CA . MET A 1 334 ? 1.905 -5.030 18.742 1.00 78.12 334 MET A CA 1
ATOM 2557 C C . MET A 1 334 ? 2.725 -3.761 19.058 1.00 78.12 334 MET A C 1
ATOM 2559 O O . MET A 1 334 ? 2.524 -2.718 18.445 1.00 78.12 334 MET A O 1
ATOM 2563 N N . GLY A 1 335 ? 3.618 -3.820 20.053 1.00 83.25 335 GLY A N 1
ATOM 2564 C CA . GLY A 1 335 ? 4.416 -2.666 20.497 1.00 83.25 335 GLY A CA 1
ATOM 2565 C C . GLY A 1 335 ? 3.697 -1.707 21.457 1.00 83.25 335 GLY A C 1
ATOM 2566 O O . GLY A 1 335 ? 4.325 -0.789 21.984 1.00 83.25 335 GLY A O 1
ATOM 2567 N N . TRP A 1 336 ? 2.416 -1.938 21.751 1.00 89.94 336 TRP A N 1
ATOM 2568 C CA . TRP A 1 336 ? 1.616 -1.151 22.687 1.00 89.94 336 TRP A CA 1
ATOM 2569 C C . TRP A 1 336 ? 1.537 -1.826 24.049 1.00 89.94 336 TRP A C 1
ATOM 2571 O O . TRP A 1 336 ? 1.128 -2.980 24.166 1.00 89.94 336 TRP A O 1
ATOM 2581 N N . GLU A 1 337 ? 1.889 -1.089 25.096 1.00 94.19 337 GLU A N 1
ATOM 2582 C CA . GLU A 1 337 ? 1.585 -1.470 26.471 1.00 94.19 337 GLU A CA 1
ATOM 2583 C C . GLU A 1 337 ? 0.212 -0.921 26.835 1.00 94.19 337 GLU A C 1
ATOM 2585 O O . GLU A 1 337 ? -0.044 0.273 26.678 1.00 94.19 337 GLU A O 1
ATOM 2590 N N . TRP A 1 338 ? -0.671 -1.780 27.334 1.00 95.62 338 TRP A N 1
ATOM 2591 C CA . TRP A 1 338 ? -2.023 -1.405 27.721 1.00 95.62 338 TRP A CA 1
ATOM 2592 C C . TRP A 1 338 ? -2.281 -1.692 29.197 1.00 95.62 338 TRP A C 1
ATOM 2594 O O . TRP A 1 338 ? -1.704 -2.604 29.794 1.00 95.62 338 TRP A O 1
ATOM 2604 N N . ARG A 1 339 ? -3.163 -0.894 29.800 1.00 97.12 339 ARG A N 1
ATOM 2605 C CA . ARG A 1 339 ? -3.600 -1.033 31.191 1.00 97.12 339 ARG A CA 1
ATOM 2606 C C . ARG A 1 339 ? -5.062 -0.656 31.345 1.00 97.12 339 ARG A C 1
ATOM 2608 O O . ARG A 1 339 ? -5.463 0.448 30.970 1.00 97.12 339 ARG A O 1
ATOM 2615 N N . VAL A 1 340 ? -5.824 -1.519 32.002 1.00 97.00 340 VAL A N 1
ATOM 2616 C CA . VAL A 1 340 ? -7.191 -1.221 32.428 1.00 97.00 340 VAL A CA 1
ATOM 2617 C C . VAL A 1 340 ? -7.134 -0.283 33.633 1.00 97.00 340 VAL A C 1
ATOM 2619 O O . VAL A 1 340 ? -6.631 -0.633 34.702 1.00 97.00 340 VAL A O 1
ATOM 2622 N N . ILE A 1 341 ? -7.621 0.942 33.453 1.00 96.12 341 ILE A N 1
ATOM 2623 C CA . ILE A 1 341 ? -7.621 1.982 34.488 1.00 96.12 341 ILE A CA 1
ATOM 2624 C C . ILE A 1 341 ? -8.752 1.749 35.487 1.00 96.12 341 ILE A C 1
ATOM 2626 O O . ILE A 1 341 ? -8.564 1.965 36.683 1.00 96.12 341 ILE A O 1
ATOM 2630 N N . GLY A 1 342 ? -9.908 1.307 34.996 1.00 91.38 342 GLY A N 1
ATOM 2631 C CA . GLY A 1 342 ? -11.091 1.048 35.804 1.00 91.38 342 GLY A CA 1
ATOM 2632 C C . GLY A 1 342 ? -12.385 1.485 35.117 1.00 91.38 342 GLY A C 1
ATOM 2633 O O . GLY A 1 342 ? -12.349 1.898 33.954 1.00 91.38 342 GLY A O 1
ATOM 2634 N N . PRO A 1 343 ? -13.524 1.398 35.820 1.00 91.50 343 PRO A N 1
ATOM 2635 C CA . PRO A 1 343 ? -14.801 1.887 35.318 1.00 91.50 343 PRO A CA 1
ATOM 2636 C C . PRO A 1 343 ? -14.773 3.414 35.146 1.00 91.50 343 PRO A C 1
ATOM 2638 O O . PRO A 1 343 ? -14.258 4.140 35.998 1.00 91.50 343 PRO A O 1
ATOM 2641 N N . ASP A 1 344 ? -15.342 3.893 34.046 1.00 93.75 344 ASP A N 1
ATOM 2642 C CA . ASP A 1 344 ? -15.476 5.303 33.679 1.00 93.75 344 ASP A CA 1
ATOM 2643 C C . ASP A 1 344 ? -16.772 5.499 32.865 1.00 93.75 344 ASP A C 1
ATOM 2645 O O . ASP A 1 344 ? -17.527 4.552 32.633 1.00 93.75 344 ASP A O 1
ATOM 2649 N N . MET A 1 345 ? -17.040 6.727 32.427 1.00 89.00 345 MET A N 1
ATOM 2650 C CA . MET A 1 345 ? -18.166 7.044 31.546 1.00 89.00 345 MET A CA 1
ATOM 2651 C C . MET A 1 345 ? -17.671 7.397 30.140 1.00 89.00 345 MET A C 1
ATOM 2653 O O . MET A 1 345 ? -16.880 8.326 29.967 1.00 89.00 345 MET A O 1
ATOM 2657 N N . ALA A 1 346 ? -18.168 6.686 29.128 1.00 87.88 346 ALA A N 1
ATOM 2658 C CA . ALA A 1 346 ? -18.037 7.048 27.721 1.00 87.88 346 ALA A CA 1
ATOM 2659 C C . ALA A 1 346 ? -19.264 7.876 27.313 1.00 87.88 346 ALA A C 1
ATOM 2661 O O . ALA A 1 346 ? -20.296 7.341 26.910 1.00 87.88 346 ALA A O 1
ATOM 2662 N N . GLY A 1 347 ? -19.193 9.196 27.503 1.00 82.19 347 GLY A N 1
ATOM 2663 C CA . GLY A 1 347 ? -20.387 10.041 27.436 1.00 82.19 347 GLY A CA 1
ATOM 2664 C C . GLY A 1 347 ? -21.345 9.692 28.578 1.00 82.19 347 GLY A C 1
ATOM 2665 O O . GLY A 1 347 ? -21.003 9.898 29.740 1.00 82.19 347 GLY A O 1
ATOM 2666 N N . ASP A 1 348 ? -22.510 9.132 28.247 1.00 83.19 348 ASP A N 1
ATOM 2667 C CA . ASP A 1 348 ? -23.516 8.674 29.218 1.00 83.19 348 ASP A CA 1
ATOM 2668 C C . ASP A 1 348 ? -23.536 7.138 29.402 1.00 83.19 348 ASP A C 1
ATOM 2670 O O . ASP A 1 348 ? -24.322 6.625 30.202 1.00 83.19 348 ASP A O 1
ATOM 2674 N N . GLU A 1 349 ? -22.675 6.391 28.696 1.00 87.25 349 GLU A N 1
ATOM 2675 C CA . GLU A 1 349 ? -22.584 4.925 28.772 1.00 87.25 349 GLU A CA 1
ATOM 2676 C C . GLU A 1 349 ? -21.490 4.496 29.778 1.00 87.25 349 GLU A C 1
ATOM 2678 O O . GLU A 1 349 ? -20.337 4.920 29.645 1.00 87.25 349 GLU A O 1
ATOM 2683 N N . PRO A 1 350 ? -21.801 3.671 30.799 1.00 91.25 350 PRO A N 1
ATOM 2684 C CA . PRO A 1 350 ? -20.792 3.113 31.698 1.00 91.25 350 PRO A CA 1
ATOM 2685 C C . PRO A 1 350 ? -19.873 2.151 30.935 1.00 91.25 350 PRO A C 1
ATOM 2687 O O . PRO A 1 350 ? -20.350 1.194 30.330 1.00 91.25 350 PRO A O 1
ATOM 2690 N N . ALA A 1 351 ? -18.561 2.374 30.985 1.00 94.69 351 ALA A N 1
ATOM 2691 C CA . ALA A 1 351 ? -17.589 1.588 30.229 1.00 94.69 351 ALA A CA 1
ATOM 2692 C C . ALA A 1 351 ? -16.274 1.388 30.994 1.00 94.69 351 ALA A C 1
ATOM 2694 O O . ALA A 1 351 ? -15.940 2.131 31.917 1.00 94.69 351 ALA A O 1
ATOM 2695 N N . TRP A 1 352 ? -15.493 0.386 30.599 1.00 95.75 352 TRP A N 1
ATOM 2696 C CA . TRP A 1 352 ? -14.145 0.199 31.126 1.00 95.75 352 TRP A CA 1
ATOM 2697 C C . TRP A 1 352 ? -13.162 1.082 30.366 1.00 95.75 352 TRP A C 1
ATOM 2699 O O . TRP A 1 352 ? -13.071 1.006 29.143 1.00 95.75 352 TRP A O 1
ATOM 2709 N N . LYS A 1 353 ? -12.405 1.907 31.091 1.00 97.25 353 LYS A N 1
ATOM 2710 C CA . LYS A 1 353 ? -11.360 2.756 30.521 1.00 97.25 353 LYS A CA 1
ATOM 2711 C C . LYS A 1 353 ? -10.040 2.009 30.450 1.00 97.25 353 LYS A C 1
ATOM 2713 O O . LYS A 1 353 ? -9.547 1.502 31.462 1.00 97.25 353 LYS A O 1
ATOM 2718 N N . ILE A 1 354 ? -9.424 2.026 29.278 1.00 97.38 354 ILE A N 1
ATOM 2719 C CA . ILE A 1 354 ? -8.146 1.373 29.006 1.00 97.38 354 ILE A CA 1
ATOM 2720 C C . ILE A 1 354 ? -7.204 2.399 28.387 1.00 97.38 354 ILE A C 1
ATOM 2722 O O . ILE A 1 354 ? -7.577 3.128 27.472 1.00 97.38 354 ILE A O 1
ATOM 2726 N N . ALA A 1 355 ? -5.988 2.482 28.918 1.00 97.50 355 ALA A N 1
ATOM 2727 C CA . ALA A 1 355 ? -4.943 3.353 28.399 1.00 97.50 355 ALA A CA 1
ATOM 2728 C C . ALA A 1 355 ? -3.864 2.509 27.725 1.00 97.50 355 ALA A C 1
ATOM 2730 O O . ALA A 1 355 ? -3.406 1.528 28.312 1.00 97.50 355 ALA A O 1
ATOM 2731 N N . LEU A 1 356 ? -3.460 2.915 26.528 1.00 95.50 356 LEU A N 1
ATOM 2732 C CA . LEU A 1 356 ? -2.420 2.302 25.722 1.00 95.50 356 LEU A CA 1
ATOM 2733 C C . LEU A 1 356 ? -1.317 3.327 25.455 1.00 95.50 356 LEU A C 1
ATOM 2735 O O . LEU A 1 356 ?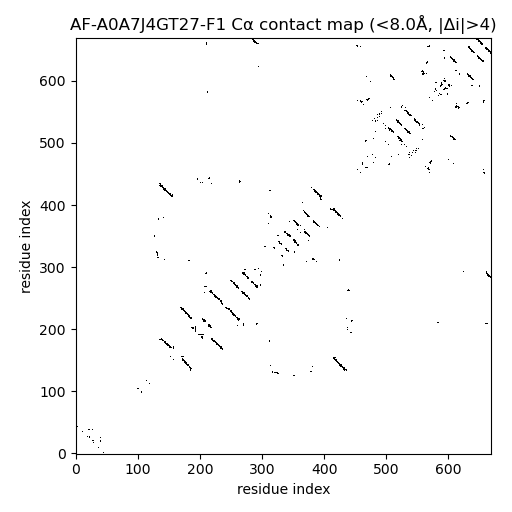 -1.600 4.502 25.209 1.00 95.50 356 LEU A O 1
ATOM 2739 N N . GLU A 1 357 ? -0.065 2.881 25.467 1.00 93.94 357 GLU A N 1
ATOM 2740 C CA . GLU A 1 357 ? 1.095 3.693 25.101 1.00 93.94 357 GLU A CA 1
ATOM 2741 C C . GLU A 1 357 ? 2.098 2.863 24.293 1.00 93.94 357 GLU A C 1
ATOM 2743 O O . GLU A 1 357 ? 2.408 1.724 24.650 1.00 93.94 357 GLU A O 1
ATOM 2748 N N . HIS A 1 358 ? 2.608 3.424 23.195 1.00 90.19 358 HIS A N 1
ATOM 2749 C CA . HIS A 1 358 ? 3.580 2.727 22.357 1.00 90.19 358 HIS A CA 1
ATOM 2750 C C . HIS A 1 358 ? 4.949 2.682 23.040 1.00 90.19 358 HIS A C 1
ATOM 2752 O O . HIS A 1 358 ? 5.567 3.719 23.309 1.00 90.19 358 HIS A O 1
ATOM 2758 N N . LYS A 1 359 ? 5.450 1.466 23.266 1.00 85.81 359 LYS A N 1
ATOM 2759 C CA . LYS A 1 359 ? 6.672 1.191 24.021 1.00 85.81 359 LYS A CA 1
ATOM 2760 C C . LYS A 1 359 ? 7.893 1.852 23.389 1.00 85.81 359 LYS A C 1
ATOM 2762 O O . LYS A 1 359 ? 8.571 2.624 24.051 1.00 85.81 359 LYS A O 1
ATOM 2767 N N . GLU A 1 360 ? 8.138 1.618 22.099 1.00 79.88 360 GLU A N 1
ATOM 2768 C CA . GLU A 1 360 ? 9.358 2.116 21.442 1.00 79.88 360 GLU A CA 1
ATOM 2769 C C . GLU A 1 360 ? 9.423 3.642 21.366 1.00 79.88 360 GLU A C 1
ATOM 2771 O O . GLU A 1 360 ? 10.481 4.214 21.593 1.00 79.88 360 GLU A O 1
ATOM 2776 N N . ILE A 1 361 ? 8.305 4.327 21.098 1.00 82.56 361 ILE A N 1
ATOM 2777 C CA . ILE A 1 361 ? 8.275 5.795 21.042 1.00 82.56 361 ILE A CA 1
ATOM 2778 C C . ILE A 1 361 ? 8.623 6.384 22.413 1.00 82.56 361 ILE A C 1
ATOM 2780 O O . ILE A 1 361 ? 9.410 7.329 22.496 1.00 82.56 361 ILE A O 1
ATOM 2784 N N . ARG A 1 362 ? 8.071 5.807 23.487 1.00 85.50 362 ARG A N 1
ATOM 2785 C CA . ARG A 1 362 ? 8.348 6.224 24.864 1.00 85.50 362 ARG A CA 1
ATOM 2786 C C . ARG A 1 362 ? 9.784 5.898 25.275 1.00 85.50 362 ARG A C 1
ATOM 2788 O O . ARG A 1 362 ? 10.510 6.791 25.704 1.00 85.50 362 ARG A O 1
ATOM 2795 N N . ASP A 1 363 ? 10.186 4.639 25.141 1.00 80.94 363 ASP A N 1
ATOM 2796 C CA . ASP A 1 363 ? 11.469 4.126 25.628 1.00 80.94 363 ASP A CA 1
ATOM 2797 C C . ASP A 1 363 ? 12.643 4.722 24.828 1.00 80.94 363 ASP A C 1
ATOM 2799 O O . ASP A 1 363 ? 13.711 4.970 25.392 1.00 80.94 363 ASP A O 1
ATOM 2803 N N . ASN A 1 364 ? 12.421 5.051 23.546 1.00 74.19 364 ASN A N 1
ATOM 2804 C CA . ASN A 1 364 ? 13.402 5.743 22.711 1.00 74.19 364 ASN A CA 1
ATOM 2805 C C . ASN A 1 364 ? 13.318 7.277 22.774 1.00 74.19 364 ASN A C 1
ATOM 2807 O O . ASN A 1 364 ? 14.047 7.965 22.057 1.00 74.19 364 ASN A O 1
ATOM 2811 N N . CYS A 1 365 ? 12.452 7.836 23.626 1.00 79.56 365 CYS A N 1
ATOM 2812 C CA . CYS A 1 365 ? 12.256 9.280 23.765 1.00 79.56 365 CYS A CA 1
ATOM 2813 C C . CYS A 1 365 ? 11.998 10.000 22.438 1.00 79.56 365 CYS A C 1
ATOM 2815 O O . CYS A 1 365 ? 12.530 11.080 22.165 1.00 79.56 365 CYS A O 1
ATOM 2817 N N . LEU A 1 366 ? 11.187 9.378 21.591 1.00 81.19 366 LEU A N 1
ATOM 2818 C CA . LEU A 1 366 ? 10.782 9.937 20.309 1.00 81.19 366 LEU A CA 1
ATOM 2819 C C . LEU A 1 366 ? 9.521 10.791 20.446 1.00 81.19 366 LEU A C 1
ATOM 2821 O O . LEU A 1 366 ? 9.064 11.339 19.455 1.00 81.19 366 LEU A O 1
ATOM 2825 N N . GLY A 1 367 ? 8.980 10.923 21.659 1.00 87.12 367 GLY A N 1
ATOM 2826 C CA . GLY A 1 367 ? 7.760 11.653 21.976 1.00 87.12 367 GLY A CA 1
ATOM 2827 C C . GLY A 1 367 ? 6.791 10.753 22.737 1.00 87.12 367 GLY A C 1
ATOM 2828 O O . GLY A 1 367 ? 7.187 10.100 23.703 1.00 87.12 367 GLY A O 1
ATOM 2829 N N . HIS A 1 368 ? 5.529 10.711 22.321 1.00 91.06 368 HIS A N 1
ATOM 2830 C CA . HIS A 1 368 ? 4.525 9.807 22.881 1.00 91.06 368 HIS A CA 1
ATOM 2831 C C . HIS A 1 368 ? 3.535 9.368 21.807 1.00 91.06 368 HIS A C 1
ATOM 2833 O O . HIS A 1 368 ? 3.202 10.133 20.913 1.00 91.06 368 HIS A O 1
ATOM 2839 N N . ALA A 1 369 ? 3.018 8.153 21.915 1.00 91.81 369 ALA A N 1
ATOM 2840 C CA . ALA A 1 369 ? 1.849 7.724 21.160 1.00 91.81 369 ALA A CA 1
ATOM 2841 C C . ALA A 1 369 ? 0.913 7.043 22.141 1.00 91.81 369 ALA A C 1
ATOM 2843 O O . ALA A 1 369 ? 1.282 6.037 22.748 1.00 91.81 369 ALA A O 1
ATOM 2844 N N . ARG A 1 370 ? -0.248 7.656 22.366 1.00 95.38 370 ARG A N 1
ATOM 2845 C CA . ARG A 1 370 ? -1.203 7.246 23.390 1.00 95.38 370 ARG A CA 1
ATOM 2846 C C . ARG A 1 370 ? -2.579 7.092 22.786 1.00 95.38 370 ARG A C 1
ATOM 2848 O O . ARG A 1 370 ? -3.038 7.951 22.037 1.00 95.38 370 ARG A O 1
ATOM 2855 N N . VAL A 1 371 ? -3.243 6.021 23.192 1.00 96.25 371 VAL A N 1
ATOM 2856 C CA . VAL A 1 371 ? -4.650 5.784 22.896 1.00 96.25 371 VAL A CA 1
ATOM 2857 C C . VAL A 1 371 ? -5.350 5.545 24.223 1.00 96.25 371 VAL A C 1
ATOM 2859 O O . VAL A 1 371 ? -4.937 4.701 25.012 1.00 96.25 371 VAL A O 1
ATOM 2862 N N . THR A 1 372 ? -6.391 6.314 24.512 1.00 97.25 372 THR A N 1
ATOM 2863 C CA . THR A 1 372 ? -7.302 6.023 25.622 1.00 97.25 372 THR A CA 1
ATOM 2864 C C . THR A 1 372 ? -8.611 5.569 25.023 1.00 97.25 372 THR A C 1
ATOM 2866 O O . THR A 1 372 ? -9.215 6.318 24.266 1.00 97.25 372 THR A O 1
ATOM 2869 N N . MET A 1 373 ? -9.054 4.366 25.357 1.00 96.56 373 MET A N 1
ATOM 2870 C CA . MET A 1 373 ? -10.277 3.791 24.815 1.00 96.56 373 MET A CA 1
ATOM 2871 C C . MET A 1 373 ? -11.245 3.389 25.921 1.00 96.56 373 MET A C 1
ATOM 2873 O O . MET A 1 373 ? -10.842 3.089 27.048 1.00 96.56 373 MET A O 1
ATOM 2877 N N . TRP A 1 374 ? -12.527 3.372 25.578 1.00 97.31 374 TRP A N 1
ATOM 2878 C CA . TRP A 1 374 ? -13.600 2.893 26.434 1.00 97.31 374 TRP A CA 1
ATOM 2879 C C . TRP A 1 374 ? -14.275 1.697 25.775 1.00 97.31 374 TRP A C 1
ATOM 2881 O O . TRP A 1 374 ? -14.596 1.732 24.584 1.00 97.31 374 TRP A O 1
ATOM 2891 N N . VAL A 1 375 ? -14.476 0.638 26.555 1.00 96.44 375 VAL A N 1
ATOM 2892 C CA . VAL A 1 375 ? -14.949 -0.658 26.059 1.00 96.44 375 VAL A CA 1
ATOM 2893 C C . VAL A 1 375 ? -16.105 -1.201 26.897 1.00 96.44 375 VAL A C 1
ATOM 2895 O O . VAL A 1 375 ? -16.182 -0.963 28.105 1.00 96.44 375 VAL A O 1
ATOM 2898 N N . VAL A 1 376 ? -16.990 -1.956 26.247 1.00 94.44 376 VAL A N 1
ATOM 2899 C CA . VAL A 1 376 ? -18.162 -2.617 26.844 1.00 94.44 376 VAL A CA 1
ATOM 2900 C C . VAL A 1 376 ? -18.258 -4.053 26.333 1.00 94.44 376 VAL A C 1
ATOM 2902 O O . VAL A 1 376 ? -17.754 -4.348 25.252 1.00 94.44 376 VAL A O 1
ATOM 2905 N N . ALA A 1 377 ? -18.901 -4.938 27.097 1.00 91.50 377 ALA A N 1
ATOM 2906 C CA . ALA A 1 377 ? -18.919 -6.376 26.815 1.00 91.50 377 ALA A CA 1
ATOM 2907 C C . ALA A 1 377 ? -19.555 -6.745 25.466 1.00 91.50 377 ALA A C 1
ATOM 2909 O O . ALA A 1 377 ? -19.077 -7.647 24.785 1.00 91.50 377 ALA A O 1
ATOM 2910 N N . ASP A 1 378 ? -20.592 -6.014 25.057 1.00 89.81 378 ASP A N 1
ATOM 2911 C CA . ASP A 1 378 ? -21.383 -6.339 23.865 1.00 89.81 378 ASP A CA 1
ATOM 2912 C C . ASP A 1 378 ? -20.765 -5.823 22.551 1.00 89.81 378 ASP A C 1
ATOM 2914 O O . ASP A 1 378 ? -21.342 -6.012 21.475 1.00 89.81 378 ASP A O 1
ATOM 2918 N N . SER A 1 379 ? -19.598 -5.173 22.614 1.00 94.25 379 SER A N 1
ATOM 2919 C CA . SER A 1 379 ? -18.905 -4.599 21.458 1.00 94.25 379 SER A CA 1
ATOM 2920 C C . SER A 1 379 ? -17.518 -5.225 21.289 1.00 94.25 379 SER A C 1
ATOM 2922 O O . SER A 1 379 ? -16.722 -5.157 22.224 1.00 94.25 379 SER A O 1
ATOM 2924 N N . PRO A 1 380 ? -17.177 -5.779 20.108 1.00 95.38 380 PRO A N 1
ATOM 2925 C CA . PRO A 1 380 ? -15.817 -6.244 19.824 1.00 95.38 380 PRO A CA 1
ATOM 2926 C C . PRO A 1 380 ? -14.843 -5.084 19.530 1.00 95.38 380 PRO A C 1
ATOM 2928 O O . PRO A 1 380 ? -13.626 -5.278 19.547 1.00 95.38 380 PRO A O 1
ATOM 2931 N N . TRP A 1 381 ? -15.362 -3.868 19.317 1.00 95.94 381 TRP A N 1
ATOM 2932 C CA . TRP A 1 381 ? -14.589 -2.635 19.130 1.00 95.94 381 TRP A CA 1
ATOM 2933 C C . TRP A 1 381 ? -14.710 -1.675 20.315 1.00 95.94 381 TRP A C 1
ATOM 2935 O O . TRP A 1 381 ? -15.711 -1.680 21.042 1.00 95.94 381 TRP A O 1
ATOM 2945 N N . ALA A 1 382 ? -13.726 -0.787 20.466 1.00 95.69 382 ALA A N 1
ATOM 2946 C CA . ALA A 1 382 ? -13.835 0.376 21.342 1.00 95.69 382 ALA A CA 1
ATOM 2947 C C . ALA A 1 382 ? -15.029 1.266 20.950 1.00 95.69 382 ALA A C 1
ATOM 2949 O O . ALA A 1 382 ? -15.218 1.599 19.782 1.00 95.69 382 ALA A O 1
ATOM 2950 N N . ILE A 1 383 ? -15.830 1.677 21.937 1.00 95.81 383 ILE A N 1
ATOM 2951 C CA . ILE A 1 383 ? -17.025 2.510 21.708 1.00 95.81 383 ILE A CA 1
ATOM 2952 C C . ILE A 1 383 ? -16.712 4.011 21.728 1.00 95.81 383 ILE A C 1
ATOM 2954 O O . ILE A 1 383 ? -17.490 4.828 21.243 1.00 95.81 383 ILE A O 1
ATOM 2958 N N . SER A 1 384 ? -15.573 4.372 22.310 1.00 96.69 384 SER A N 1
ATOM 2959 C CA . SER A 1 384 ? -15.027 5.721 22.346 1.00 96.69 384 SER A CA 1
ATOM 2960 C C . SER A 1 384 ? -13.511 5.620 22.427 1.00 96.69 384 SER A C 1
ATOM 2962 O O . SER A 1 384 ? -12.984 4.692 23.054 1.00 96.69 384 SER A O 1
ATOM 2964 N N . GLN A 1 385 ? -12.811 6.561 21.807 1.00 95.94 385 GLN A N 1
ATOM 2965 C CA . GLN A 1 385 ? -11.360 6.581 21.756 1.00 95.94 385 GLN A CA 1
ATOM 2966 C C . GLN A 1 385 ? -10.832 8.010 21.646 1.00 95.94 385 GLN A C 1
ATOM 2968 O O . GLN A 1 385 ? -11.310 8.796 20.839 1.00 95.94 385 GLN A O 1
ATOM 2973 N N . ASN A 1 386 ? -9.803 8.321 22.427 1.00 97.12 386 ASN A N 1
ATOM 2974 C CA . ASN A 1 386 ? -8.999 9.527 22.301 1.00 97.12 386 ASN A CA 1
ATOM 2975 C C . ASN A 1 386 ? -7.581 9.137 21.887 1.00 97.12 386 ASN A C 1
ATOM 2977 O O . ASN A 1 386 ? -6.966 8.254 22.493 1.00 97.12 386 ASN A O 1
ATOM 2981 N N . VAL A 1 387 ? -7.076 9.813 20.865 1.00 96.75 387 VAL A N 1
ATOM 2982 C CA . VAL A 1 387 ? -5.771 9.558 20.268 1.00 96.75 387 VAL A CA 1
ATOM 2983 C C . VAL A 1 387 ? -4.902 10.801 20.415 1.00 96.75 387 VAL A C 1
ATOM 2985 O O . VAL A 1 387 ? -5.316 11.904 20.061 1.00 96.75 387 VAL A O 1
ATOM 2988 N N . ASP A 1 388 ? -3.686 10.616 20.926 1.00 96.50 388 ASP A N 1
ATOM 2989 C CA . ASP A 1 388 ? -2.670 11.664 21.039 1.00 96.50 388 ASP A CA 1
ATOM 2990 C C . ASP A 1 388 ? -1.301 11.076 20.689 1.00 96.50 388 ASP A C 1
ATOM 2992 O O . ASP A 1 388 ? -0.686 10.342 21.471 1.00 96.50 388 ASP A O 1
ATOM 2996 N N . VAL A 1 389 ? -0.837 11.385 19.483 1.00 93.94 389 VAL A N 1
ATOM 2997 C CA . VAL A 1 389 ? 0.462 10.974 18.961 1.00 93.94 389 VAL A CA 1
ATOM 2998 C C . VAL A 1 389 ? 1.305 12.213 18.719 1.00 93.94 389 VAL A C 1
ATOM 3000 O O . VAL A 1 389 ? 0.878 13.172 18.085 1.00 93.94 389 VAL A O 1
ATOM 3003 N N . LYS A 1 390 ? 2.538 12.182 19.207 1.00 92.69 390 LYS A N 1
ATOM 3004 C CA . LYS A 1 390 ? 3.561 13.181 18.959 1.00 92.69 390 LYS A CA 1
ATOM 3005 C C . LYS A 1 390 ? 4.894 12.481 18.768 1.00 92.69 390 LYS A C 1
ATOM 3007 O O . LYS A 1 390 ? 5.407 11.869 19.700 1.00 92.69 390 LYS A O 1
ATOM 3012 N N . ILE A 1 391 ? 5.475 12.640 17.590 1.00 88.12 391 ILE A N 1
ATOM 3013 C CA . ILE A 1 391 ? 6.824 12.199 17.262 1.00 88.12 391 ILE A CA 1
ATOM 3014 C C . ILE A 1 391 ? 7.690 13.440 17.055 1.00 88.12 391 ILE A C 1
ATOM 3016 O O . ILE A 1 391 ? 7.329 14.367 16.331 1.00 88.12 391 ILE A O 1
ATOM 3020 N N . THR A 1 392 ? 8.836 13.480 17.720 1.00 86.38 392 THR A N 1
ATOM 3021 C CA . THR A 1 392 ? 9.820 14.553 17.612 1.00 86.38 392 THR A CA 1
ATOM 3022 C C . THR A 1 392 ? 11.084 14.031 16.957 1.00 86.38 392 THR A C 1
ATOM 3024 O O . THR A 1 392 ? 11.649 13.024 17.388 1.00 86.38 392 THR A O 1
ATOM 3027 N N . GLY A 1 393 ? 11.538 14.754 15.940 1.00 79.50 393 GLY A N 1
ATOM 3028 C CA . GLY A 1 393 ? 12.748 14.472 15.185 1.00 79.50 393 GLY A CA 1
ATOM 3029 C C . GLY A 1 393 ? 14.030 14.729 15.968 1.00 79.50 393 GLY A C 1
ATOM 3030 O O . GLY A 1 393 ? 14.019 14.887 17.192 1.00 79.50 393 GLY A O 1
ATOM 3031 N N . LYS A 1 394 ? 15.166 14.796 15.275 1.00 74.75 394 LYS A N 1
ATOM 3032 C CA . LYS A 1 394 ? 16.487 14.961 15.914 1.00 74.75 394 LYS A CA 1
ATOM 3033 C C . LYS A 1 394 ? 16.633 16.209 16.797 1.00 74.75 394 LYS A C 1
ATOM 3035 O O . LYS A 1 394 ? 17.386 16.181 17.756 1.00 74.75 394 LYS A O 1
ATOM 3040 N N . ASP A 1 395 ? 15.850 17.261 16.559 1.00 73.94 395 ASP A N 1
ATOM 3041 C CA . ASP A 1 395 ? 15.880 18.482 17.381 1.00 73.94 395 ASP A CA 1
ATOM 3042 C C . ASP A 1 395 ? 15.025 18.384 18.671 1.00 73.94 395 ASP A C 1
ATOM 3044 O O . ASP A 1 395 ? 14.890 19.361 19.410 1.00 73.94 395 ASP A O 1
ATOM 3048 N N . GLY A 1 396 ? 14.416 17.223 18.945 1.00 72.50 396 GLY A N 1
ATOM 3049 C CA . GLY A 1 396 ? 13.650 16.964 20.166 1.00 72.50 396 GLY A CA 1
ATOM 3050 C C . GLY A 1 396 ? 14.515 16.933 21.433 1.00 72.50 396 GLY A C 1
ATOM 3051 O O . GLY A 1 396 ? 15.661 16.487 21.416 1.00 72.50 396 GLY A O 1
ATOM 3052 N N . ASP A 1 397 ? 13.958 17.380 22.564 1.00 70.31 397 ASP A N 1
ATOM 3053 C CA . ASP A 1 397 ? 14.641 17.312 23.862 1.00 70.31 397 ASP A CA 1
ATOM 3054 C C . ASP A 1 397 ? 14.715 15.860 24.362 1.00 70.31 397 ASP A C 1
ATOM 3056 O O . ASP A 1 397 ? 13.722 15.291 24.815 1.00 70.31 397 ASP A O 1
ATOM 3060 N N . ARG A 1 398 ? 15.913 15.268 24.285 1.00 73.12 398 ARG A N 1
ATOM 3061 C CA . ARG A 1 398 ? 16.223 13.911 24.772 1.00 73.12 398 ARG A CA 1
ATOM 3062 C C . ARG A 1 398 ? 17.109 13.915 26.014 1.00 73.12 398 ARG A C 1
ATOM 3064 O O . ARG A 1 398 ? 17.720 12.897 26.342 1.00 73.12 398 ARG A O 1
ATOM 3071 N N . SER A 1 399 ? 17.223 15.048 26.707 1.00 69.94 399 SER A N 1
ATOM 3072 C CA . SER A 1 399 ? 18.147 15.211 27.838 1.00 69.94 399 SER A CA 1
ATOM 3073 C C . SER A 1 399 ? 17.898 14.231 28.994 1.00 69.94 399 SER A C 1
ATOM 3075 O O . SER A 1 399 ? 18.829 13.898 29.725 1.00 69.94 399 SER A O 1
ATOM 3077 N N . SER A 1 400 ? 16.672 13.720 29.133 1.00 69.38 400 SER A N 1
ATOM 3078 C CA . SER A 1 400 ? 16.284 12.725 30.140 1.00 69.38 400 SER A CA 1
ATOM 3079 C C . SER A 1 400 ? 16.554 11.265 29.746 1.00 69.38 400 SER A C 1
ATOM 3081 O O . SER A 1 400 ? 16.195 10.365 30.502 1.00 69.38 400 SER A O 1
ATOM 3083 N N . CYS A 1 401 ? 17.145 11.013 28.577 1.00 71.44 401 CYS A N 1
ATOM 3084 C CA . CYS A 1 401 ? 17.228 9.684 27.964 1.00 71.44 401 CYS A CA 1
ATOM 3085 C C . CYS A 1 401 ? 18.651 9.122 28.002 1.00 71.44 401 CYS A C 1
ATOM 3087 O O . CYS A 1 401 ? 19.626 9.867 28.104 1.00 71.44 401 CYS A O 1
ATOM 3089 N N . GLY A 1 402 ? 18.779 7.794 27.933 1.00 65.75 402 GLY A N 1
ATOM 3090 C CA . GLY A 1 402 ? 20.083 7.128 27.924 1.00 65.75 402 GLY A CA 1
ATOM 3091 C C . GLY A 1 402 ? 20.950 7.564 26.736 1.00 65.75 402 GLY A C 1
ATOM 3092 O O . GLY A 1 402 ? 20.444 7.805 25.641 1.00 65.75 402 GLY A O 1
ATOM 3093 N N . ALA A 1 403 ? 22.271 7.632 26.935 1.00 59.03 403 ALA A N 1
ATOM 3094 C CA . ALA A 1 403 ? 23.215 8.115 25.920 1.00 59.03 403 ALA A CA 1
ATOM 3095 C C . ALA A 1 403 ? 23.177 7.309 24.603 1.00 59.03 403 ALA A C 1
ATOM 3097 O O . ALA A 1 403 ? 23.348 7.879 23.531 1.00 59.03 403 ALA A O 1
ATOM 3098 N N . ALA A 1 404 ? 22.914 5.998 24.666 1.00 54.53 404 ALA A N 1
ATOM 3099 C CA . ALA A 1 404 ? 22.783 5.148 23.477 1.00 54.53 404 ALA A CA 1
ATOM 3100 C C . ALA A 1 404 ? 21.535 5.496 22.639 1.00 54.53 404 ALA A C 1
ATOM 3102 O O . ALA A 1 404 ? 21.596 5.558 21.414 1.00 54.53 404 ALA A O 1
ATOM 3103 N N . THR A 1 405 ? 20.422 5.796 23.305 1.00 56.47 405 THR A N 1
ATOM 3104 C CA . THR A 1 405 ? 19.139 6.157 22.690 1.00 56.47 405 THR A CA 1
ATOM 3105 C C . THR A 1 405 ? 19.187 7.521 21.998 1.00 56.47 405 THR A C 1
ATOM 3107 O O . THR A 1 405 ? 18.593 7.702 20.937 1.00 56.47 405 THR A O 1
ATOM 3110 N N . GLN A 1 406 ? 19.936 8.473 22.564 1.00 54.50 406 GLN A N 1
ATOM 3111 C CA . GLN A 1 406 ? 20.154 9.790 21.954 1.00 54.50 406 GLN A CA 1
ATOM 3112 C C . GLN A 1 406 ? 20.834 9.674 20.580 1.00 54.50 406 GLN A C 1
ATOM 3114 O O . GLN A 1 406 ? 20.397 10.303 19.622 1.00 54.50 406 GLN A O 1
ATOM 3119 N N . ILE A 1 407 ? 21.850 8.812 20.465 1.00 52.97 407 ILE A N 1
ATOM 3120 C CA . ILE A 1 407 ? 22.614 8.615 19.223 1.00 52.97 407 ILE A CA 1
ATOM 3121 C C . ILE A 1 407 ? 21.742 7.998 18.117 1.00 52.97 407 ILE A C 1
ATOM 3123 O O . ILE A 1 407 ? 21.833 8.414 16.963 1.00 52.97 407 ILE A O 1
ATOM 3127 N N . LEU A 1 408 ? 20.880 7.034 18.459 1.00 48.47 408 LEU A N 1
ATOM 3128 C CA . LEU A 1 408 ? 19.974 6.387 17.501 1.00 48.47 408 LEU A CA 1
ATOM 3129 C C . LEU A 1 408 ? 18.902 7.353 16.972 1.00 48.47 408 LEU A C 1
ATOM 3131 O O . LEU A 1 408 ? 18.661 7.400 15.767 1.00 48.47 408 LEU A O 1
ATOM 3135 N N . GLY A 1 409 ? 18.300 8.164 17.850 1.00 54.69 409 GLY A N 1
ATOM 3136 C CA . GLY A 1 409 ? 17.296 9.158 17.456 1.00 54.69 409 GLY A CA 1
ATOM 3137 C C . GLY A 1 409 ? 17.842 10.224 16.500 1.00 54.69 409 GLY A C 1
ATOM 3138 O O . GLY A 1 409 ? 17.151 10.611 15.559 1.00 54.69 409 GLY A O 1
ATOM 3139 N N . ASP A 1 410 ? 19.092 10.648 16.696 1.00 56.09 410 ASP A N 1
ATOM 3140 C CA . ASP A 1 410 ? 19.734 11.686 15.879 1.00 56.09 410 ASP A CA 1
ATOM 3141 C C . ASP A 1 410 ? 20.233 11.169 14.516 1.00 56.09 410 ASP A C 1
ATOM 3143 O O . ASP A 1 410 ? 20.394 11.958 13.580 1.00 56.09 410 ASP A O 1
ATOM 3147 N N . MET A 1 411 ? 20.474 9.858 14.395 1.00 53.34 411 MET A N 1
ATOM 3148 C CA . MET A 1 411 ? 20.929 9.209 13.160 1.00 53.34 411 MET A CA 1
ATOM 3149 C C . MET A 1 411 ? 19.769 8.791 12.242 1.00 53.34 411 MET A C 1
ATOM 3151 O O . MET A 1 411 ? 19.947 8.784 11.027 1.00 53.34 411 MET A O 1
ATOM 3155 N N . ILE A 1 412 ? 18.603 8.451 12.805 1.00 61.28 412 ILE A N 1
ATOM 3156 C CA . ILE A 1 412 ? 17.500 7.812 12.064 1.00 61.28 412 ILE A CA 1
ATOM 3157 C C . ILE A 1 412 ? 16.365 8.793 11.732 1.00 61.28 412 ILE A C 1
ATOM 3159 O O . ILE A 1 412 ? 15.746 8.664 10.678 1.00 61.28 412 ILE A O 1
ATOM 3163 N N . LEU A 1 413 ? 16.070 9.774 12.597 1.00 69.38 413 LEU A N 1
ATOM 3164 C CA . LEU A 1 413 ? 14.904 10.643 12.409 1.00 69.38 413 LEU A CA 1
ATOM 3165 C C . LEU A 1 413 ? 15.232 11.976 11.718 1.00 69.38 413 LEU A C 1
ATOM 3167 O O . LEU A 1 413 ? 16.258 12.605 12.013 1.00 69.38 413 LEU A O 1
ATOM 3171 N N . PRO A 1 414 ? 14.327 12.475 10.853 1.00 77.88 414 PRO A N 1
ATOM 3172 C CA . PRO A 1 414 ? 14.465 13.796 10.254 1.00 77.88 414 PRO A CA 1
ATOM 3173 C C . PRO A 1 414 ? 14.332 14.921 11.299 1.00 77.88 414 PRO A C 1
ATOM 3175 O O . PRO A 1 414 ? 14.093 14.688 12.486 1.00 77.88 414 PRO A O 1
ATOM 3178 N N . LYS A 1 415 ? 14.523 16.175 10.871 1.00 84.19 415 LYS A N 1
ATOM 3179 C CA . LYS A 1 415 ? 14.166 17.352 11.690 1.00 84.19 415 LYS A CA 1
ATOM 3180 C C . LYS A 1 415 ? 12.653 17.514 11.777 1.00 84.19 415 LYS A C 1
ATOM 3182 O O . LYS A 1 415 ? 11.946 17.058 10.886 1.00 84.19 415 LYS A O 1
ATOM 3187 N N . GLY A 1 416 ? 12.195 18.234 12.799 1.00 87.12 416 GLY A N 1
ATOM 3188 C CA . GLY A 1 416 ? 10.799 18.655 12.930 1.00 87.12 416 GLY A CA 1
ATOM 3189 C C . GLY A 1 416 ? 9.960 17.778 13.847 1.00 87.12 416 GLY A C 1
ATOM 3190 O O . GLY A 1 416 ? 10.478 17.064 14.712 1.00 87.12 416 GLY A O 1
ATOM 3191 N N . THR A 1 417 ? 8.643 17.871 13.689 1.00 89.88 417 THR A N 1
ATOM 3192 C CA . THR A 1 417 ? 7.665 17.165 14.520 1.00 89.88 417 THR A CA 1
ATOM 3193 C C . THR A 1 417 ? 6.485 16.668 13.702 1.00 89.88 417 THR A C 1
ATOM 3195 O O . THR A 1 417 ? 6.058 17.343 12.771 1.00 89.88 417 THR A O 1
ATOM 3198 N N . LEU A 1 418 ? 5.931 15.527 14.105 1.00 90.19 418 LEU A N 1
ATOM 3199 C CA . LEU A 1 418 ? 4.656 14.993 13.637 1.00 90.19 418 LEU A CA 1
ATOM 3200 C C . LEU A 1 418 ? 3.724 14.895 14.843 1.00 90.19 418 LEU A C 1
ATOM 3202 O O . LEU A 1 418 ? 4.061 14.242 15.827 1.00 90.19 418 LEU A O 1
ATOM 3206 N N . THR A 1 419 ? 2.568 15.547 14.792 1.00 93.81 419 THR A N 1
ATOM 3207 C CA . THR A 1 419 ? 1.538 15.474 15.837 1.00 93.81 419 THR A CA 1
ATOM 3208 C C . THR A 1 419 ? 0.215 15.065 15.216 1.00 93.81 419 THR A C 1
ATOM 3210 O O . THR A 1 419 ? -0.166 15.627 14.200 1.00 93.81 419 THR A O 1
ATOM 3213 N N . LEU A 1 420 ? -0.489 14.122 15.836 1.00 94.31 420 LEU A N 1
ATOM 3214 C CA . LEU A 1 420 ? -1.826 13.696 15.451 1.00 94.31 420 LEU A CA 1
ATOM 3215 C C . LEU A 1 420 ? -2.711 13.615 16.690 1.00 94.31 420 LEU A C 1
ATOM 3217 O O . LEU A 1 420 ? -2.370 12.945 17.667 1.00 94.31 420 LEU A O 1
ATOM 3221 N N . LYS A 1 421 ? -3.863 14.273 16.630 1.00 97.00 421 LYS A N 1
ATOM 3222 C CA . LYS A 1 421 ? -4.921 14.170 17.631 1.00 97.00 421 LYS A CA 1
ATOM 3223 C C . LYS A 1 421 ? -6.244 13.923 16.945 1.00 97.00 421 LYS A C 1
ATOM 3225 O O . LYS A 1 421 ? -6.500 14.517 15.906 1.00 97.00 421 LYS A O 1
ATOM 3230 N N . LEU A 1 422 ? -7.056 13.049 17.521 1.00 95.94 422 LEU A N 1
ATOM 3231 C CA . LEU A 1 422 ? -8.433 12.833 17.095 1.00 95.94 422 LEU A CA 1
ATOM 3232 C C . LEU A 1 422 ? -9.225 12.126 18.192 1.00 95.94 422 LEU A C 1
ATOM 3234 O O . LEU A 1 422 ? -8.661 11.433 19.044 1.00 95.94 422 LEU A O 1
ATOM 3238 N N . ASP A 1 423 ? -10.537 12.291 18.132 1.00 96.19 423 ASP A N 1
ATOM 3239 C CA . ASP A 1 423 ? -11.495 11.568 18.950 1.00 96.19 423 ASP A CA 1
ATOM 3240 C C . ASP A 1 423 ? -12.400 10.722 18.050 1.00 96.19 423 ASP A C 1
ATOM 3242 O O . ASP A 1 423 ? -12.874 11.196 17.018 1.00 96.19 423 ASP A O 1
ATOM 3246 N N . ILE A 1 424 ? -12.657 9.478 18.446 1.00 96.12 424 ILE A N 1
ATOM 3247 C CA . ILE A 1 424 ? -13.542 8.550 17.738 1.00 96.12 424 ILE A CA 1
ATOM 3248 C C . ILE A 1 424 ? -14.679 8.158 18.669 1.00 96.12 424 ILE A C 1
ATOM 3250 O O . ILE A 1 424 ? -14.437 7.765 19.810 1.00 96.12 424 ILE A O 1
ATOM 3254 N N . PHE A 1 425 ? -15.913 8.213 18.175 1.00 95.44 425 PHE A N 1
ATOM 3255 C CA . PHE A 1 425 ? -17.095 7.821 18.938 1.00 95.44 425 PHE A CA 1
ATOM 3256 C C . PHE A 1 425 ? -18.010 6.932 18.105 1.00 95.44 425 PHE A C 1
ATOM 3258 O O . PHE A 1 425 ? -18.424 7.315 17.013 1.00 95.44 425 PHE A O 1
ATOM 3265 N N . LYS A 1 426 ? -18.360 5.760 18.641 1.00 94.88 426 LYS A N 1
ATOM 3266 C CA . LYS A 1 426 ? -19.392 4.879 18.082 1.00 94.88 426 LYS A CA 1
ATOM 3267 C C . LYS A 1 426 ? -20.748 5.579 18.123 1.00 94.88 426 LYS A C 1
ATOM 3269 O O . LYS A 1 426 ? -21.104 6.156 19.152 1.00 94.88 426 LYS A O 1
ATOM 3274 N N . HIS A 1 427 ? -21.547 5.413 17.075 1.00 91.81 427 HIS A N 1
ATOM 3275 C CA . HIS A 1 427 ? -22.974 5.736 17.125 1.00 91.81 427 HIS A CA 1
ATOM 3276 C C . HIS A 1 427 ? -23.891 4.573 16.715 1.00 91.81 427 HIS A C 1
ATOM 3278 O O . HIS A 1 427 ? -24.994 4.501 17.255 1.00 91.81 427 HIS A O 1
ATOM 3284 N N . ASP A 1 428 ? -23.439 3.636 15.871 1.00 95.25 428 ASP A N 1
ATOM 3285 C CA . ASP A 1 428 ? -24.183 2.405 15.556 1.00 95.25 428 ASP A CA 1
ATOM 3286 C C . ASP A 1 428 ? -23.304 1.151 15.662 1.00 95.25 428 ASP A C 1
ATOM 3288 O O . ASP A 1 428 ? -22.091 1.200 15.445 1.00 95.25 428 ASP A O 1
ATOM 3292 N N . LEU A 1 429 ? -23.917 0.025 16.030 1.00 95.44 429 LEU A N 1
ATOM 3293 C CA . LEU A 1 429 ? -23.264 -1.281 16.108 1.00 95.44 429 LEU A CA 1
ATOM 3294 C C . LEU A 1 429 ? -24.265 -2.374 15.742 1.00 95.44 429 LEU A C 1
ATOM 3296 O O . LEU A 1 429 ? -25.237 -2.605 16.462 1.00 95.44 429 LEU A O 1
ATOM 3300 N N . ASN A 1 430 ? -23.958 -3.109 14.682 1.00 97.00 430 ASN A N 1
ATOM 3301 C CA . ASN A 1 430 ? -24.675 -4.309 14.291 1.00 97.00 430 ASN A CA 1
ATOM 3302 C C . ASN A 1 430 ? -23.792 -5.523 14.550 1.00 97.00 430 ASN A C 1
ATOM 3304 O O . ASN A 1 430 ? -22.605 -5.529 14.225 1.00 97.00 430 ASN A O 1
ATOM 3308 N N . ARG A 1 431 ? -24.381 -6.545 15.173 1.00 95.88 431 ARG A N 1
ATOM 3309 C CA . ARG A 1 431 ? -23.696 -7.795 15.488 1.00 95.88 431 ARG A CA 1
ATOM 3310 C C . ARG A 1 431 ? -24.113 -8.887 14.512 1.00 95.88 431 ARG A C 1
ATOM 3312 O O . ARG A 1 431 ? -25.304 -9.144 14.332 1.00 95.88 431 ARG A O 1
ATOM 3319 N N . GLY A 1 432 ? -23.122 -9.540 13.930 1.00 94.25 432 GLY A N 1
ATOM 3320 C CA . GLY A 1 432 ? -23.241 -10.758 13.156 1.00 94.25 432 GLY A CA 1
ATOM 3321 C C . GLY A 1 432 ? -23.662 -11.953 14.008 1.00 94.25 432 GLY A C 1
ATOM 3322 O O . GLY A 1 432 ? -23.729 -11.889 15.239 1.00 94.25 432 GLY A O 1
ATOM 3323 N N . THR A 1 433 ? -23.943 -13.079 13.352 1.00 89.25 433 THR A N 1
ATOM 3324 C CA . THR A 1 433 ? -24.457 -14.279 14.041 1.00 89.25 433 THR A CA 1
ATOM 3325 C C . THR A 1 433 ? -23.421 -15.387 14.197 1.00 89.25 433 THR A C 1
ATOM 3327 O O . THR A 1 433 ? -23.423 -16.082 15.215 1.00 89.25 433 THR A O 1
ATOM 3330 N N . LYS A 1 434 ? -22.519 -15.539 13.224 1.00 94.56 434 LYS A N 1
ATOM 3331 C CA . LYS A 1 434 ? -21.531 -16.619 13.172 1.00 94.56 434 LYS A CA 1
ATOM 3332 C C . LYS A 1 434 ? -20.123 -16.074 13.398 1.00 94.56 434 LYS A C 1
ATOM 3334 O O . LYS A 1 434 ? -19.741 -15.095 12.767 1.00 94.56 434 LYS A O 1
ATOM 3339 N N . LEU A 1 435 ? -19.365 -16.714 14.288 1.00 95.00 435 LEU A N 1
ATOM 3340 C CA . LEU A 1 435 ? -17.949 -16.407 14.519 1.00 95.00 435 LEU A CA 1
ATOM 3341 C C . LEU A 1 435 ? -17.125 -16.598 13.242 1.00 95.00 435 LEU A C 1
ATOM 3343 O O . LEU A 1 435 ? -17.498 -17.388 12.377 1.00 95.00 435 LEU A O 1
ATOM 3347 N N . LEU A 1 436 ? -16.008 -15.878 13.144 1.00 95.00 436 LEU A N 1
ATOM 3348 C CA . LEU A 1 436 ? -15.067 -16.062 12.040 1.00 95.00 436 LEU A CA 1
ATOM 3349 C C . LEU A 1 436 ? -14.435 -17.455 12.107 1.00 95.00 436 LEU A C 1
ATOM 3351 O O . LEU A 1 436 ? -13.999 -17.882 13.176 1.00 95.00 436 LEU A O 1
ATOM 3355 N N . ASP A 1 437 ? -14.310 -18.128 10.965 1.00 91.88 437 ASP A N 1
ATOM 3356 C CA . ASP A 1 437 ? -13.765 -19.492 10.881 1.00 91.88 437 ASP A CA 1
ATOM 3357 C C . ASP A 1 437 ? -12.222 -19.531 10.906 1.00 91.88 437 ASP A C 1
ATOM 3359 O O . ASP A 1 437 ? -11.597 -20.430 10.352 1.00 91.88 437 ASP A O 1
ATOM 3363 N N . MET A 1 438 ? -11.574 -18.545 11.529 1.00 91.69 438 MET A N 1
ATOM 3364 C CA . MET A 1 438 ? -10.117 -18.378 11.489 1.00 91.69 438 MET A CA 1
ATOM 3365 C C . MET A 1 438 ? -9.376 -19.608 12.039 1.00 91.69 438 MET A C 1
ATOM 3367 O O . MET A 1 438 ? -9.647 -20.087 13.139 1.00 91.69 438 MET A O 1
ATOM 3371 N N . GLY A 1 439 ? -8.372 -20.080 11.299 1.00 90.00 439 GLY A N 1
ATOM 3372 C CA . GLY A 1 439 ? -7.575 -21.273 11.602 1.00 90.00 439 GLY A CA 1
ATOM 3373 C C . GLY A 1 439 ? -8.200 -22.594 11.142 1.00 90.00 439 GLY A C 1
ATOM 3374 O O . GLY A 1 439 ? -7.699 -23.658 11.515 1.00 90.00 439 GLY A O 1
ATOM 3375 N N . VAL A 1 440 ? -9.288 -22.551 10.369 1.00 90.38 440 VAL A N 1
ATOM 3376 C CA . VAL A 1 440 ? -9.954 -23.737 9.813 1.00 90.38 440 VAL A CA 1
ATOM 3377 C C . VAL A 1 440 ? -9.470 -23.988 8.381 1.00 90.38 440 VAL A C 1
ATOM 3379 O O . VAL A 1 440 ? -9.403 -23.075 7.563 1.00 90.38 440 VAL A O 1
ATOM 3382 N N . GLY A 1 441 ? -9.119 -25.239 8.070 1.00 89.94 441 GLY A N 1
ATOM 3383 C CA . GLY A 1 441 ? -8.772 -25.650 6.706 1.00 89.94 441 GLY A CA 1
ATOM 3384 C C . GLY A 1 441 ? -10.012 -25.831 5.823 1.00 89.94 441 GLY A C 1
ATOM 3385 O O . GLY A 1 441 ? -11.088 -26.131 6.332 1.00 89.94 441 GLY A O 1
ATOM 3386 N N . TYR A 1 442 ? -9.846 -25.696 4.508 1.00 92.12 442 TYR A N 1
ATOM 3387 C CA . TYR A 1 442 ? -10.928 -25.805 3.520 1.00 92.12 442 TYR A CA 1
ATOM 3388 C C . TYR A 1 442 ? -10.464 -26.516 2.244 1.00 92.12 442 TYR A C 1
ATOM 3390 O O . TYR A 1 442 ? -9.261 -26.645 1.992 1.00 92.12 442 TYR A O 1
ATOM 3398 N N . ASP A 1 443 ? -11.410 -27.018 1.451 1.00 90.06 443 ASP A N 1
ATOM 3399 C CA . ASP A 1 443 ? -11.124 -27.936 0.345 1.00 90.06 443 ASP A CA 1
ATOM 3400 C C . ASP A 1 443 ? -10.608 -27.221 -0.902 1.00 90.06 443 ASP A C 1
ATOM 3402 O O . ASP A 1 443 ? -9.794 -27.775 -1.647 1.00 90.06 443 ASP A O 1
ATOM 3406 N N . SER A 1 444 ? -11.060 -25.984 -1.128 1.00 89.25 444 SER A N 1
ATOM 3407 C CA . SER A 1 444 ? -10.618 -25.169 -2.261 1.00 89.25 444 SER A CA 1
ATOM 3408 C C . SER A 1 444 ? -9.246 -24.518 -2.072 1.00 89.25 444 SER A C 1
ATOM 3410 O O . SER A 1 444 ? -8.802 -23.792 -2.963 1.00 89.25 444 SER A O 1
ATOM 3412 N N . LEU A 1 445 ? -8.550 -24.804 -0.962 1.00 88.69 445 LEU A N 1
ATOM 3413 C CA . LEU A 1 445 ? -7.221 -24.271 -0.670 1.00 88.69 445 LEU A CA 1
ATOM 3414 C C . LEU A 1 445 ? -6.266 -24.543 -1.847 1.00 88.69 445 LEU A C 1
ATOM 3416 O O . LEU A 1 445 ? -6.012 -25.710 -2.186 1.00 88.69 445 LEU A O 1
ATOM 3420 N N . PRO A 1 446 ? -5.709 -23.494 -2.485 1.00 85.88 446 PRO A N 1
ATOM 3421 C CA . PRO A 1 446 ? -4.808 -23.672 -3.609 1.00 85.88 446 PRO A CA 1
ATOM 3422 C C . PRO A 1 446 ? -3.615 -24.562 -3.255 1.00 85.88 446 PRO A C 1
ATOM 3424 O O . PRO A 1 446 ? -2.936 -24.380 -2.247 1.00 85.88 446 PRO A O 1
ATOM 3427 N N . SER A 1 447 ? -3.327 -25.543 -4.114 1.00 76.81 447 SER A N 1
ATOM 3428 C CA . SER A 1 447 ? -2.219 -26.472 -3.883 1.00 76.81 447 SER A CA 1
ATOM 3429 C C . SER A 1 447 ? -0.879 -25.736 -3.855 1.00 76.81 447 SER A C 1
ATOM 3431 O O . SER A 1 447 ? -0.456 -25.161 -4.865 1.00 76.81 447 SER A O 1
ATOM 3433 N N . ALA A 1 448 ? -0.182 -25.824 -2.718 1.00 62.22 448 ALA A N 1
ATOM 3434 C CA . ALA A 1 448 ? 1.140 -25.244 -2.533 1.00 62.22 448 ALA A CA 1
ATOM 3435 C C . ALA A 1 448 ? 2.087 -25.667 -3.669 1.00 62.22 448 ALA A C 1
ATOM 3437 O O . ALA A 1 448 ? 2.343 -26.851 -3.898 1.00 62.22 448 ALA A O 1
ATOM 3438 N N . GLY A 1 449 ? 2.599 -24.678 -4.397 1.00 61.59 449 GLY A N 1
ATOM 3439 C CA . GLY A 1 449 ? 3.614 -24.870 -5.424 1.00 61.59 449 GLY A CA 1
ATOM 3440 C C . GLY A 1 449 ? 3.117 -25.186 -6.841 1.00 61.59 449 GLY A C 1
ATOM 3441 O O . GLY A 1 449 ? 3.936 -25.272 -7.752 1.00 61.59 449 GLY A O 1
ATOM 3442 N N . HIS A 1 450 ? 1.806 -25.345 -7.075 1.00 64.56 450 HIS A N 1
ATOM 3443 C CA . HIS A 1 450 ? 1.299 -25.618 -8.433 1.00 64.56 450 HIS A CA 1
ATOM 3444 C C . HIS A 1 450 ? 1.442 -24.410 -9.373 1.00 64.56 450 HIS A C 1
ATOM 3446 O O . HIS A 1 450 ? 1.601 -24.571 -10.581 1.00 64.56 450 HIS A O 1
ATOM 3452 N N . HIS A 1 451 ? 1.407 -23.206 -8.805 1.00 67.69 451 HIS A N 1
ATOM 3453 C CA . HIS A 1 451 ? 1.448 -21.944 -9.546 1.00 67.69 451 HIS A CA 1
ATOM 3454 C C . HIS A 1 451 ? 2.712 -21.126 -9.271 1.00 67.69 451 HIS A C 1
ATOM 3456 O O . HIS A 1 451 ? 2.942 -20.115 -9.927 1.00 67.69 451 HIS A O 1
ATOM 3462 N N . THR A 1 452 ? 3.566 -21.584 -8.352 1.00 79.31 452 THR A N 1
ATOM 3463 C CA . THR A 1 452 ? 4.925 -21.054 -8.239 1.00 79.31 452 THR A CA 1
ATOM 3464 C C . THR A 1 452 ? 5.761 -21.568 -9.408 1.00 79.31 452 THR A C 1
ATOM 3466 O O . THR A 1 452 ? 5.708 -22.770 -9.699 1.00 79.31 452 THR A O 1
ATOM 3469 N N . PRO A 1 453 ? 6.588 -20.722 -10.035 1.00 84.44 453 PRO A N 1
ATOM 3470 C CA . PRO A 1 453 ? 7.532 -21.153 -11.048 1.00 84.44 453 PRO A CA 1
ATOM 3471 C C . PRO A 1 453 ? 8.402 -22.306 -10.557 1.00 84.44 453 PRO A C 1
ATOM 3473 O O . PRO A 1 453 ? 9.030 -22.249 -9.501 1.00 84.44 453 PRO A O 1
ATOM 3476 N N . THR A 1 454 ? 8.467 -23.372 -11.346 1.00 86.88 454 THR A N 1
ATOM 3477 C CA . THR A 1 454 ? 9.424 -24.450 -11.097 1.00 86.88 454 THR A CA 1
ATOM 3478 C C . THR A 1 454 ? 10.841 -23.984 -11.435 1.00 86.88 454 THR A C 1
ATOM 3480 O O . THR A 1 454 ? 11.040 -23.140 -12.308 1.00 86.88 454 THR A O 1
ATOM 3483 N N . SER A 1 455 ? 11.866 -24.613 -10.855 1.00 85.81 455 SER A N 1
ATOM 3484 C CA . SER A 1 455 ? 13.269 -24.305 -11.190 1.00 85.81 455 SER A CA 1
ATOM 3485 C C . SER A 1 455 ? 13.624 -24.525 -12.670 1.00 85.81 455 SER A C 1
ATOM 3487 O O . SER A 1 455 ? 14.674 -24.088 -13.111 1.00 85.81 455 SER A O 1
ATOM 3489 N N . LYS A 1 456 ? 12.777 -25.224 -13.444 1.00 87.88 456 LYS A N 1
ATOM 3490 C CA . LYS A 1 456 ? 12.938 -25.386 -14.902 1.00 87.88 456 LYS A CA 1
ATOM 3491 C C . LYS A 1 456 ? 12.377 -24.212 -15.705 1.00 87.88 456 LYS A C 1
ATOM 3493 O O . LYS A 1 456 ? 12.720 -24.067 -16.872 1.00 87.88 456 LYS A O 1
ATOM 3498 N N . GLN A 1 457 ? 11.447 -23.467 -15.115 1.00 89.81 457 GLN A N 1
ATOM 3499 C CA . GLN A 1 457 ? 10.823 -22.286 -15.705 1.00 89.81 457 GLN A CA 1
ATOM 3500 C C . GLN A 1 457 ? 11.649 -21.029 -15.432 1.00 89.81 457 GLN A C 1
ATOM 3502 O O . GLN A 1 457 ? 11.695 -20.141 -16.277 1.00 89.81 457 GLN A O 1
ATOM 3507 N N . LEU A 1 458 ? 12.312 -20.978 -14.275 1.00 91.81 458 LEU A N 1
ATOM 3508 C CA . LEU A 1 458 ? 13.246 -19.914 -13.932 1.00 91.81 458 LEU A CA 1
ATOM 3509 C C . LEU A 1 458 ? 14.529 -20.048 -14.755 1.00 91.81 458 LEU A C 1
ATOM 3511 O O . LEU A 1 458 ? 15.150 -21.110 -14.792 1.00 91.81 458 LEU A O 1
ATOM 3515 N N . GLN A 1 459 ? 14.908 -18.963 -15.421 1.00 91.81 459 GLN A N 1
ATOM 3516 C CA . GLN A 1 459 ? 16.101 -18.881 -16.250 1.00 91.81 459 GLN A CA 1
ATOM 3517 C C . GLN A 1 459 ? 17.203 -18.176 -15.472 1.00 91.81 459 GLN A C 1
ATOM 3519 O O . GLN A 1 459 ? 17.011 -17.063 -14.979 1.00 91.81 459 GLN A O 1
ATOM 3524 N N . ASP A 1 460 ? 18.354 -18.832 -15.382 1.00 90.12 460 ASP A N 1
ATOM 3525 C CA . ASP A 1 460 ? 19.557 -18.277 -14.772 1.00 90.12 460 ASP A CA 1
ATOM 3526 C C . ASP A 1 460 ? 20.314 -17.422 -15.795 1.00 90.12 460 ASP A C 1
ATOM 3528 O O . ASP A 1 460 ? 21.277 -17.847 -16.434 1.00 90.12 460 ASP A O 1
ATOM 3532 N N . TRP A 1 461 ? 19.754 -16.245 -16.069 1.00 90.44 461 TRP A N 1
ATOM 3533 C CA . TRP A 1 461 ? 20.246 -15.348 -17.112 1.00 90.44 461 TRP A CA 1
ATOM 3534 C C . TRP A 1 461 ? 21.367 -14.430 -16.600 1.00 90.44 461 TRP A C 1
ATOM 3536 O O . TRP A 1 461 ? 22.190 -13.978 -17.395 1.00 90.44 461 TRP A O 1
ATOM 3546 N N . GLY A 1 462 ? 21.428 -14.179 -15.286 1.00 86.81 462 GLY A N 1
ATOM 3547 C CA . GLY A 1 462 ? 22.361 -13.231 -14.666 1.00 86.81 462 GLY A CA 1
ATOM 3548 C C . GLY A 1 462 ? 23.832 -13.531 -14.957 1.00 86.81 462 GLY A C 1
ATOM 3549 O O . GLY A 1 462 ? 24.615 -12.606 -15.195 1.00 86.81 462 GLY A O 1
ATOM 3550 N N . ASP A 1 463 ? 24.177 -14.818 -15.036 1.00 83.88 463 ASP A N 1
ATOM 3551 C CA . ASP A 1 463 ? 25.541 -15.294 -15.263 1.00 83.88 463 ASP A CA 1
ATOM 3552 C C . ASP A 1 463 ? 26.133 -14.848 -16.606 1.00 83.88 463 ASP A C 1
ATOM 3554 O O . ASP A 1 463 ? 27.299 -14.464 -16.668 1.00 83.88 463 ASP A O 1
ATOM 3558 N N . ASN A 1 464 ? 25.362 -14.931 -17.698 1.00 84.94 464 ASN A N 1
ATOM 3559 C CA . ASN A 1 464 ? 25.923 -14.839 -19.055 1.00 84.94 464 ASN A CA 1
ATOM 3560 C C . ASN A 1 464 ? 25.116 -13.975 -20.028 1.00 84.94 464 ASN A C 1
ATOM 3562 O O . ASN A 1 464 ? 25.636 -13.605 -21.080 1.00 84.94 464 ASN A O 1
ATOM 3566 N N . GLU A 1 465 ? 23.858 -13.663 -19.723 1.00 91.56 465 GLU A N 1
ATOM 3567 C CA . GLU A 1 465 ? 23.000 -12.907 -20.630 1.00 91.56 465 GLU A CA 1
ATOM 3568 C C . GLU A 1 465 ? 23.107 -11.400 -20.369 1.00 91.56 465 GLU A C 1
ATOM 3570 O O . GLU A 1 465 ? 23.492 -10.930 -19.291 1.00 91.56 465 GLU A O 1
ATOM 3575 N N . LEU A 1 466 ? 22.765 -10.611 -21.389 1.00 92.31 466 LEU A N 1
ATOM 3576 C CA . LEU A 1 466 ? 22.792 -9.150 -21.300 1.00 92.31 466 LEU A CA 1
ATOM 3577 C C . LEU A 1 466 ? 21.542 -8.577 -20.641 1.00 92.31 466 LEU A C 1
ATOM 3579 O O . LEU A 1 466 ? 21.577 -7.442 -20.182 1.00 92.31 466 LEU A O 1
ATOM 3583 N N . HIS A 1 467 ? 20.429 -9.299 -20.639 1.00 93.69 467 HIS A N 1
ATOM 3584 C CA . HIS A 1 467 ? 19.153 -8.809 -20.135 1.00 93.69 467 HIS A CA 1
ATOM 3585 C C . HIS A 1 467 ? 18.236 -9.968 -19.750 1.00 93.69 467 HIS A C 1
ATOM 3587 O O . HIS A 1 467 ? 18.444 -11.099 -20.189 1.00 93.69 467 HIS A O 1
ATOM 3593 N N . LEU A 1 468 ? 17.180 -9.660 -18.992 1.00 93.19 468 LEU A N 1
ATOM 3594 C CA . LEU A 1 468 ? 16.088 -10.594 -18.743 1.00 93.19 468 LEU A CA 1
ATOM 3595 C C . LEU A 1 468 ? 15.518 -11.082 -20.089 1.00 93.19 468 LEU A C 1
ATOM 3597 O O . LEU A 1 468 ? 15.154 -10.235 -20.916 1.00 93.19 468 LEU A O 1
ATOM 3601 N N . PRO A 1 469 ? 15.434 -12.401 -20.337 1.00 94.75 469 PRO A N 1
ATOM 3602 C CA . PRO A 1 469 ? 14.838 -12.921 -21.558 1.00 94.75 469 PRO A CA 1
ATOM 3603 C C . PRO A 1 469 ? 13.399 -12.429 -21.696 1.00 94.75 469 PRO A C 1
ATOM 3605 O O . PRO A 1 469 ? 12.593 -12.533 -20.774 1.00 94.75 469 PRO A O 1
ATOM 3608 N N . ASP A 1 470 ? 13.077 -11.870 -22.850 1.00 93.75 470 ASP A N 1
ATOM 3609 C CA . ASP A 1 470 ? 11.785 -11.277 -23.134 1.00 93.75 470 ASP A CA 1
ATOM 3610 C C . ASP A 1 470 ? 10.901 -12.304 -23.842 1.00 93.75 470 ASP A C 1
ATOM 3612 O O . ASP A 1 470 ? 9.921 -12.779 -23.268 1.00 93.75 470 ASP A O 1
ATOM 3616 N N . GLN A 1 471 ? 11.302 -12.731 -25.044 1.00 93.88 471 GLN A N 1
ATOM 3617 C CA . GLN A 1 471 ? 10.611 -13.759 -25.840 1.00 93.88 471 GLN A CA 1
ATOM 3618 C C . GLN A 1 471 ? 9.119 -13.471 -26.120 1.00 93.88 471 GLN A C 1
ATOM 3620 O O . GLN A 1 471 ? 8.400 -14.365 -26.569 1.00 93.88 471 GLN A O 1
ATOM 3625 N N . SER A 1 472 ? 8.650 -12.238 -25.890 1.00 92.88 472 SER A N 1
ATOM 3626 C CA . SER A 1 472 ? 7.249 -11.853 -26.047 1.00 92.88 472 SER A CA 1
ATOM 3627 C C . SER A 1 472 ? 6.749 -12.034 -27.479 1.00 92.88 472 SER A C 1
ATOM 3629 O O . SER A 1 472 ? 7.418 -11.692 -28.458 1.00 92.88 472 SER A O 1
ATOM 3631 N N . SER A 1 473 ? 5.506 -12.506 -27.590 1.00 91.25 473 SER A N 1
ATOM 3632 C CA . SER A 1 473 ? 4.735 -12.511 -28.839 1.00 91.25 473 SER A CA 1
ATOM 3633 C C . SER A 1 473 ? 3.724 -11.359 -28.934 1.00 91.25 473 SER A C 1
ATOM 3635 O O . SER A 1 473 ? 3.133 -11.144 -29.994 1.00 91.25 473 SER A O 1
ATOM 3637 N N . LEU A 1 474 ? 3.548 -10.584 -27.854 1.00 90.56 474 LEU A N 1
ATOM 3638 C CA . LEU A 1 474 ? 2.632 -9.439 -27.786 1.00 90.56 474 LEU A CA 1
ATOM 3639 C C . LEU A 1 474 ? 3.221 -8.163 -28.407 1.00 90.56 474 LEU A C 1
ATOM 3641 O O . LEU A 1 474 ? 2.512 -7.169 -28.589 1.00 90.56 474 LEU A O 1
ATOM 3645 N N . ARG A 1 475 ? 4.521 -8.159 -28.724 1.00 88.88 475 ARG A N 1
ATOM 3646 C CA . ARG A 1 475 ? 5.214 -7.044 -29.382 1.00 88.88 475 ARG A CA 1
ATOM 3647 C C . ARG A 1 475 ? 6.047 -7.511 -30.567 1.00 88.88 475 ARG A C 1
ATOM 3649 O O . ARG A 1 475 ? 6.640 -8.580 -30.556 1.00 88.88 475 ARG A O 1
ATOM 3656 N N . GLN A 1 476 ? 6.120 -6.658 -31.588 1.00 88.56 476 GLN A N 1
ATOM 3657 C CA . GLN A 1 476 ? 6.883 -6.935 -32.807 1.00 88.56 476 GLN A CA 1
ATOM 3658 C C . GLN A 1 476 ? 8.405 -6.888 -32.585 1.00 88.56 476 GLN A C 1
ATOM 3660 O O . GLN A 1 476 ? 9.140 -7.625 -33.238 1.00 88.56 476 GLN A O 1
ATOM 3665 N N . TYR A 1 477 ? 8.872 -6.013 -31.688 1.00 93.31 477 TYR A N 1
ATOM 3666 C CA . TYR A 1 477 ? 10.293 -5.787 -31.414 1.00 93.31 477 TYR A CA 1
ATOM 3667 C C . TYR A 1 477 ? 10.573 -5.949 -29.910 1.00 93.31 477 TYR A C 1
ATOM 3669 O O . TYR A 1 477 ? 10.544 -4.951 -29.181 1.00 93.31 477 TYR A O 1
ATOM 3677 N N . PRO A 1 478 ? 10.787 -7.190 -29.435 1.00 94.44 478 PRO A N 1
ATOM 3678 C CA . PRO A 1 478 ? 11.133 -7.462 -28.043 1.00 94.44 478 PRO A CA 1
ATOM 3679 C C . PRO A 1 478 ? 12.552 -6.982 -27.696 1.00 94.44 478 PRO A C 1
ATOM 3681 O O . PRO A 1 478 ? 13.312 -6.543 -28.570 1.00 94.44 478 PRO A O 1
ATOM 3684 N N . LEU A 1 479 ? 12.903 -7.043 -26.414 1.00 94.81 479 LEU A N 1
ATOM 3685 C CA . LEU A 1 479 ? 14.152 -6.528 -25.861 1.00 94.81 479 LEU A CA 1
ATOM 3686 C C . LEU A 1 479 ? 15.391 -7.145 -26.522 1.00 94.81 479 LEU A C 1
ATOM 3688 O O . LEU A 1 479 ? 16.358 -6.421 -26.746 1.00 94.81 479 LEU A O 1
ATOM 3692 N N . GLU A 1 480 ? 15.351 -8.412 -26.949 1.00 95.12 480 GLU A N 1
ATOM 3693 C CA . GLU A 1 480 ? 16.455 -9.042 -27.693 1.00 95.12 480 GLU A CA 1
ATOM 3694 C C . GLU A 1 480 ? 16.772 -8.281 -28.987 1.00 95.12 480 GLU A C 1
ATOM 3696 O O . GLU A 1 480 ? 17.935 -8.107 -29.362 1.00 95.12 480 GLU A O 1
ATOM 3701 N N . VAL A 1 481 ? 15.734 -7.805 -29.685 1.00 95.25 481 VAL A N 1
ATOM 3702 C CA . VAL A 1 481 ? 15.884 -7.033 -30.926 1.00 95.25 481 VAL A CA 1
ATOM 3703 C C . VAL A 1 481 ? 16.483 -5.664 -30.617 1.00 95.25 481 VAL A C 1
ATOM 3705 O O . VAL A 1 481 ? 17.353 -5.195 -31.353 1.00 95.25 481 VAL A O 1
ATOM 3708 N N . ALA A 1 482 ? 16.060 -5.043 -29.515 1.00 94.69 482 ALA A N 1
ATOM 3709 C CA . ALA A 1 482 ? 16.582 -3.757 -29.070 1.00 94.69 482 ALA A CA 1
ATOM 3710 C C . ALA A 1 482 ? 18.050 -3.838 -28.633 1.00 94.69 482 ALA A C 1
ATOM 3712 O O . ALA A 1 482 ? 18.863 -3.025 -29.075 1.00 94.69 482 ALA A O 1
ATOM 3713 N N . ALA A 1 483 ? 18.415 -4.855 -27.852 1.00 94.94 483 ALA A N 1
ATOM 3714 C CA . ALA A 1 483 ? 19.795 -5.128 -27.466 1.00 94.94 483 ALA A CA 1
ATOM 3715 C C . ALA A 1 483 ? 20.671 -5.402 -28.703 1.00 94.94 483 ALA A C 1
ATOM 3717 O O . ALA A 1 483 ? 21.745 -4.820 -28.850 1.00 94.94 483 ALA A O 1
ATOM 3718 N N . SER A 1 484 ? 20.160 -6.173 -29.670 1.00 95.31 484 SER A N 1
ATOM 3719 C CA . SER A 1 484 ? 20.844 -6.447 -30.945 1.00 95.31 484 SER A CA 1
ATOM 3720 C C . SER A 1 484 ? 21.025 -5.210 -31.837 1.00 95.31 484 SER A C 1
ATOM 3722 O O . SER A 1 484 ? 21.843 -5.229 -32.758 1.00 95.31 484 SER A O 1
ATOM 3724 N N . CYS A 1 485 ? 20.281 -4.126 -31.596 1.00 95.69 485 CYS A N 1
ATOM 3725 C CA . CYS A 1 485 ? 20.457 -2.856 -32.299 1.00 95.69 485 CYS A CA 1
ATOM 3726 C C . CYS A 1 485 ? 21.650 -2.039 -31.776 1.00 95.69 485 CYS A C 1
ATOM 3728 O O . CYS A 1 485 ? 22.193 -1.228 -32.528 1.00 95.69 485 CYS A O 1
ATOM 3730 N N . ILE A 1 486 ? 22.076 -2.242 -30.522 1.00 94.62 486 ILE A N 1
ATOM 3731 C CA . ILE A 1 486 ? 23.106 -1.428 -29.854 1.00 94.62 486 ILE A CA 1
ATOM 3732 C C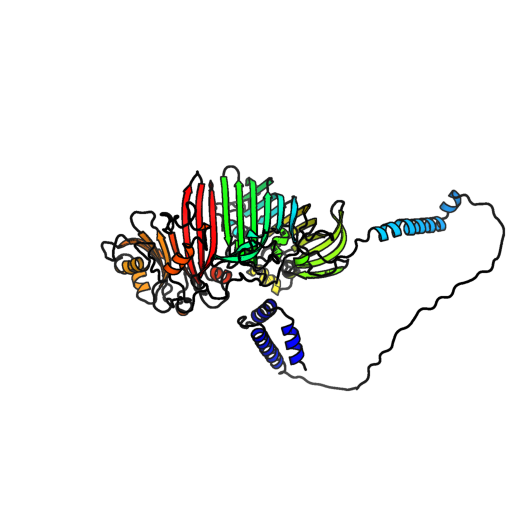 . ILE A 1 486 ? 24.434 -1.388 -30.637 1.00 94.62 486 ILE A C 1
ATOM 3734 O O . ILE A 1 486 ? 24.956 -0.285 -30.823 1.00 94.62 486 ILE A O 1
ATOM 3738 N N . PRO A 1 487 ? 24.957 -2.500 -31.198 1.00 93.75 487 PRO A N 1
ATOM 3739 C CA . PRO A 1 487 ? 26.179 -2.486 -32.008 1.00 93.75 487 PRO A CA 1
ATOM 3740 C C . PRO A 1 487 ? 26.133 -1.576 -33.245 1.00 93.75 487 PRO A C 1
ATOM 3742 O O . PRO A 1 487 ? 27.179 -1.123 -33.709 1.00 93.75 487 PRO A O 1
ATOM 3745 N N . PHE A 1 488 ? 24.939 -1.284 -33.775 1.00 93.50 488 PHE A N 1
ATOM 3746 C CA . PHE A 1 488 ? 24.752 -0.436 -34.957 1.00 93.50 488 PHE A CA 1
ATOM 3747 C C . PHE A 1 488 ? 24.664 1.062 -34.628 1.00 93.50 488 PHE A C 1
ATOM 3749 O O . PHE A 1 488 ? 24.649 1.884 -35.543 1.00 93.50 488 PHE A O 1
ATOM 3756 N N . LEU A 1 489 ? 24.622 1.431 -33.344 1.00 91.88 489 LEU A N 1
ATOM 3757 C CA . LEU A 1 489 ? 24.533 2.820 -32.898 1.00 91.88 489 LEU A CA 1
ATOM 3758 C C . LEU A 1 489 ? 25.943 3.423 -32.787 1.00 91.88 489 LEU A C 1
ATOM 3760 O O . LEU A 1 489 ? 26.666 3.193 -31.811 1.00 91.88 489 LEU A O 1
ATOM 3764 N N . SER A 1 490 ? 26.345 4.214 -33.785 1.00 84.19 490 SER A N 1
ATOM 3765 C CA . SER A 1 490 ? 27.673 4.847 -33.836 1.00 84.19 490 SER A CA 1
ATOM 3766 C C . SER A 1 490 ? 27.977 5.718 -32.614 1.00 84.19 490 SER A C 1
ATOM 3768 O O . SER A 1 490 ? 29.107 5.733 -32.128 1.00 84.19 490 SER A O 1
ATOM 3770 N N . GLU A 1 491 ? 26.961 6.403 -32.096 1.00 87.88 491 GLU A N 1
ATOM 3771 C CA . GLU A 1 491 ? 27.029 7.368 -31.003 1.00 87.88 491 GLU A CA 1
ATOM 3772 C C . GLU A 1 491 ? 27.006 6.703 -29.617 1.00 87.88 491 GLU A C 1
ATOM 3774 O O . GLU A 1 491 ? 27.472 7.297 -28.648 1.00 87.88 491 GLU A O 1
ATOM 3779 N N . ALA A 1 492 ? 26.529 5.458 -29.502 1.00 88.56 492 ALA A N 1
ATOM 3780 C CA . ALA A 1 492 ? 26.378 4.748 -28.228 1.00 88.56 492 ALA A CA 1
ATOM 3781 C C . ALA A 1 492 ? 27.648 3.971 -27.826 1.00 88.56 492 ALA A C 1
ATOM 3783 O O . ALA A 1 492 ? 27.586 2.807 -27.435 1.00 88.56 492 ALA A O 1
ATOM 3784 N N . VAL A 1 493 ? 28.824 4.598 -27.950 1.00 89.56 493 VAL A N 1
ATOM 3785 C CA . VAL A 1 493 ? 30.130 3.938 -27.742 1.00 89.56 493 VAL A CA 1
ATOM 3786 C C . VAL A 1 493 ? 30.257 3.344 -26.337 1.00 89.56 493 VAL A C 1
ATOM 3788 O O . VAL A 1 493 ? 30.702 2.208 -26.207 1.00 89.56 493 VAL A O 1
ATOM 3791 N N . ALA A 1 494 ? 29.837 4.089 -25.309 1.00 89.19 494 ALA A N 1
ATOM 3792 C CA . ALA A 1 494 ? 29.905 3.642 -23.919 1.00 89.19 494 ALA A CA 1
ATOM 3793 C C . ALA A 1 494 ? 29.001 2.429 -23.661 1.00 89.19 494 ALA A C 1
ATOM 3795 O O . ALA A 1 494 ? 29.455 1.459 -23.073 1.00 89.19 494 ALA A O 1
ATOM 3796 N N . ALA A 1 495 ? 27.766 2.448 -24.176 1.00 90.19 495 ALA A N 1
ATOM 3797 C CA . ALA A 1 495 ? 26.834 1.329 -24.042 1.00 90.19 495 ALA A CA 1
ATOM 3798 C C . ALA A 1 495 ? 27.349 0.064 -24.744 1.00 90.19 495 ALA A C 1
ATOM 3800 O O . ALA A 1 495 ? 27.286 -1.018 -24.174 1.00 90.19 495 ALA A O 1
ATOM 3801 N N . ARG A 1 496 ? 27.896 0.205 -25.963 1.00 91.06 496 ARG A N 1
ATOM 3802 C CA . ARG A 1 496 ? 28.506 -0.912 -26.703 1.00 91.06 496 ARG A CA 1
ATOM 3803 C C . ARG A 1 496 ? 29.668 -1.518 -25.923 1.00 91.06 496 ARG A C 1
ATOM 3805 O O . ARG A 1 496 ? 29.652 -2.705 -25.649 1.00 91.06 496 ARG A O 1
ATOM 3812 N N . ALA A 1 497 ? 30.630 -0.686 -25.522 1.00 90.62 497 ALA A N 1
ATOM 3813 C CA . ALA A 1 497 ? 31.790 -1.145 -24.764 1.00 90.62 497 ALA A CA 1
ATOM 3814 C C . ALA A 1 497 ? 31.383 -1.810 -23.443 1.00 90.62 497 ALA A C 1
ATOM 3816 O O . ALA A 1 497 ? 31.932 -2.845 -23.092 1.00 90.62 497 ALA A O 1
ATOM 3817 N N . ALA A 1 498 ? 30.398 -1.240 -22.746 1.00 89.88 498 ALA A N 1
ATOM 3818 C CA . ALA A 1 498 ? 29.954 -1.758 -21.468 1.00 89.88 498 ALA A CA 1
ATOM 3819 C C . ALA A 1 498 ? 29.299 -3.137 -21.580 1.00 89.88 498 ALA A C 1
ATOM 3821 O O . ALA A 1 498 ? 29.619 -4.020 -20.793 1.00 89.88 498 ALA A O 1
ATOM 3822 N N . LEU A 1 499 ? 28.391 -3.319 -22.541 1.00 91.38 499 LEU A N 1
ATOM 3823 C CA . LEU A 1 499 ? 27.685 -4.586 -22.746 1.00 91.38 499 LEU A CA 1
ATOM 3824 C C . LEU A 1 499 ? 28.571 -5.659 -23.400 1.00 91.38 499 LEU A C 1
ATOM 3826 O O . LEU A 1 499 ? 28.296 -6.842 -23.241 1.00 91.38 499 LEU A O 1
ATOM 3830 N N . ASP A 1 500 ? 29.640 -5.264 -24.097 1.00 89.69 500 ASP A N 1
ATOM 3831 C CA . ASP A 1 500 ? 30.645 -6.194 -24.627 1.00 89.69 500 ASP A CA 1
ATOM 3832 C C . ASP A 1 500 ? 31.614 -6.710 -23.536 1.00 89.69 500 ASP A C 1
ATOM 3834 O O . ASP A 1 500 ? 32.294 -7.714 -23.756 1.00 89.69 500 ASP A O 1
ATOM 3838 N N . ASP A 1 501 ? 31.694 -6.041 -22.378 1.00 87.94 501 ASP A N 1
ATOM 3839 C CA . ASP A 1 501 ? 32.680 -6.303 -21.318 1.00 87.94 501 ASP A CA 1
ATOM 3840 C C . ASP A 1 501 ? 32.015 -6.500 -19.947 1.00 87.94 501 ASP A C 1
ATOM 3842 O O . ASP A 1 501 ? 32.039 -5.625 -19.091 1.00 87.94 501 ASP A O 1
ATOM 3846 N N . ASP A 1 502 ? 31.371 -7.649 -19.741 1.00 88.19 502 ASP A N 1
ATOM 3847 C CA . ASP A 1 502 ? 30.730 -8.041 -18.472 1.00 88.19 502 ASP A CA 1
ATOM 3848 C C . ASP A 1 502 ? 29.523 -7.176 -18.033 1.00 88.19 502 ASP A C 1
ATOM 3850 O O . ASP A 1 502 ? 28.868 -7.467 -17.033 1.00 88.19 502 ASP A O 1
ATOM 3854 N N . GLY A 1 503 ? 29.122 -6.155 -18.790 1.00 90.50 503 GLY A N 1
ATOM 3855 C CA . GLY A 1 503 ? 27.953 -5.334 -18.469 1.00 90.50 503 GLY A CA 1
ATOM 3856 C C . GLY A 1 503 ? 26.607 -5.956 -18.844 1.00 90.50 503 GLY A C 1
ATOM 3857 O O . GLY A 1 503 ? 26.509 -6.782 -19.749 1.00 90.50 503 GLY A O 1
ATOM 3858 N N . TYR A 1 504 ? 25.546 -5.535 -18.157 1.00 92.12 504 TYR A N 1
ATOM 3859 C CA . TYR A 1 504 ? 24.174 -5.991 -18.400 1.00 92.12 504 TYR A CA 1
ATOM 3860 C C . TYR A 1 504 ? 23.166 -4.836 -18.332 1.00 92.12 504 TYR A C 1
ATOM 3862 O O . TYR A 1 504 ? 23.441 -3.746 -17.821 1.00 92.12 504 TYR A O 1
ATOM 3870 N N . ILE A 1 505 ? 21.981 -5.080 -18.884 1.00 92.94 505 ILE A N 1
ATOM 3871 C CA . ILE A 1 505 ? 20.837 -4.177 -18.929 1.00 92.94 505 ILE A CA 1
ATOM 3872 C C . ILE A 1 505 ? 20.006 -4.391 -17.666 1.00 92.94 505 ILE A C 1
ATOM 3874 O O . ILE A 1 505 ? 19.216 -5.335 -17.563 1.00 92.94 505 ILE A O 1
ATOM 3878 N N . TRP A 1 506 ? 20.165 -3.484 -16.708 1.00 87.50 506 TRP A N 1
ATOM 3879 C CA . TRP A 1 506 ? 19.451 -3.532 -15.433 1.00 87.50 506 TRP A CA 1
ATOM 3880 C C . TRP A 1 506 ? 18.074 -2.853 -15.492 1.00 87.50 506 TRP A C 1
ATOM 3882 O O . TRP A 1 506 ? 17.223 -3.118 -14.650 1.00 87.50 506 TRP A O 1
ATOM 3892 N N . ARG A 1 507 ? 17.818 -2.009 -16.500 1.00 89.56 507 ARG A N 1
ATOM 3893 C CA . ARG A 1 507 ? 16.494 -1.431 -16.774 1.00 89.56 507 ARG A CA 1
ATOM 3894 C C . ARG A 1 507 ? 16.284 -1.330 -18.273 1.00 89.56 507 ARG A C 1
ATOM 3896 O O . ARG A 1 507 ? 17.137 -0.801 -18.981 1.00 89.56 507 ARG A O 1
ATOM 3903 N N . ALA A 1 508 ? 15.125 -1.744 -18.755 1.00 92.50 508 ALA A N 1
ATOM 3904 C CA . ALA A 1 508 ? 14.663 -1.355 -20.079 1.00 92.50 508 ALA A CA 1
ATOM 3905 C C . ALA A 1 508 ? 13.185 -0.987 -20.020 1.00 92.50 508 ALA A C 1
ATOM 3907 O O . ALA A 1 508 ? 12.433 -1.619 -19.287 1.00 92.50 508 ALA A O 1
ATOM 3908 N N . ILE A 1 509 ? 12.783 0.044 -20.762 1.00 91.69 509 ILE A N 1
ATOM 3909 C CA . ILE A 1 509 ? 11.385 0.472 -20.881 1.00 91.69 509 ILE A CA 1
ATOM 3910 C C . ILE A 1 509 ? 11.069 0.677 -22.355 1.00 91.69 509 ILE A C 1
ATOM 3912 O O . ILE A 1 509 ? 11.770 1.428 -23.048 1.00 91.69 509 ILE A O 1
ATOM 3916 N N . ASP A 1 510 ? 10.002 0.040 -22.822 1.00 93.25 510 ASP A N 1
ATOM 3917 C CA . ASP A 1 510 ? 9.508 0.210 -24.178 1.00 93.25 510 ASP A CA 1
ATOM 3918 C C . ASP A 1 510 ? 8.523 1.386 -24.293 1.00 93.25 510 ASP A C 1
ATOM 3920 O O . ASP A 1 510 ? 7.935 1.887 -23.330 1.00 93.25 510 ASP A O 1
ATOM 3924 N N . ASN A 1 511 ? 8.356 1.877 -25.515 1.00 90.38 511 ASN A N 1
ATOM 3925 C CA . ASN A 1 511 ? 7.276 2.775 -25.865 1.00 90.38 511 ASN A CA 1
ATOM 3926 C C . ASN A 1 511 ? 6.837 2.518 -27.308 1.00 90.38 511 ASN A C 1
ATOM 3928 O O . ASN A 1 511 ? 7.621 2.635 -28.253 1.00 90.38 511 ASN A O 1
ATOM 3932 N N . ARG A 1 512 ? 5.554 2.187 -27.461 1.00 88.31 512 ARG A N 1
ATOM 3933 C CA . ARG A 1 512 ? 4.910 1.826 -28.730 1.00 88.31 512 ARG A CA 1
ATOM 3934 C C . ARG A 1 512 ? 3.846 2.833 -29.162 1.00 88.31 512 ARG A C 1
ATOM 3936 O O . ARG A 1 512 ? 3.109 2.578 -30.105 1.00 88.31 512 ARG A O 1
ATOM 3943 N N . SER A 1 513 ? 3.791 4.005 -28.526 1.00 76.69 513 SER A N 1
ATOM 3944 C CA . SER A 1 513 ? 2.807 5.046 -28.847 1.00 76.69 513 SER A CA 1
ATOM 3945 C C . SER A 1 513 ? 3.035 5.715 -30.212 1.00 76.69 513 SER A C 1
ATOM 3947 O O . SER A 1 513 ? 2.272 6.595 -30.606 1.00 76.69 513 SER A O 1
ATOM 3949 N N . SER A 1 514 ? 4.118 5.370 -30.915 1.00 75.12 514 SER A N 1
ATOM 3950 C CA . SER A 1 514 ? 4.486 5.911 -32.224 1.00 75.12 514 SER A CA 1
ATOM 3951 C C . SER A 1 514 ? 4.478 4.813 -33.296 1.00 75.12 514 SER A C 1
ATOM 3953 O O . SER A 1 514 ? 4.244 3.645 -33.009 1.00 75.12 514 SER A O 1
ATOM 3955 N N . THR A 1 515 ? 4.755 5.163 -34.554 1.00 79.44 515 THR A N 1
ATOM 3956 C CA . THR A 1 515 ? 4.889 4.166 -35.638 1.00 79.44 515 THR A CA 1
ATOM 3957 C C . THR A 1 515 ? 6.145 3.293 -35.517 1.00 79.44 515 THR A C 1
ATOM 3959 O O . THR A 1 515 ? 6.262 2.299 -36.230 1.00 79.44 515 THR A O 1
ATOM 3962 N N . LYS A 1 516 ? 7.077 3.658 -34.629 1.00 87.19 516 LYS A N 1
ATOM 3963 C CA . LYS A 1 516 ? 8.276 2.893 -34.277 1.00 87.19 516 LYS A CA 1
ATOM 3964 C C . LYS A 1 516 ? 8.206 2.445 -32.818 1.00 87.19 516 LYS A C 1
ATOM 3966 O O . LYS A 1 516 ? 7.578 3.114 -31.994 1.00 87.19 516 LYS A O 1
ATOM 3971 N N . THR A 1 517 ? 8.899 1.355 -32.497 1.00 91.69 517 THR A N 1
ATOM 3972 C CA . THR A 1 517 ? 9.113 0.948 -31.104 1.00 91.69 517 THR A CA 1
ATOM 3973 C C . THR A 1 517 ? 10.371 1.619 -30.587 1.00 91.69 517 THR A C 1
ATOM 3975 O O . THR A 1 517 ? 11.466 1.368 -31.094 1.00 91.69 517 THR A O 1
ATOM 3978 N N . THR A 1 518 ? 10.208 2.475 -29.587 1.00 94.69 518 THR A N 1
ATOM 3979 C CA . THR A 1 518 ? 11.318 3.121 -28.896 1.00 94.69 518 THR A CA 1
ATOM 3980 C C . THR A 1 518 ? 11.674 2.308 -27.660 1.00 94.69 518 THR A C 1
ATOM 3982 O O . THR A 1 518 ? 10.791 1.986 -26.872 1.00 94.69 518 THR A O 1
ATOM 3985 N N . TRP A 1 519 ? 12.957 2.037 -27.450 1.00 94.94 519 TRP A N 1
ATOM 3986 C CA . TRP A 1 519 ? 13.463 1.452 -26.211 1.00 94.94 519 TRP A CA 1
ATOM 3987 C C . TRP A 1 519 ? 14.377 2.444 -25.501 1.00 94.94 519 TRP A C 1
ATOM 3989 O O . TRP A 1 519 ? 15.229 3.077 -26.131 1.00 94.94 519 TRP A O 1
ATOM 3999 N N . ASN A 1 520 ? 14.190 2.585 -24.191 1.00 94.06 520 ASN A N 1
ATOM 4000 C CA . ASN A 1 520 ? 15.141 3.236 -23.300 1.00 94.06 520 ASN A CA 1
ATOM 4001 C C . ASN A 1 520 ? 15.828 2.157 -22.463 1.00 94.06 520 ASN A C 1
ATOM 4003 O O . ASN A 1 520 ? 15.161 1.488 -21.678 1.00 94.06 520 ASN A O 1
ATOM 4007 N N . ILE A 1 521 ? 17.127 1.969 -22.674 1.00 94.38 521 ILE A N 1
ATOM 4008 C CA . ILE A 1 521 ? 17.918 0.873 -22.114 1.00 94.38 521 ILE A CA 1
ATOM 4009 C C . ILE A 1 521 ? 18.973 1.464 -21.191 1.00 94.38 521 ILE A C 1
ATOM 4011 O O . ILE A 1 521 ? 19.861 2.177 -21.661 1.00 94.38 521 ILE A O 1
ATOM 4015 N N . SER A 1 522 ? 18.909 1.130 -19.908 1.00 91.00 522 SER A N 1
ATOM 4016 C CA . SER A 1 522 ? 19.949 1.439 -18.932 1.00 91.00 522 SER A CA 1
ATOM 4017 C C . SER A 1 522 ? 20.845 0.233 -18.698 1.00 91.00 522 SER A C 1
ATOM 4019 O O . SER A 1 522 ? 20.375 -0.894 -18.544 1.00 91.00 522 SER A O 1
ATOM 4021 N N . TRP A 1 523 ? 22.145 0.485 -18.647 1.00 91.31 523 TRP A N 1
ATOM 4022 C CA . TRP A 1 523 ? 23.181 -0.530 -18.522 1.00 91.31 523 TRP A CA 1
ATOM 4023 C C . TRP A 1 523 ? 24.140 -0.197 -17.378 1.00 91.31 523 TRP A C 1
ATOM 4025 O O . TRP A 1 523 ? 24.253 0.958 -16.951 1.00 91.31 523 TRP A O 1
ATOM 4035 N N . VAL A 1 524 ? 24.818 -1.230 -16.888 1.00 89.00 524 VAL A N 1
ATOM 4036 C CA . VAL A 1 524 ? 25.877 -1.158 -15.875 1.00 89.00 524 VAL A CA 1
ATOM 4037 C C . VAL A 1 524 ? 27.020 -2.094 -16.275 1.00 89.00 524 VAL A C 1
ATOM 4039 O O . VAL A 1 524 ? 26.786 -3.064 -16.994 1.00 89.00 524 VAL A O 1
ATOM 4042 N N . ASN A 1 525 ? 28.240 -1.803 -15.834 1.00 87.94 525 ASN A N 1
ATOM 4043 C CA . ASN A 1 525 ? 29.450 -2.599 -16.050 1.00 87.94 525 ASN A CA 1
ATOM 4044 C C . ASN A 1 525 ? 30.221 -2.770 -14.718 1.00 87.94 525 ASN A C 1
ATOM 4046 O O . ASN A 1 525 ? 29.904 -2.098 -13.738 1.00 87.94 525 ASN A O 1
ATOM 4050 N N . SER A 1 526 ? 31.187 -3.691 -14.676 1.00 80.69 526 SER A N 1
ATOM 4051 C CA . SER A 1 526 ? 32.120 -3.902 -13.562 1.00 80.69 526 SER A CA 1
ATOM 4052 C C . SER A 1 526 ? 33.011 -2.682 -13.278 1.00 80.69 526 SER A C 1
ATOM 4054 O O . SER A 1 526 ? 33.342 -2.413 -12.122 1.00 80.69 526 SER A O 1
ATOM 4056 N N . ASP A 1 527 ? 33.339 -1.885 -14.297 1.00 73.19 527 ASP A N 1
ATOM 4057 C CA . ASP A 1 527 ? 33.779 -0.505 -14.103 1.00 73.19 527 ASP A CA 1
ATOM 4058 C C . ASP A 1 527 ? 32.568 0.344 -13.680 1.00 73.19 527 ASP A C 1
ATOM 4060 O O . ASP A 1 527 ? 31.511 0.194 -14.290 1.00 73.19 527 ASP A O 1
ATOM 4064 N N . PRO A 1 528 ? 32.689 1.304 -12.735 1.00 65.00 528 PRO A N 1
ATOM 4065 C CA . PRO A 1 528 ? 31.572 2.077 -12.151 1.00 65.00 528 PRO A CA 1
ATOM 4066 C C . PRO A 1 528 ? 30.816 2.986 -13.146 1.00 65.00 528 PRO A C 1
ATOM 4068 O O . PRO A 1 528 ? 30.058 3.877 -12.761 1.00 65.00 528 PRO A O 1
ATOM 4071 N N . ASN A 1 529 ? 31.040 2.782 -14.438 1.00 71.00 529 ASN A N 1
ATOM 4072 C CA . ASN A 1 529 ? 30.309 3.358 -15.535 1.00 71.00 529 ASN A CA 1
ATOM 4073 C C . ASN A 1 529 ? 28.921 2.719 -15.625 1.00 71.00 529 ASN A C 1
ATOM 4075 O O . ASN A 1 529 ? 28.751 1.513 -15.808 1.00 71.00 529 ASN A O 1
ATOM 4079 N N . SER A 1 530 ? 27.919 3.578 -15.576 1.00 85.44 530 SER A N 1
ATOM 4080 C CA . SER A 1 530 ? 26.541 3.256 -15.890 1.00 85.44 530 SER A CA 1
ATOM 4081 C C . SER A 1 530 ? 26.021 4.308 -16.864 1.00 85.44 530 SER A C 1
ATOM 4083 O O . SER A 1 530 ? 26.537 5.430 -16.970 1.00 85.44 530 SER A O 1
ATOM 4085 N N . GLY A 1 531 ? 24.967 3.971 -17.585 1.00 88.88 531 GLY A N 1
ATOM 4086 C CA . GLY A 1 531 ? 24.353 4.924 -18.488 1.00 88.88 531 GLY A CA 1
ATOM 4087 C C . GLY A 1 531 ? 23.039 4.428 -19.028 1.00 88.88 531 GLY A C 1
ATOM 4088 O O . GLY A 1 531 ? 22.556 3.360 -18.662 1.00 88.88 531 GLY A O 1
ATOM 4089 N N . TRP A 1 532 ? 22.457 5.228 -19.906 1.00 92.00 532 TRP A N 1
ATOM 4090 C CA . TRP A 1 532 ? 21.291 4.849 -20.681 1.00 92.00 532 TRP A CA 1
ATOM 4091 C C . TRP A 1 532 ? 21.490 5.204 -22.147 1.00 92.00 532 TRP A C 1
ATOM 4093 O O . TRP A 1 532 ? 22.221 6.135 -22.492 1.00 92.00 532 TRP A O 1
ATOM 4103 N N . VAL A 1 533 ? 20.830 4.450 -23.016 1.00 95.00 533 VAL A N 1
ATOM 4104 C CA . VAL A 1 533 ? 20.730 4.711 -24.448 1.00 95.00 533 VAL A CA 1
ATOM 4105 C C . VAL A 1 533 ? 19.277 4.574 -24.875 1.00 95.00 533 VAL A C 1
ATOM 4107 O O . VAL A 1 533 ? 18.578 3.638 -24.497 1.00 95.00 533 VAL A O 1
ATOM 4110 N N . LYS A 1 534 ? 18.822 5.523 -25.687 1.00 95.56 534 LYS A N 1
ATOM 4111 C CA . LYS A 1 534 ? 17.486 5.542 -26.263 1.00 95.56 534 LYS A CA 1
ATOM 4112 C C . LYS A 1 534 ? 17.579 5.356 -27.771 1.00 95.56 534 LYS A C 1
ATOM 4114 O O . LYS A 1 534 ? 18.327 6.078 -28.439 1.00 95.56 534 LYS A O 1
ATOM 4119 N N . LEU A 1 535 ? 16.814 4.406 -28.299 1.00 95.62 535 LEU A N 1
ATOM 4120 C CA . LEU A 1 535 ? 16.822 4.036 -29.712 1.00 95.62 535 LEU A CA 1
ATOM 4121 C C . LEU A 1 535 ? 15.419 3.739 -30.241 1.00 95.62 535 LEU A C 1
ATOM 4123 O O . LEU A 1 535 ? 14.538 3.327 -29.492 1.00 95.62 535 LEU A O 1
ATOM 4127 N N . ASP A 1 536 ? 15.248 3.914 -31.545 1.00 95.31 536 ASP A N 1
ATOM 4128 C CA . ASP A 1 536 ? 14.054 3.545 -32.300 1.00 95.31 536 ASP A CA 1
ATOM 4129 C C . ASP A 1 536 ? 14.331 2.322 -33.174 1.00 95.31 536 ASP A C 1
ATOM 4131 O O . ASP A 1 536 ? 15.361 2.245 -33.851 1.00 95.31 536 ASP A O 1
ATOM 4135 N N . ILE A 1 537 ? 13.361 1.411 -33.225 1.00 94.69 537 ILE A N 1
ATOM 4136 C CA . ILE A 1 537 ? 13.405 0.183 -34.016 1.00 94.69 537 ILE A CA 1
ATOM 4137 C C . ILE A 1 537 ? 12.254 0.192 -35.017 1.00 94.69 537 ILE A C 1
ATOM 4139 O O . ILE A 1 537 ? 11.100 0.467 -34.678 1.00 94.69 537 ILE A O 1
ATOM 4143 N N . SER A 1 538 ? 12.585 -0.106 -36.272 1.00 92.31 538 SER A N 1
ATOM 4144 C CA . SER A 1 538 ? 11.630 -0.124 -37.390 1.00 92.31 538 SER A CA 1
ATOM 4145 C C . SER A 1 538 ? 11.660 -1.408 -38.228 1.00 92.31 538 SER A C 1
ATOM 4147 O O . SER A 1 538 ? 10.892 -1.531 -39.181 1.00 92.31 538 SER A O 1
ATOM 4149 N N . GLY A 1 539 ? 12.514 -2.371 -37.870 1.00 91.25 539 GLY A N 1
ATOM 4150 C CA . GLY A 1 539 ? 12.696 -3.634 -38.583 1.00 91.25 539 GLY A CA 1
ATOM 4151 C C . GLY A 1 539 ? 13.787 -4.496 -37.945 1.00 91.25 539 GLY A C 1
ATOM 4152 O O . GLY A 1 539 ? 14.175 -4.272 -36.801 1.00 91.25 539 GLY A O 1
ATOM 4153 N N . SER A 1 540 ? 14.308 -5.474 -38.691 1.00 92.75 540 SER A N 1
ATOM 4154 C CA . SER A 1 540 ? 15.401 -6.340 -38.221 1.00 92.75 540 SER A CA 1
ATOM 4155 C C . SER A 1 540 ? 16.692 -5.550 -37.931 1.00 92.75 540 SER A C 1
ATOM 4157 O O . SER A 1 540 ? 16.973 -4.599 -38.674 1.00 92.75 540 SER A O 1
ATOM 4159 N N . PRO A 1 541 ? 17.502 -5.951 -36.927 1.00 94.88 541 PRO A N 1
ATOM 4160 C CA . PRO A 1 541 ? 18.688 -5.205 -36.503 1.00 94.88 541 PRO A CA 1
ATOM 4161 C C . PRO A 1 541 ? 19.661 -4.915 -37.651 1.00 94.88 541 PRO A C 1
ATOM 4163 O O . PRO A 1 541 ? 20.158 -5.823 -38.315 1.00 94.88 541 PRO A O 1
ATOM 4166 N N . SER A 1 542 ? 19.888 -3.629 -37.915 1.00 95.00 542 SER A N 1
ATOM 4167 C CA . SER A 1 542 ? 20.798 -3.116 -38.943 1.00 95.00 542 SER A CA 1
ATOM 4168 C C . SER A 1 542 ? 21.001 -1.612 -38.756 1.00 95.00 542 SER A C 1
ATOM 4170 O O . SER A 1 542 ? 20.197 -0.950 -38.101 1.00 95.00 542 SER A O 1
ATOM 4172 N N . SER A 1 543 ? 22.017 -1.040 -39.406 1.00 91.12 543 SER A N 1
ATOM 4173 C CA . SER A 1 543 ? 22.237 0.415 -39.421 1.00 91.12 543 SER A CA 1
ATOM 4174 C C . SER A 1 543 ? 21.089 1.218 -40.048 1.00 91.12 543 SER A C 1
ATOM 4176 O O . SER A 1 543 ? 21.003 2.420 -39.833 1.00 91.12 543 SER A O 1
ATOM 4178 N N . GLU A 1 544 ? 20.230 0.582 -40.852 1.00 92.88 544 GLU A N 1
ATOM 4179 C CA . GLU A 1 544 ? 19.072 1.230 -41.485 1.00 92.88 544 GLU A CA 1
ATOM 4180 C C . GLU A 1 544 ? 17.849 1.246 -40.557 1.00 92.88 544 GLU A C 1
ATOM 4182 O O . GLU A 1 544 ? 17.121 2.236 -40.507 1.00 92.88 544 GLU A O 1
ATOM 4187 N N . ASN A 1 545 ? 17.634 0.164 -39.801 1.00 94.19 545 ASN A N 1
ATOM 4188 C CA . ASN A 1 545 ? 16.420 -0.026 -39.002 1.00 94.19 545 ASN A CA 1
ATOM 4189 C C . ASN A 1 545 ? 16.559 0.397 -37.533 1.00 94.19 545 ASN A C 1
ATOM 4191 O O . ASN A 1 545 ? 15.530 0.613 -36.885 1.00 94.19 545 ASN A O 1
ATOM 4195 N N . CYS A 1 546 ? 17.791 0.503 -37.023 1.00 95.44 546 CYS A N 1
ATOM 4196 C CA . CYS A 1 546 ? 18.115 0.941 -35.666 1.00 95.44 546 CYS A CA 1
ATOM 4197 C C . CYS A 1 546 ? 18.526 2.420 -35.695 1.00 95.44 546 CYS A C 1
ATOM 4199 O O . CYS A 1 546 ? 19.568 2.768 -36.245 1.00 95.44 546 CYS A O 1
ATOM 4201 N N . THR A 1 547 ? 17.713 3.308 -35.122 1.00 94.75 547 THR A N 1
ATOM 4202 C CA . THR A 1 547 ? 17.989 4.754 -35.101 1.00 94.75 547 THR A CA 1
ATOM 4203 C C . THR A 1 547 ? 18.353 5.211 -33.691 1.00 94.75 547 THR A C 1
ATOM 4205 O O . THR A 1 547 ? 17.594 4.990 -32.752 1.00 94.75 547 THR A O 1
ATOM 4208 N N . TYR A 1 548 ? 19.492 5.885 -33.538 1.00 95.31 548 TYR A N 1
ATOM 4209 C CA . TYR A 1 548 ? 19.895 6.509 -32.277 1.00 95.31 548 TYR A CA 1
ATOM 4210 C C . TYR A 1 548 ? 19.032 7.744 -31.957 1.00 95.31 548 TYR A C 1
ATOM 4212 O O . TYR A 1 548 ? 18.778 8.565 -32.839 1.00 95.31 548 TYR A O 1
ATOM 4220 N N . ILE A 1 549 ? 18.614 7.897 -30.693 1.00 94.44 549 ILE A N 1
ATOM 4221 C CA . ILE A 1 549 ? 17.860 9.068 -30.207 1.00 94.44 549 ILE A CA 1
ATOM 4222 C C . ILE A 1 549 ? 18.668 9.872 -29.184 1.00 94.44 549 ILE A C 1
ATOM 4224 O O . ILE A 1 549 ? 18.725 11.097 -29.269 1.00 94.44 549 ILE A O 1
ATOM 4228 N N . GLY A 1 550 ? 19.266 9.204 -28.196 1.00 93.69 550 GLY A N 1
ATOM 4229 C CA . GLY A 1 550 ? 19.932 9.870 -27.076 1.00 93.69 550 GLY A CA 1
ATOM 4230 C C . GLY A 1 550 ? 20.722 8.904 -26.199 1.00 93.69 550 GLY A C 1
ATOM 4231 O O . GLY A 1 550 ? 20.491 7.698 -26.244 1.00 93.69 550 GLY A O 1
ATOM 4232 N N . HIS A 1 551 ? 21.636 9.433 -25.390 1.00 93.62 551 HIS A N 1
ATOM 4233 C CA . HIS A 1 551 ? 22.291 8.706 -24.304 1.00 93.62 551 HIS A CA 1
ATOM 4234 C C . HIS A 1 551 ? 22.633 9.659 -23.156 1.00 93.62 551 HIS A C 1
ATOM 4236 O O . HIS A 1 551 ? 22.655 10.879 -23.339 1.00 93.62 551 HIS A O 1
ATOM 4242 N N . GLY A 1 552 ? 22.946 9.097 -21.994 1.00 87.56 552 GLY A N 1
ATOM 4243 C CA . GLY A 1 552 ? 23.434 9.834 -20.832 1.00 87.56 552 GLY A CA 1
ATOM 4244 C C . GLY A 1 552 ? 24.050 8.906 -19.789 1.00 87.56 552 GLY A C 1
ATOM 4245 O O . GLY A 1 552 ? 23.978 7.684 -19.917 1.00 87.56 552 GLY A O 1
ATOM 4246 N N . SER A 1 553 ? 24.671 9.490 -18.767 1.00 82.81 553 SER A N 1
ATOM 4247 C CA . SER A 1 553 ? 25.123 8.786 -17.561 1.00 82.81 553 SER A CA 1
ATOM 4248 C C . SER A 1 553 ? 24.023 8.789 -16.498 1.00 82.81 553 SER A C 1
ATOM 4250 O O . SER A 1 553 ? 23.160 9.672 -16.515 1.00 82.81 553 SER A O 1
ATOM 4252 N N . HIS A 1 554 ? 24.059 7.840 -15.561 1.00 69.88 554 HIS A N 1
ATOM 4253 C CA . HIS A 1 554 ? 23.300 7.984 -14.316 1.00 69.88 554 HIS A CA 1
ATOM 4254 C C . HIS A 1 554 ? 24.152 8.679 -13.248 1.00 69.88 554 HIS A C 1
ATOM 4256 O O . HIS A 1 554 ? 25.376 8.560 -13.245 1.00 69.88 554 HIS A O 1
ATOM 4262 N N . ASN A 1 555 ? 23.485 9.422 -12.360 1.00 56.78 555 ASN A N 1
ATOM 4263 C CA . ASN A 1 555 ? 24.094 9.977 -11.147 1.00 56.78 555 ASN A CA 1
ATOM 4264 C C . ASN A 1 555 ? 23.953 9.014 -9.952 1.00 56.78 555 ASN A C 1
ATOM 4266 O O . ASN A 1 555 ? 24.803 9.045 -9.070 1.00 56.78 555 ASN A O 1
ATOM 4270 N N . ASN A 1 556 ? 22.912 8.166 -9.974 1.00 54.97 556 ASN A N 1
ATOM 4271 C CA . ASN A 1 556 ? 22.636 7.088 -9.022 1.00 54.97 556 ASN A CA 1
ATOM 4272 C C . ASN A 1 556 ? 22.622 5.756 -9.788 1.00 54.97 556 ASN A C 1
ATOM 4274 O O . ASN A 1 556 ? 21.910 5.630 -10.790 1.00 54.97 556 ASN A O 1
ATOM 4278 N N . ASN A 1 557 ? 23.418 4.782 -9.364 1.00 56.34 557 ASN A N 1
ATOM 4279 C CA . ASN A 1 557 ? 23.751 3.597 -10.145 1.00 56.34 557 ASN A CA 1
ATOM 4280 C C . ASN A 1 557 ? 23.063 2.337 -9.599 1.00 56.34 557 ASN A C 1
ATOM 4282 O O . ASN A 1 557 ? 23.053 2.076 -8.396 1.00 56.34 557 ASN A O 1
ATOM 4286 N N . GLY A 1 558 ? 22.576 1.479 -10.501 1.00 59.03 558 GLY A N 1
ATOM 4287 C CA . GLY A 1 558 ? 22.484 0.053 -10.184 1.00 59.03 558 GLY A CA 1
ATOM 4288 C C . GLY A 1 558 ? 23.897 -0.479 -9.926 1.00 59.03 558 GLY A C 1
ATOM 4289 O O . GLY A 1 558 ? 24.814 -0.136 -10.674 1.00 59.03 558 GLY A O 1
ATOM 4290 N N . ALA A 1 559 ? 24.104 -1.266 -8.870 1.00 70.75 559 ALA A N 1
ATOM 4291 C CA . ALA A 1 559 ? 25.407 -1.871 -8.620 1.00 70.75 559 ALA A CA 1
ATOM 4292 C C . ALA A 1 559 ? 25.617 -3.070 -9.548 1.00 70.75 559 ALA A C 1
ATOM 4294 O O . ALA A 1 559 ? 24.770 -3.963 -9.656 1.00 70.75 559 ALA A O 1
ATOM 4295 N N . HIS A 1 560 ? 26.759 -3.107 -10.229 1.00 84.81 560 HIS A N 1
ATOM 4296 C CA . HIS A 1 560 ? 27.136 -4.280 -11.004 1.00 84.81 560 HIS A CA 1
ATOM 4297 C C . HIS A 1 560 ? 27.472 -5.428 -10.055 1.00 84.81 560 HIS A C 1
ATOM 4299 O O . HIS A 1 560 ? 28.429 -5.348 -9.290 1.00 84.81 560 HIS A O 1
ATOM 4305 N N . ASN A 1 561 ? 26.652 -6.478 -10.090 1.00 86.38 561 ASN A N 1
ATOM 4306 C CA . ASN A 1 561 ? 26.956 -7.756 -9.470 1.00 86.38 561 ASN A CA 1
ATOM 4307 C C . ASN A 1 561 ? 26.101 -8.856 -10.108 1.00 86.38 561 ASN A C 1
ATOM 4309 O O . ASN A 1 561 ? 24.946 -9.053 -9.737 1.00 86.38 561 ASN A O 1
ATOM 4313 N N . ARG A 1 562 ? 26.660 -9.571 -11.087 1.00 88.19 562 ARG A N 1
ATOM 4314 C CA . ARG A 1 562 ? 25.943 -10.652 -11.783 1.00 88.19 562 ARG A CA 1
ATOM 4315 C C . ARG A 1 562 ? 25.567 -11.816 -10.871 1.00 88.19 562 ARG A C 1
ATOM 4317 O O . ARG A 1 562 ? 24.480 -12.358 -11.013 1.00 88.19 562 ARG A O 1
ATOM 4324 N N . ASN A 1 563 ? 26.425 -12.138 -9.902 1.00 87.12 563 ASN A N 1
ATOM 4325 C CA . ASN A 1 563 ? 26.232 -13.272 -8.991 1.00 87.12 563 ASN A CA 1
ATOM 4326 C C . ASN A 1 563 ? 25.046 -13.071 -8.034 1.00 87.12 563 ASN A C 1
ATOM 4328 O O . ASN A 1 563 ? 24.580 -14.023 -7.415 1.00 87.12 563 ASN A O 1
ATOM 4332 N N . GLU A 1 564 ? 24.583 -11.829 -7.880 1.00 86.00 564 GLU A N 1
ATOM 4333 C CA . GLU A 1 564 ? 23.432 -11.476 -7.047 1.00 86.00 564 GLU A CA 1
ATOM 4334 C C . GLU A 1 564 ? 22.134 -11.365 -7.863 1.00 86.00 564 GLU A C 1
ATOM 4336 O O . GLU A 1 564 ? 21.087 -11.081 -7.286 1.00 86.00 564 GLU A O 1
ATOM 4341 N N . ILE A 1 565 ? 22.160 -11.590 -9.183 1.00 88.44 565 ILE A N 1
ATOM 4342 C CA . ILE A 1 565 ? 20.951 -11.586 -10.014 1.00 88.44 565 ILE A CA 1
ATOM 4343 C C . ILE A 1 565 ? 20.241 -12.939 -9.854 1.00 88.44 565 ILE A C 1
ATOM 4345 O O . ILE A 1 565 ? 20.799 -13.969 -10.225 1.00 88.44 565 ILE A O 1
ATOM 4349 N N . PRO A 1 566 ? 19.004 -12.976 -9.328 1.00 88.12 566 PRO A N 1
ATOM 4350 C CA . PRO A 1 566 ? 18.294 -14.233 -9.138 1.00 88.12 566 PRO A CA 1
ATOM 4351 C C . PRO A 1 566 ? 17.769 -14.807 -10.468 1.00 88.12 566 PRO A C 1
ATOM 4353 O O . PRO A 1 566 ? 17.384 -14.040 -11.360 1.00 88.12 566 PRO A O 1
ATOM 4356 N N . PRO A 1 567 ? 17.624 -16.143 -10.576 1.00 91.88 567 PRO A N 1
ATOM 4357 C CA . PRO A 1 567 ? 16.883 -16.767 -11.665 1.00 91.88 567 PRO A CA 1
ATOM 4358 C C . PRO A 1 567 ? 15.449 -16.233 -11.748 1.00 91.88 567 PRO A C 1
ATOM 4360 O O . PRO A 1 567 ? 14.768 -16.087 -10.730 1.00 91.88 567 PRO A O 1
ATOM 4363 N N . ALA A 1 568 ? 14.974 -15.967 -12.963 1.00 92.88 568 ALA A N 1
ATOM 4364 C CA . ALA A 1 568 ? 13.696 -15.294 -13.189 1.00 92.88 568 ALA A CA 1
ATOM 4365 C C . ALA A 1 568 ? 12.910 -15.903 -14.357 1.00 92.88 568 ALA A C 1
ATOM 4367 O O . ALA A 1 568 ? 13.473 -16.523 -15.260 1.00 92.88 568 ALA A O 1
ATOM 4368 N N . LEU A 1 569 ? 11.592 -15.721 -14.340 1.00 94.62 569 LEU A N 1
ATOM 4369 C CA . LEU A 1 569 ? 10.722 -15.958 -15.485 1.00 94.62 569 LEU A CA 1
ATOM 4370 C C . LEU A 1 569 ? 11.092 -15.020 -16.637 1.00 94.62 569 LEU A C 1
ATOM 4372 O O . LEU A 1 569 ? 11.438 -13.860 -16.412 1.00 94.62 569 LEU A O 1
ATOM 4376 N N . ASN A 1 570 ? 10.952 -15.497 -17.874 1.00 94.88 570 ASN A N 1
ATOM 4377 C CA . ASN A 1 570 ? 11.013 -14.603 -19.029 1.00 94.88 570 ASN A CA 1
ATOM 4378 C C . ASN A 1 570 ? 9.764 -13.699 -19.081 1.00 94.88 570 ASN A C 1
ATOM 4380 O O . ASN A 1 570 ? 8.735 -13.988 -18.460 1.00 94.88 570 ASN A O 1
ATOM 4384 N N . ILE A 1 571 ? 9.846 -12.605 -19.839 1.00 95.25 571 ILE A N 1
ATOM 4385 C CA . ILE A 1 571 ? 8.745 -11.640 -19.922 1.00 95.25 571 ILE A CA 1
ATOM 4386 C C . ILE A 1 571 ? 7.489 -12.274 -20.528 1.00 95.25 571 ILE A C 1
ATOM 4388 O O . ILE A 1 571 ? 6.406 -12.070 -19.991 1.00 95.25 571 ILE A O 1
ATOM 4392 N N . SER A 1 572 ? 7.613 -13.099 -21.571 1.00 95.50 572 SER A N 1
ATOM 4393 C CA . SER A 1 572 ? 6.463 -13.772 -22.193 1.00 95.50 572 SER A CA 1
ATOM 4394 C C . SER A 1 572 ? 5.644 -14.616 -21.210 1.00 95.50 572 SER A C 1
ATOM 4396 O O . SER A 1 572 ? 4.424 -14.618 -21.294 1.00 95.50 572 SER A O 1
ATOM 4398 N N . MET A 1 573 ? 6.281 -15.327 -20.278 1.00 94.88 573 MET A N 1
ATOM 4399 C CA . MET A 1 573 ? 5.583 -16.154 -19.287 1.00 94.88 573 MET A CA 1
ATOM 4400 C C . MET A 1 573 ? 4.818 -15.296 -18.279 1.00 94.88 573 MET A C 1
ATOM 4402 O O . MET A 1 573 ? 3.708 -15.644 -17.892 1.00 94.88 573 MET A O 1
ATOM 4406 N N . MET A 1 574 ? 5.389 -14.158 -17.877 1.00 94.50 574 MET A N 1
ATOM 4407 C CA . MET A 1 574 ? 4.687 -13.188 -17.034 1.00 94.50 574 MET A CA 1
ATOM 4408 C C . MET A 1 574 ? 3.530 -12.518 -17.787 1.00 94.50 574 MET A C 1
ATOM 4410 O O . MET A 1 574 ? 2.470 -12.287 -17.217 1.00 94.50 574 MET A O 1
ATOM 4414 N N . GLU A 1 575 ? 3.697 -12.231 -19.077 1.00 95.25 575 GLU A N 1
ATOM 4415 C CA . GLU A 1 575 ? 2.628 -11.705 -19.931 1.00 95.25 575 GLU A CA 1
ATOM 4416 C C . GLU A 1 575 ? 1.468 -12.697 -20.101 1.00 95.25 575 GLU A C 1
ATOM 4418 O O . GLU A 1 575 ? 0.305 -12.295 -20.016 1.00 95.25 575 GLU A O 1
ATOM 4423 N N . ASP A 1 576 ? 1.763 -13.984 -20.294 1.00 93.44 576 ASP A N 1
ATOM 4424 C CA . ASP A 1 576 ? 0.751 -15.044 -20.368 1.00 93.44 576 ASP A CA 1
ATOM 4425 C C . ASP A 1 576 ? -0.083 -15.099 -19.074 1.00 93.44 576 ASP A C 1
ATOM 4427 O O . ASP A 1 576 ? -1.311 -15.180 -19.124 1.00 93.44 576 ASP A O 1
ATOM 4431 N N . ASP A 1 577 ? 0.569 -14.954 -17.918 1.00 92.25 577 ASP A N 1
ATOM 4432 C CA . ASP A 1 577 ? -0.090 -14.887 -16.613 1.00 92.25 577 ASP A CA 1
ATOM 4433 C C . ASP A 1 577 ? -0.964 -13.631 -16.459 1.00 92.25 577 ASP A C 1
ATOM 4435 O O . ASP A 1 577 ? -2.128 -13.723 -16.065 1.00 92.25 577 ASP A O 1
ATOM 4439 N N . LEU A 1 578 ? -0.427 -12.452 -16.787 1.00 94.94 578 LEU A N 1
ATOM 4440 C CA . LEU A 1 578 ? -1.117 -11.166 -16.627 1.00 94.94 578 LEU A CA 1
ATOM 4441 C C . LEU A 1 578 ? -2.289 -10.975 -17.608 1.00 94.94 578 LEU A C 1
ATOM 4443 O O . LEU A 1 578 ? -3.199 -10.189 -17.335 1.00 94.94 578 LEU A O 1
ATOM 4447 N N . THR A 1 579 ? -2.279 -11.671 -18.749 1.00 94.88 579 THR A N 1
ATOM 4448 C CA . THR A 1 579 ? -3.368 -11.630 -19.742 1.00 94.88 579 THR A CA 1
ATOM 4449 C C . THR A 1 579 ? -4.531 -12.570 -19.415 1.00 94.88 579 THR A C 1
ATOM 4451 O O . THR A 1 579 ? -5.612 -12.439 -20.011 1.00 94.88 579 THR A O 1
ATOM 4454 N N . ASP A 1 580 ? -4.358 -13.489 -18.459 1.00 93.56 580 ASP A N 1
ATOM 4455 C CA . ASP A 1 580 ? -5.410 -14.397 -18.018 1.00 93.56 580 ASP A CA 1
ATOM 4456 C C . ASP A 1 580 ? -6.485 -13.654 -17.207 1.00 93.56 580 ASP A C 1
ATOM 4458 O O . ASP A 1 580 ? -6.320 -13.294 -16.040 1.00 93.56 580 ASP A O 1
ATOM 4462 N N . ARG A 1 581 ? -7.653 -13.471 -17.827 1.00 93.44 581 ARG A N 1
ATOM 4463 C CA . ARG A 1 581 ? -8.811 -12.800 -17.220 1.00 93.44 581 ARG A CA 1
ATOM 4464 C C . ARG A 1 581 ? -9.461 -13.566 -16.077 1.00 93.44 581 ARG A C 1
ATOM 4466 O O . ARG A 1 581 ? -10.185 -12.943 -15.305 1.00 93.44 581 ARG A O 1
ATOM 4473 N N . ALA A 1 582 ? -9.254 -14.876 -15.975 1.00 91.19 582 ALA A N 1
ATOM 4474 C CA . ALA A 1 582 ? -9.729 -15.636 -14.825 1.00 91.19 582 ALA A CA 1
ATOM 4475 C C . ALA A 1 582 ? -8.881 -15.340 -13.579 1.00 91.19 582 ALA A C 1
ATOM 4477 O O . ALA A 1 582 ? -9.402 -15.382 -12.463 1.00 91.19 582 ALA A O 1
ATOM 4478 N N . ARG A 1 583 ? -7.598 -15.008 -13.775 1.00 91.19 583 ARG A N 1
ATOM 4479 C CA . ARG A 1 583 ? -6.644 -14.678 -12.709 1.00 91.19 583 ARG A CA 1
ATOM 4480 C C . ARG A 1 583 ? -6.668 -13.197 -12.356 1.00 91.19 583 ARG A C 1
ATOM 4482 O O . ARG A 1 583 ? -6.841 -12.849 -11.191 1.00 91.19 583 ARG A O 1
ATOM 4489 N N . PHE A 1 584 ? -6.566 -12.330 -13.363 1.00 93.19 584 PHE A N 1
ATOM 4490 C CA . PHE A 1 584 ? -6.453 -10.881 -13.193 1.00 93.19 584 PHE A CA 1
ATOM 4491 C C . PHE A 1 584 ? -7.459 -10.117 -14.072 1.00 93.19 584 PHE A C 1
ATOM 4493 O O . PHE A 1 584 ? -7.078 -9.424 -15.022 1.00 93.19 584 PHE A O 1
ATOM 4500 N N . PRO A 1 585 ? -8.768 -10.195 -13.766 1.00 91.88 585 PRO A N 1
ATOM 4501 C CA . PRO A 1 585 ? -9.810 -9.587 -14.596 1.00 91.88 585 PRO A CA 1
ATOM 4502 C C . PRO A 1 585 ? -9.643 -8.069 -14.762 1.00 91.88 585 PRO A C 1
ATOM 4504 O O . PRO A 1 585 ? -9.901 -7.548 -15.844 1.00 91.88 585 PRO A O 1
ATOM 4507 N N . VAL A 1 586 ? -9.163 -7.372 -13.725 1.00 90.81 586 VAL A N 1
ATOM 4508 C CA . VAL A 1 586 ? -8.989 -5.906 -13.704 1.00 90.81 586 VAL A CA 1
ATOM 4509 C C . VAL A 1 586 ? -7.911 -5.399 -14.673 1.00 90.81 586 VAL A C 1
ATOM 4511 O O . VAL A 1 586 ? -7.950 -4.247 -15.093 1.00 90.81 586 VAL A O 1
ATOM 4514 N N . LEU A 1 587 ? -6.969 -6.255 -15.086 1.00 94.62 587 LEU A N 1
ATOM 4515 C CA . LEU A 1 587 ? -5.885 -5.863 -15.995 1.00 94.62 587 LEU A CA 1
ATOM 4516 C C . LEU A 1 587 ? -6.318 -5.848 -17.467 1.00 94.62 587 LEU A C 1
ATOM 4518 O O . LEU A 1 587 ? -5.575 -5.367 -18.326 1.00 94.62 587 LEU A O 1
ATOM 4522 N N . SER A 1 588 ? -7.517 -6.352 -17.768 1.00 94.56 588 SER A N 1
ATOM 4523 C CA . SER A 1 588 ? -8.089 -6.403 -19.111 1.00 94.56 588 SER A CA 1
ATOM 4524 C C . SER A 1 588 ? -9.314 -5.497 -19.239 1.00 94.56 588 SER A C 1
ATOM 4526 O O . SER A 1 588 ? -10.176 -5.475 -18.370 1.00 94.56 588 SER A O 1
ATOM 4528 N N . GLY A 1 589 ? -9.457 -4.811 -20.373 1.00 91.94 589 GLY A N 1
ATOM 4529 C CA . GLY A 1 589 ? -10.597 -3.936 -20.659 1.00 91.94 589 GLY A CA 1
ATOM 4530 C C . GLY A 1 589 ? -10.174 -2.567 -21.185 1.00 91.94 589 GLY A C 1
ATOM 4531 O O . GLY A 1 589 ? -9.012 -2.352 -21.531 1.00 91.94 589 GLY A O 1
ATOM 4532 N N . SER A 1 590 ? -11.126 -1.633 -21.266 1.00 89.94 590 SER A N 1
ATOM 4533 C CA . SER A 1 590 ? -10.866 -0.236 -21.653 1.00 89.94 590 SER A CA 1
ATOM 4534 C C . SER A 1 590 ? -9.877 0.452 -20.721 1.00 89.94 590 SER A C 1
ATOM 4536 O O . SER A 1 590 ? -9.047 1.225 -21.195 1.00 89.94 590 SER A O 1
ATOM 4538 N N . ASP A 1 591 ? -9.934 0.110 -19.436 1.00 89.94 591 ASP A N 1
ATOM 4539 C CA . ASP A 1 591 ? -9.193 0.771 -18.359 1.00 89.94 591 ASP A CA 1
ATOM 4540 C C . ASP A 1 591 ? -8.004 -0.064 -17.855 1.00 89.94 591 ASP A C 1
ATOM 4542 O O . ASP A 1 591 ? -7.308 0.344 -16.933 1.00 89.94 591 ASP A O 1
ATOM 4546 N N . GLY A 1 592 ? -7.747 -1.224 -18.474 1.00 94.44 592 GLY A N 1
ATOM 4547 C CA . GLY A 1 592 ? -6.637 -2.121 -18.137 1.00 94.44 592 GLY A CA 1
ATOM 4548 C C . GLY A 1 592 ? -5.392 -1.924 -19.011 1.00 94.44 592 GLY A C 1
ATOM 4549 O O . GLY A 1 592 ? -5.327 -1.034 -19.862 1.00 94.44 592 GLY A O 1
ATOM 4550 N N . PHE A 1 593 ? -4.401 -2.802 -18.849 1.00 95.94 593 PHE A N 1
ATOM 4551 C CA . PHE A 1 593 ? -3.210 -2.863 -19.708 1.00 95.94 593 PHE A CA 1
ATOM 4552 C C . PHE A 1 593 ? -3.462 -3.596 -21.023 1.00 95.94 593 PHE A C 1
ATOM 4554 O O . PHE A 1 593 ? -2.807 -3.304 -22.034 1.00 95.94 593 PHE A O 1
ATOM 4561 N N . PHE A 1 594 ? -4.401 -4.543 -20.999 1.00 96.25 594 PHE A N 1
ATOM 4562 C CA . PHE A 1 594 ? -4.717 -5.428 -22.108 1.00 96.25 594 PHE A CA 1
ATOM 4563 C C . PHE A 1 594 ? -6.128 -5.176 -22.640 1.00 96.25 594 PHE A C 1
ATOM 4565 O O . PHE A 1 594 ? -7.079 -4.901 -21.914 1.00 96.25 594 PHE A O 1
ATOM 4572 N N . THR A 1 595 ? -6.278 -5.312 -23.947 1.00 94.56 595 THR A N 1
ATOM 4573 C CA . THR A 1 595 ? -7.562 -5.359 -24.642 1.00 94.56 595 THR A CA 1
ATOM 4574 C C . THR A 1 595 ? -8.344 -6.620 -24.268 1.00 94.56 595 THR A C 1
ATOM 4576 O O . THR A 1 595 ? -7.798 -7.621 -23.802 1.00 94.56 595 THR A O 1
ATOM 4579 N N . SER A 1 596 ? -9.634 -6.648 -24.606 1.00 88.94 596 SER A N 1
ATOM 4580 C CA . SER A 1 596 ? -10.486 -7.837 -24.468 1.00 88.94 596 SER A CA 1
ATOM 4581 C C . SER A 1 596 ? -10.103 -9.007 -25.388 1.00 88.94 596 SER A C 1
ATOM 4583 O O . SER A 1 596 ? -10.838 -9.994 -25.450 1.00 88.94 596 SER A O 1
ATOM 4585 N N . THR A 1 597 ? -8.997 -8.930 -26.126 1.00 90.19 597 THR A N 1
ATOM 4586 C CA . THR A 1 597 ? -8.409 -10.039 -26.894 1.00 90.19 597 THR A CA 1
ATOM 4587 C C . THR A 1 597 ? -7.028 -10.445 -26.369 1.00 90.19 597 THR A C 1
ATOM 4589 O O . THR A 1 597 ? -6.378 -11.265 -27.002 1.00 90.19 597 THR A O 1
ATOM 4592 N N . GLY A 1 598 ? -6.573 -9.881 -25.241 1.00 90.44 598 GLY A N 1
ATOM 4593 C CA . GLY A 1 598 ? -5.267 -10.180 -24.636 1.00 90.44 598 GLY A CA 1
ATOM 4594 C C . GLY A 1 598 ? -4.079 -9.461 -25.285 1.00 90.44 598 GLY A C 1
ATOM 4595 O O . GLY A 1 598 ? -2.940 -9.728 -24.939 1.00 90.44 598 GLY A O 1
ATOM 4596 N N . GLN A 1 599 ? -4.319 -8.547 -26.230 1.00 93.50 599 GLN A N 1
ATOM 4597 C CA . GLN A 1 599 ? -3.266 -7.693 -26.797 1.00 93.50 599 GLN A CA 1
ATOM 4598 C C . GLN A 1 599 ? -3.056 -6.461 -25.925 1.00 93.50 599 GLN A C 1
ATOM 4600 O O . GLN A 1 599 ? -4.017 -5.998 -25.315 1.00 93.50 599 GLN A O 1
ATOM 4605 N N . TYR A 1 600 ? -1.860 -5.880 -25.920 1.00 93.62 600 TYR A N 1
ATOM 4606 C CA . TYR A 1 600 ? -1.623 -4.606 -25.244 1.00 93.62 600 TYR A CA 1
ATOM 4607 C C . TYR A 1 600 ? -2.506 -3.479 -25.774 1.00 93.62 600 TYR A C 1
ATOM 4609 O O . TYR A 1 600 ? -2.783 -3.392 -26.973 1.00 93.62 600 TYR A O 1
ATOM 4617 N N . GLN A 1 601 ? -2.893 -2.578 -24.876 1.00 93.56 601 GLN A N 1
ATOM 4618 C CA . GLN A 1 601 ? -3.363 -1.261 -25.284 1.00 93.56 601 GLN A CA 1
ATOM 4619 C C . GLN A 1 601 ? -2.199 -0.470 -25.913 1.00 93.56 601 GLN A C 1
ATOM 4621 O O . GLN A 1 601 ? -1.056 -0.641 -25.479 1.00 93.56 601 GLN A O 1
ATOM 4626 N N . PRO A 1 602 ? -2.445 0.399 -26.912 1.00 89.94 602 PRO A N 1
ATOM 4627 C CA . PRO A 1 602 ? -1.377 1.123 -27.610 1.00 89.94 602 PRO A CA 1
ATOM 4628 C C . PRO A 1 602 ? -0.511 1.991 -26.688 1.00 89.94 602 PRO A C 1
ATOM 4630 O O . PRO A 1 602 ? 0.668 2.209 -26.964 1.00 89.94 602 PRO A O 1
ATOM 4633 N N . GLU A 1 603 ? -1.098 2.493 -25.599 1.00 91.88 603 GLU A N 1
ATOM 4634 C CA . GLU A 1 603 ? -0.411 3.331 -24.616 1.00 91.88 603 GLU A CA 1
ATOM 4635 C C . GLU A 1 603 ? 0.343 2.521 -23.553 1.00 91.88 603 GLU A C 1
ATOM 4637 O O . GLU A 1 603 ? 1.107 3.111 -22.786 1.00 91.88 603 GLU A O 1
ATOM 4642 N N . THR A 1 604 ? 0.134 1.200 -23.482 1.00 94.00 604 THR A N 1
ATOM 4643 C CA . THR A 1 604 ? 0.788 0.356 -22.480 1.00 94.00 604 THR A CA 1
ATOM 4644 C C . THR A 1 604 ? 2.272 0.237 -22.789 1.00 94.00 604 THR A C 1
ATOM 4646 O O . THR A 1 604 ? 2.680 -0.172 -23.880 1.00 94.00 604 THR A O 1
ATOM 4649 N N . ARG A 1 605 ? 3.080 0.547 -21.787 1.00 92.50 605 ARG A N 1
ATOM 4650 C CA . ARG A 1 605 ? 4.522 0.356 -21.761 1.00 92.50 605 ARG A CA 1
ATOM 4651 C C . ARG A 1 605 ? 4.861 -0.787 -20.830 1.00 92.50 605 ARG A C 1
ATOM 4653 O O . ARG A 1 605 ? 4.194 -0.976 -19.813 1.00 92.50 605 ARG A O 1
ATOM 4660 N N . ILE A 1 606 ? 5.913 -1.503 -21.177 1.00 93.19 606 ILE A N 1
ATOM 4661 C CA . ILE A 1 606 ? 6.498 -2.547 -20.353 1.00 93.19 606 ILE A CA 1
ATOM 4662 C C . ILE A 1 606 ? 7.941 -2.201 -20.039 1.00 93.19 606 ILE A C 1
ATOM 4664 O O . ILE A 1 606 ? 8.674 -1.678 -20.884 1.00 93.19 606 ILE A O 1
ATOM 4668 N N . GLY A 1 607 ? 8.344 -2.510 -18.819 1.00 87.62 607 GLY A N 1
ATOM 4669 C CA . GLY A 1 607 ? 9.731 -2.489 -18.433 1.00 87.62 607 GLY A CA 1
ATOM 4670 C C . GLY A 1 607 ? 10.096 -3.659 -17.544 1.00 87.62 607 GLY A C 1
ATOM 4671 O O . GLY A 1 607 ? 9.242 -4.314 -16.950 1.00 87.62 607 GLY A O 1
ATOM 4672 N N . HIS A 1 608 ? 11.394 -3.921 -17.473 1.00 88.19 608 HIS A N 1
ATOM 4673 C CA . HIS A 1 608 ? 11.979 -4.778 -16.451 1.00 88.19 608 HIS A CA 1
ATOM 4674 C C . HIS A 1 608 ? 12.963 -3.966 -15.619 1.00 88.19 608 HIS A C 1
ATOM 4676 O O . HIS A 1 608 ? 13.543 -2.988 -16.110 1.00 88.19 608 HIS A O 1
ATOM 4682 N N . LEU A 1 609 ? 13.132 -4.351 -14.362 1.00 84.69 609 LEU A N 1
ATOM 4683 C CA . LEU A 1 609 ? 14.076 -3.744 -13.436 1.00 84.69 609 LEU A CA 1
ATOM 4684 C C . LEU A 1 609 ? 14.823 -4.848 -12.688 1.00 84.69 609 LEU A C 1
ATOM 4686 O O . LEU A 1 609 ? 14.226 -5.799 -12.190 1.00 84.69 609 LEU A O 1
ATOM 4690 N N . VAL A 1 610 ? 16.140 -4.707 -12.625 1.00 83.94 610 VAL A N 1
ATOM 4691 C CA . VAL A 1 610 ? 17.051 -5.604 -11.922 1.00 83.94 610 VAL A CA 1
ATOM 4692 C C . VAL A 1 610 ? 17.811 -4.769 -10.921 1.00 83.94 610 VAL A C 1
ATOM 4694 O O . VAL A 1 610 ? 18.421 -3.758 -11.274 1.00 83.94 610 VAL A O 1
ATOM 4697 N N . VAL A 1 611 ? 17.765 -5.194 -9.670 1.00 76.00 611 VAL A N 1
ATOM 4698 C CA . VAL A 1 611 ? 18.461 -4.524 -8.584 1.00 76.00 611 VAL A CA 1
ATOM 4699 C C . VAL A 1 611 ? 19.260 -5.553 -7.807 1.00 76.00 611 VAL A C 1
ATOM 4701 O O . VAL A 1 611 ? 18.791 -6.664 -7.576 1.00 76.00 611 VAL A O 1
ATOM 4704 N N . THR A 1 612 ? 20.453 -5.164 -7.381 1.00 74.81 612 THR A N 1
ATOM 4705 C CA . THR A 1 612 ? 21.353 -5.941 -6.528 1.00 74.81 612 THR A CA 1
ATOM 4706 C C . THR A 1 612 ? 21.479 -5.263 -5.149 1.00 74.81 612 THR A C 1
ATOM 4708 O O . THR A 1 612 ? 21.350 -4.035 -5.068 1.00 74.81 612 THR A O 1
ATOM 4711 N N . PRO A 1 613 ? 21.720 -6.015 -4.056 1.00 63.62 613 PRO A N 1
ATOM 4712 C CA . PRO A 1 613 ? 21.771 -5.504 -2.677 1.00 63.62 613 PRO A CA 1
ATOM 4713 C C . PRO A 1 613 ? 22.745 -4.347 -2.404 1.00 63.62 613 PRO A C 1
ATOM 4715 O O . PRO A 1 613 ? 22.624 -3.683 -1.383 1.00 63.62 613 PRO A O 1
ATOM 4718 N N . ASN A 1 614 ? 23.686 -4.077 -3.310 1.00 64.88 614 ASN A N 1
ATOM 4719 C CA . ASN A 1 614 ? 24.735 -3.069 -3.135 1.00 64.88 614 ASN A CA 1
ATOM 4720 C C . ASN A 1 614 ? 24.514 -1.780 -3.955 1.00 64.88 614 ASN A C 1
ATOM 4722 O O . ASN A 1 614 ? 25.415 -0.946 -4.033 1.00 64.88 614 ASN A O 1
ATOM 4726 N N . GLY A 1 615 ? 23.358 -1.628 -4.615 1.00 60.78 615 GLY A N 1
ATOM 4727 C CA . GLY A 1 615 ? 23.028 -0.448 -5.427 1.00 60.78 615 GLY A CA 1
ATOM 4728 C C . GLY A 1 615 ? 22.212 0.616 -4.691 1.00 60.78 615 GLY A C 1
ATOM 4729 O O . GLY A 1 615 ? 21.679 0.371 -3.610 1.00 60.78 615 GLY A O 1
ATOM 4730 N N . ASP A 1 616 ? 22.012 1.769 -5.332 1.00 57.91 616 ASP A N 1
ATOM 4731 C CA . ASP A 1 616 ? 21.211 2.882 -4.781 1.00 57.91 616 ASP A CA 1
ATOM 4732 C C . ASP A 1 616 ? 19.710 2.550 -4.644 1.00 57.91 616 ASP A C 1
ATOM 4734 O O . ASP A 1 616 ? 18.945 3.291 -4.035 1.00 57.91 616 ASP A O 1
ATOM 4738 N N . TYR A 1 617 ? 19.277 1.417 -5.205 1.00 56.78 617 TYR A N 1
ATOM 4739 C CA . TYR A 1 617 ? 17.918 0.881 -5.086 1.00 56.78 617 TYR A CA 1
ATOM 4740 C C . TYR A 1 617 ? 17.821 -0.272 -4.062 1.00 56.78 617 TYR A C 1
ATOM 4742 O O . TYR A 1 617 ? 16.798 -0.953 -3.986 1.00 56.78 617 TYR A O 1
ATOM 4750 N N . SER A 1 618 ? 18.869 -0.519 -3.272 1.00 55.34 618 SER A N 1
ATOM 4751 C CA . SER A 1 618 ? 18.895 -1.548 -2.218 1.00 55.34 618 SER A CA 1
ATOM 4752 C C . SER A 1 618 ? 17.837 -1.313 -1.134 1.00 55.34 618 SER A C 1
ATOM 4754 O O . SER A 1 618 ? 17.170 -2.257 -0.715 1.00 55.34 618 SER A O 1
ATOM 4756 N N . ASP A 1 619 ? 17.580 -0.054 -0.770 1.00 53.09 619 ASP A N 1
ATOM 4757 C CA . ASP A 1 619 ? 16.499 0.331 0.148 1.00 53.09 619 ASP A CA 1
ATOM 4758 C C . ASP A 1 619 ? 15.109 -0.038 -0.380 1.00 53.09 619 ASP A C 1
ATOM 4760 O O . ASP A 1 619 ? 14.199 -0.315 0.401 1.00 53.09 619 ASP A O 1
ATOM 4764 N N . TRP A 1 620 ? 14.938 -0.068 -1.706 1.00 52.06 620 TRP A N 1
ATOM 4765 C CA . TRP A 1 620 ? 13.728 -0.585 -2.333 1.00 52.06 620 TRP A CA 1
ATOM 4766 C C . TRP A 1 620 ? 13.681 -2.109 -2.168 1.00 52.06 620 TRP A C 1
ATOM 4768 O O . TRP A 1 620 ? 12.713 -2.577 -1.585 1.00 52.06 620 TRP A O 1
ATOM 4778 N N . ILE A 1 621 ? 14.730 -2.874 -2.524 1.00 51.09 621 ILE A N 1
ATOM 4779 C CA . ILE A 1 621 ? 14.780 -4.349 -2.336 1.00 51.09 621 ILE A CA 1
ATOM 4780 C C . ILE A 1 621 ? 14.464 -4.760 -0.899 1.00 51.09 621 ILE A C 1
ATOM 4782 O O . ILE A 1 621 ? 13.645 -5.657 -0.697 1.00 51.09 621 ILE A O 1
ATOM 4786 N N . ASN A 1 622 ? 15.084 -4.108 0.087 1.00 48.69 622 ASN A N 1
ATOM 4787 C CA . ASN A 1 622 ? 14.942 -4.454 1.503 1.00 48.69 622 ASN A CA 1
ATOM 4788 C C . ASN A 1 622 ? 13.489 -4.334 2.003 1.00 48.69 622 ASN A C 1
ATOM 4790 O O . ASN A 1 622 ? 13.141 -4.925 3.025 1.00 48.69 622 ASN A O 1
ATOM 4794 N N . ARG A 1 623 ? 12.624 -3.607 1.277 1.00 49.94 623 ARG A N 1
ATOM 4795 C CA . ARG A 1 623 ? 11.178 -3.512 1.544 1.00 49.94 623 ARG A CA 1
ATOM 4796 C C . ARG A 1 623 ? 10.359 -4.662 0.940 1.00 49.94 623 ARG A C 1
ATOM 4798 O O . ARG A 1 623 ? 9.221 -4.844 1.355 1.00 49.94 623 ARG A O 1
ATOM 4805 N N . PHE A 1 624 ? 10.900 -5.421 -0.019 1.00 45.88 624 PHE A N 1
ATOM 4806 C CA . PHE A 1 624 ? 10.196 -6.513 -0.721 1.00 45.88 624 PHE A CA 1
ATOM 4807 C C . PHE A 1 624 ? 10.776 -7.898 -0.430 1.00 45.88 624 PHE A C 1
ATOM 4809 O O . PHE A 1 624 ? 10.046 -8.886 -0.478 1.00 45.88 624 PHE A O 1
ATOM 4816 N N . LYS A 1 625 ? 12.081 -8.001 -0.152 1.00 48.28 625 LYS A N 1
ATOM 4817 C CA . LYS A 1 625 ? 12.769 -9.270 0.104 1.00 48.28 625 LYS A CA 1
ATOM 4818 C C . LYS A 1 625 ? 13.779 -9.141 1.230 1.00 48.28 625 LYS A C 1
ATOM 4820 O O . LYS A 1 625 ? 14.556 -8.198 1.285 1.00 48.28 625 LYS A O 1
ATOM 4825 N N . THR A 1 626 ? 13.785 -10.145 2.102 1.00 44.53 626 THR A N 1
ATOM 4826 C CA . THR A 1 626 ? 14.837 -10.344 3.099 1.00 44.53 626 THR A CA 1
ATOM 4827 C C . THR A 1 626 ? 15.836 -11.364 2.548 1.00 44.53 626 THR A C 1
ATOM 4829 O O . THR A 1 626 ? 15.487 -12.525 2.345 1.00 44.53 626 THR A O 1
ATOM 4832 N N . GLY A 1 627 ? 17.064 -10.937 2.245 1.00 52.56 627 GLY A N 1
ATOM 4833 C CA . GLY A 1 627 ? 18.135 -11.832 1.796 1.00 52.56 627 GLY A CA 1
ATOM 4834 C C . GLY A 1 627 ? 19.262 -11.130 1.039 1.00 52.56 627 GLY A C 1
ATOM 4835 O O . GLY A 1 627 ? 19.123 -9.984 0.626 1.00 52.56 627 GLY A O 1
ATOM 4836 N N . ASP A 1 628 ? 20.357 -11.860 0.822 1.00 56.03 628 ASP A N 1
ATOM 4837 C CA . ASP A 1 628 ? 21.583 -11.371 0.165 1.00 56.03 628 ASP A CA 1
ATOM 4838 C C . ASP A 1 628 ? 21.515 -11.432 -1.376 1.00 56.03 628 ASP A C 1
ATOM 4840 O O . ASP A 1 628 ? 22.520 -11.276 -2.065 1.00 56.03 628 ASP A O 1
ATOM 4844 N N . THR A 1 629 ? 20.337 -11.707 -1.942 1.00 65.69 629 THR A N 1
ATOM 4845 C CA . THR A 1 629 ? 20.118 -11.818 -3.392 1.00 65.69 629 THR A CA 1
ATOM 4846 C C . THR A 1 629 ? 19.313 -10.633 -3.904 1.00 65.69 629 THR A C 1
ATOM 4848 O O . THR A 1 629 ? 18.388 -10.172 -3.235 1.00 65.69 629 THR A O 1
ATOM 4851 N N . GLY A 1 630 ? 19.618 -10.176 -5.116 1.00 72.25 630 GLY A N 1
ATOM 4852 C CA . GLY A 1 630 ? 18.897 -9.109 -5.796 1.00 72.25 630 GLY A CA 1
ATOM 4853 C C . GLY A 1 630 ? 17.441 -9.440 -6.124 1.00 72.25 630 GLY A C 1
ATOM 4854 O O . GLY A 1 630 ? 16.918 -10.513 -5.818 1.00 72.25 630 GLY A O 1
ATOM 4855 N N . ALA A 1 631 ? 16.774 -8.503 -6.790 1.00 79.56 631 ALA A N 1
ATOM 4856 C CA . ALA A 1 631 ? 15.403 -8.645 -7.259 1.00 79.56 631 ALA A CA 1
ATOM 4857 C C . ALA A 1 631 ? 15.326 -8.381 -8.764 1.00 79.56 631 ALA A C 1
ATOM 4859 O O . ALA A 1 631 ? 15.939 -7.443 -9.274 1.00 79.56 631 ALA A O 1
ATOM 4860 N N . THR A 1 632 ? 14.539 -9.201 -9.460 1.00 85.69 632 THR A N 1
ATOM 4861 C CA . THR A 1 632 ? 14.163 -8.975 -10.857 1.00 85.69 632 THR A CA 1
ATOM 4862 C C . THR A 1 632 ? 12.658 -8.785 -10.915 1.00 85.69 632 THR A C 1
ATOM 4864 O O . THR A 1 632 ? 11.913 -9.656 -10.465 1.00 85.69 632 THR A O 1
ATOM 4867 N N . THR A 1 633 ? 12.204 -7.664 -11.464 1.00 85.50 633 THR A N 1
ATOM 4868 C CA . THR A 1 633 ? 10.783 -7.334 -11.570 1.00 85.50 633 THR A CA 1
ATOM 4869 C C . THR A 1 633 ? 10.390 -6.971 -12.992 1.00 85.50 633 THR A C 1
ATOM 4871 O O . THR A 1 633 ? 11.207 -6.533 -13.807 1.00 85.50 633 THR A O 1
ATOM 4874 N N . LEU A 1 634 ? 9.103 -7.150 -13.267 1.00 90.38 634 LEU A N 1
ATOM 4875 C CA . LEU A 1 634 ? 8.418 -6.617 -14.430 1.00 90.38 634 LEU A CA 1
ATOM 4876 C C . LEU A 1 634 ? 7.468 -5.513 -13.976 1.00 90.38 634 LEU A C 1
ATOM 4878 O O . LEU A 1 634 ? 6.741 -5.684 -12.997 1.00 90.38 634 LEU A O 1
ATOM 4882 N N . ASP A 1 635 ? 7.440 -4.403 -14.702 1.00 89.62 635 ASP A N 1
ATOM 4883 C CA . ASP A 1 635 ? 6.475 -3.333 -14.491 1.00 89.62 635 ASP A CA 1
ATOM 4884 C C . ASP A 1 635 ? 5.754 -2.962 -15.780 1.00 89.62 635 ASP A C 1
ATOM 4886 O O . ASP A 1 635 ? 6.317 -2.960 -16.878 1.00 89.62 635 ASP A O 1
ATOM 4890 N N . LEU A 1 636 ? 4.469 -2.656 -15.635 1.00 92.69 636 LEU A N 1
ATOM 4891 C CA . LEU A 1 636 ? 3.636 -2.137 -16.708 1.00 92.69 636 LEU A CA 1
ATOM 4892 C C . LEU A 1 636 ? 3.158 -0.745 -16.314 1.00 92.69 636 LEU A C 1
ATOM 4894 O O . LEU A 1 636 ? 2.806 -0.496 -15.161 1.00 92.69 636 LEU A O 1
ATOM 4898 N N . SER A 1 637 ? 3.114 0.163 -17.285 1.00 91.56 637 SER A N 1
ATOM 4899 C CA . SER A 1 637 ? 2.526 1.491 -17.104 1.00 91.56 637 SER A CA 1
ATOM 4900 C C . SER A 1 637 ? 1.675 1.880 -18.302 1.00 91.56 637 SER A C 1
ATOM 4902 O O . SER A 1 637 ? 1.987 1.535 -19.442 1.00 91.56 637 SER A O 1
ATOM 4904 N N . ARG A 1 638 ? 0.581 2.597 -18.064 1.00 93.25 638 ARG A N 1
ATOM 4905 C CA . ARG A 1 638 ? -0.300 3.087 -19.122 1.00 93.25 638 ARG A CA 1
ATOM 4906 C C . ARG A 1 638 ? -0.866 4.443 -18.736 1.00 93.25 638 ARG A C 1
ATOM 4908 O O . ARG A 1 638 ? -1.476 4.568 -17.681 1.00 93.25 638 ARG A O 1
ATOM 4915 N N . ASN A 1 639 ? -0.732 5.411 -19.642 1.00 92.44 639 ASN A N 1
ATOM 4916 C CA . ASN A 1 639 ? -1.300 6.747 -19.480 1.00 92.44 639 ASN A CA 1
ATOM 4917 C C . ASN A 1 639 ? -2.267 7.039 -20.626 1.00 92.44 639 ASN A C 1
ATOM 4919 O O . ASN A 1 639 ? -1.888 6.912 -21.792 1.00 92.44 639 ASN A O 1
ATOM 4923 N N . TRP A 1 640 ? -3.496 7.445 -20.314 1.00 94.69 640 TRP A N 1
ATOM 4924 C CA . TRP A 1 640 ? -4.501 7.789 -21.322 1.00 94.69 640 TRP A CA 1
ATOM 4925 C C . TRP A 1 640 ? -5.501 8.816 -20.793 1.00 94.69 640 TRP A C 1
ATOM 4927 O O . TRP A 1 640 ? -5.690 8.957 -19.589 1.00 94.69 640 TRP A O 1
ATOM 4937 N N . ASN A 1 6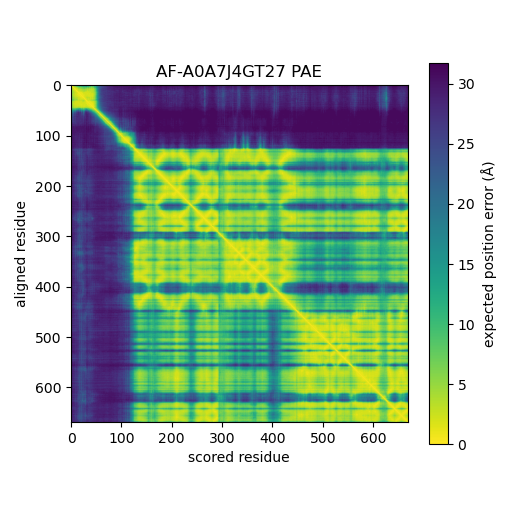41 ? -6.187 9.503 -21.707 1.00 95.00 641 ASN A N 1
ATOM 4938 C CA . ASN A 1 641 ? -7.270 10.420 -21.362 1.00 95.00 641 ASN A CA 1
ATOM 4939 C C . ASN A 1 641 ? -8.623 9.788 -21.703 1.00 95.00 641 ASN A C 1
ATOM 4941 O O . ASN A 1 641 ? -8.811 9.308 -22.824 1.00 95.00 641 ASN A O 1
ATOM 4945 N N . SER A 1 642 ? -9.576 9.829 -20.774 1.00 93.81 642 SER A N 1
ATOM 4946 C CA . SER A 1 642 ? -10.956 9.367 -20.987 1.00 93.81 642 SER A CA 1
ATOM 4947 C C . SER A 1 642 ? -11.930 10.184 -20.143 1.00 93.81 642 SER A C 1
ATOM 4949 O O . SER A 1 642 ? -11.643 10.504 -18.998 1.00 93.81 642 SER A O 1
ATOM 4951 N N . ASP A 1 643 ? -13.074 10.574 -20.713 1.00 90.50 643 ASP A N 1
ATOM 4952 C CA . ASP A 1 643 ? -14.154 11.291 -20.007 1.00 90.50 643 ASP A CA 1
ATOM 4953 C C . ASP A 1 643 ? -13.722 12.553 -19.222 1.00 90.50 643 ASP A C 1
ATOM 4955 O O . ASP A 1 643 ? -14.326 12.951 -18.221 1.00 90.50 643 ASP A O 1
ATOM 4959 N N . GLY A 1 644 ? -12.675 13.224 -19.714 1.00 91.56 644 GLY A N 1
ATOM 4960 C CA . GLY A 1 644 ? -12.091 14.417 -19.096 1.00 91.56 644 GLY A CA 1
ATOM 4961 C C . GLY A 1 644 ? -11.123 14.136 -17.945 1.00 91.56 644 GLY A C 1
ATOM 4962 O O . GLY A 1 644 ? -10.649 15.094 -17.351 1.00 91.56 644 GLY A O 1
ATOM 4963 N N . TRP A 1 645 ? -10.828 12.870 -17.653 1.00 94.06 645 TRP A N 1
ATOM 4964 C CA . TRP A 1 645 ? -9.802 12.441 -16.707 1.00 94.06 645 TRP A CA 1
ATOM 4965 C C . TRP A 1 645 ? -8.489 12.133 -17.425 1.00 94.06 645 TRP A C 1
ATOM 4967 O O . TRP A 1 645 ? -8.491 11.549 -18.515 1.00 94.06 645 TRP A O 1
ATOM 4977 N N . SER A 1 646 ? -7.378 12.494 -16.785 1.00 95.25 646 SER A N 1
ATOM 4978 C CA . SER A 1 646 ? -6.051 11.958 -17.077 1.00 95.25 646 SER A CA 1
ATOM 4979 C C . SER A 1 646 ? -5.824 10.742 -16.189 1.00 95.25 646 SER A C 1
ATOM 4981 O O . SER A 1 646 ? -5.857 10.862 -14.968 1.00 95.25 646 SER A O 1
ATOM 4983 N N . ASN A 1 647 ? -5.600 9.579 -16.794 1.00 95.00 647 ASN A N 1
ATOM 4984 C CA . ASN A 1 647 ? -5.462 8.307 -16.092 1.00 95.00 647 ASN A CA 1
ATOM 4985 C C . ASN A 1 647 ? -4.023 7.803 -16.181 1.00 95.00 647 ASN A C 1
ATOM 4987 O O . ASN A 1 647 ? -3.420 7.842 -17.258 1.00 95.00 647 ASN A O 1
ATOM 4991 N N . THR A 1 648 ? -3.533 7.257 -15.075 1.00 91.12 648 THR A N 1
ATOM 4992 C CA . THR A 1 648 ? -2.236 6.595 -14.944 1.00 91.12 648 THR A CA 1
ATOM 4993 C C . THR A 1 648 ? -2.457 5.263 -14.241 1.00 91.12 648 THR A C 1
ATOM 4995 O O . THR A 1 648 ? -2.851 5.241 -13.079 1.00 91.12 648 THR A O 1
ATOM 4998 N N . LEU A 1 649 ? -2.203 4.154 -14.930 1.00 91.88 649 LEU A N 1
ATOM 4999 C CA . LEU A 1 649 ? -2.239 2.809 -14.357 1.00 91.88 649 LEU A CA 1
ATOM 5000 C C . LEU A 1 649 ? -0.819 2.245 -14.303 1.00 91.88 649 LEU A C 1
ATOM 5002 O O . LEU A 1 649 ? -0.126 2.240 -15.322 1.00 91.88 649 LEU A O 1
ATOM 5006 N N . THR A 1 650 ? -0.399 1.741 -13.145 1.00 87.81 650 THR A N 1
ATOM 5007 C CA . THR A 1 650 ? 0.893 1.068 -12.952 1.00 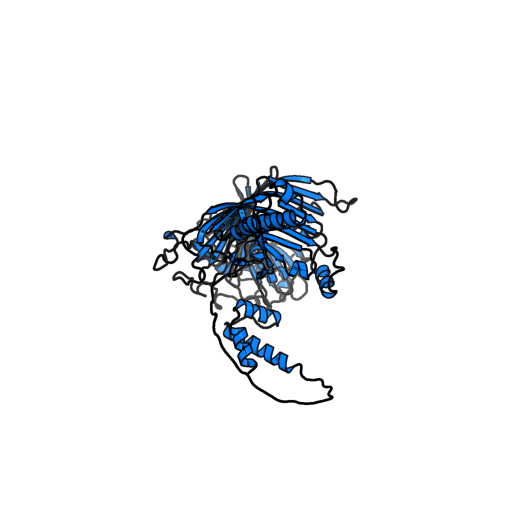87.81 650 THR A CA 1
ATOM 5008 C C . THR A 1 650 ? 0.720 -0.290 -12.282 1.00 87.81 650 THR A C 1
ATOM 5010 O O . THR A 1 650 ? -0.232 -0.505 -11.538 1.00 87.81 650 THR A O 1
ATOM 5013 N N . LEU A 1 651 ? 1.619 -1.228 -12.573 1.00 90.00 651 LEU A N 1
ATOM 5014 C CA . LEU A 1 651 ? 1.670 -2.557 -11.960 1.00 90.00 651 LEU A CA 1
ATOM 5015 C C . LEU A 1 651 ? 3.119 -2.992 -11.804 1.00 90.00 651 LEU A C 1
ATOM 5017 O O . LEU A 1 651 ? 3.944 -2.678 -12.660 1.00 90.00 651 LEU A O 1
ATOM 5021 N N . ALA A 1 652 ? 3.395 -3.751 -10.747 1.00 87.19 652 ALA A N 1
ATOM 5022 C CA . ALA A 1 652 ? 4.661 -4.442 -10.555 1.00 87.19 652 ALA A CA 1
ATOM 5023 C C . ALA A 1 652 ? 4.433 -5.937 -10.291 1.00 87.19 652 ALA A C 1
ATOM 5025 O O . ALA A 1 652 ? 3.450 -6.334 -9.661 1.00 87.19 652 ALA A O 1
ATOM 5026 N N . MET A 1 653 ? 5.360 -6.761 -10.765 1.00 87.56 653 MET A N 1
ATOM 5027 C CA . MET A 1 653 ? 5.366 -8.214 -10.616 1.00 87.56 653 MET A CA 1
ATOM 5028 C C . MET A 1 653 ? 6.794 -8.686 -10.333 1.00 87.56 653 MET A C 1
ATOM 5030 O O . MET A 1 653 ? 7.741 -8.218 -10.965 1.00 87.56 653 MET A O 1
ATOM 5034 N N . ASP A 1 654 ? 6.962 -9.606 -9.387 1.00 85.94 654 ASP A N 1
ATOM 5035 C CA . ASP A 1 654 ? 8.248 -10.243 -9.105 1.00 85.94 654 ASP A CA 1
ATOM 5036 C C . ASP A 1 654 ? 8.486 -11.383 -10.100 1.00 85.94 654 ASP A C 1
ATOM 5038 O O . ASP A 1 654 ? 7.776 -12.390 -10.107 1.00 85.94 654 ASP A O 1
ATOM 5042 N N . ALA A 1 655 ? 9.516 -11.243 -10.932 1.00 89.62 655 ALA A N 1
ATOM 5043 C CA . ALA A 1 655 ? 9.822 -12.211 -11.977 1.00 89.62 655 ALA A CA 1
ATOM 5044 C C . ALA A 1 655 ? 10.389 -13.527 -11.427 1.00 89.62 655 ALA A C 1
ATOM 5046 O O . ALA A 1 655 ? 10.360 -14.543 -12.113 1.00 89.62 655 ALA A O 1
ATOM 5047 N N . THR A 1 656 ? 10.906 -13.541 -10.199 1.00 85.50 656 THR A N 1
ATOM 5048 C CA . THR A 1 656 ? 11.478 -14.754 -9.587 1.00 85.50 656 THR A CA 1
ATOM 5049 C C . THR A 1 656 ? 10.406 -15.672 -8.998 1.00 85.50 656 THR A C 1
ATOM 5051 O O . THR A 1 656 ? 10.578 -16.888 -8.959 1.00 85.50 656 THR A O 1
ATOM 5054 N N . SER A 1 657 ? 9.291 -15.094 -8.547 1.00 85.38 657 SER A N 1
ATOM 5055 C CA . SER A 1 657 ? 8.186 -15.814 -7.910 1.00 85.38 657 SER A CA 1
ATOM 5056 C C . SER A 1 657 ? 6.939 -15.882 -8.789 1.00 85.38 657 SER A C 1
ATOM 5058 O O . SER A 1 657 ? 6.065 -16.703 -8.528 1.00 85.38 657 SER A O 1
ATOM 5060 N N . GLY A 1 658 ? 6.845 -15.048 -9.827 1.00 87.62 658 GLY A N 1
ATOM 5061 C CA . GLY A 1 658 ? 5.651 -14.920 -10.660 1.00 87.62 658 GLY A CA 1
ATOM 5062 C C . GLY A 1 658 ? 4.475 -14.249 -9.941 1.00 87.62 658 GLY A C 1
ATOM 5063 O O . GLY A 1 658 ? 3.339 -14.354 -10.395 1.00 87.62 658 GLY A O 1
ATOM 5064 N N . GLN A 1 659 ? 4.715 -13.598 -8.802 1.00 87.56 659 GLN A N 1
ATOM 5065 C CA . GLN A 1 659 ? 3.676 -12.947 -8.010 1.00 87.56 659 GLN A CA 1
ATOM 5066 C C . GLN A 1 659 ? 3.479 -11.499 -8.453 1.00 87.56 659 GLN A C 1
ATOM 5068 O O . GLN A 1 659 ? 4.442 -10.741 -8.592 1.00 87.56 659 GLN A O 1
ATOM 5073 N N . VAL A 1 660 ? 2.223 -11.094 -8.634 1.00 88.44 660 VAL A N 1
ATOM 5074 C CA . VAL A 1 660 ? 1.873 -9.680 -8.777 1.00 88.44 660 VAL A CA 1
ATOM 5075 C C . VAL A 1 660 ? 2.037 -9.017 -7.421 1.00 88.44 660 VAL A C 1
ATOM 5077 O O . VAL A 1 660 ? 1.459 -9.460 -6.432 1.00 88.44 660 VAL A O 1
ATOM 5080 N N . ILE A 1 661 ? 2.816 -7.940 -7.393 1.00 83.81 661 ILE A N 1
ATOM 5081 C CA . ILE A 1 661 ? 3.044 -7.163 -6.179 1.00 83.81 661 ILE A CA 1
ATOM 5082 C C . ILE A 1 661 ? 1.816 -6.316 -5.858 1.00 83.81 661 ILE A C 1
ATOM 5084 O O . ILE A 1 661 ? 1.315 -6.273 -4.733 1.00 83.81 661 ILE A O 1
ATOM 5088 N N . GLY A 1 662 ? 1.315 -5.656 -6.894 1.00 86.38 662 GLY A N 1
ATOM 5089 C CA . GLY A 1 662 ? 0.181 -4.767 -6.806 1.00 86.38 662 GLY A CA 1
ATOM 5090 C C . GLY A 1 662 ? 0.021 -3.941 -8.070 1.00 86.38 662 GLY A C 1
ATOM 5091 O O . GLY A 1 662 ? 0.852 -3.985 -8.984 1.00 86.38 662 GLY A O 1
ATOM 5092 N N . TRP A 1 663 ? -1.057 -3.172 -8.108 1.00 88.38 663 TRP A N 1
ATOM 5093 C CA . TRP A 1 663 ? -1.340 -2.214 -9.167 1.00 88.38 663 TRP A CA 1
ATOM 5094 C C . TRP A 1 663 ? -1.986 -0.959 -8.592 1.00 88.38 663 TRP A C 1
ATOM 5096 O O . TRP A 1 663 ? -2.619 -1.002 -7.542 1.00 88.38 663 TRP A O 1
ATOM 5106 N N . ASN A 1 664 ? -1.821 0.164 -9.284 1.00 87.12 664 ASN A N 1
ATOM 5107 C CA . ASN A 1 664 ? -2.344 1.458 -8.875 1.00 87.12 664 ASN A CA 1
ATOM 5108 C C . ASN A 1 664 ? -2.923 2.196 -10.081 1.00 87.12 664 ASN A C 1
ATOM 5110 O O . ASN A 1 664 ? -2.206 2.482 -11.039 1.00 87.12 664 ASN A O 1
ATOM 5114 N N . LEU A 1 665 ? -4.212 2.511 -10.017 1.00 91.19 665 LEU A N 1
ATOM 5115 C CA . LEU A 1 665 ? -4.900 3.422 -10.916 1.00 91.19 665 LEU A CA 1
ATOM 5116 C C . LEU A 1 665 ? -5.025 4.776 -10.224 1.00 91.19 665 LEU A C 1
ATOM 5118 O O . LEU A 1 665 ? -5.683 4.890 -9.196 1.00 91.19 665 LEU A O 1
ATOM 5122 N N . TYR A 1 666 ? -4.441 5.801 -10.825 1.00 89.06 666 TYR A N 1
ATOM 5123 C CA . TYR A 1 666 ? -4.570 7.193 -10.419 1.00 89.06 666 TYR A CA 1
ATOM 5124 C C . TYR A 1 666 ? -5.261 7.986 -11.523 1.00 89.06 666 TYR A C 1
ATOM 5126 O O . TYR A 1 666 ? -4.944 7.828 -12.705 1.00 89.06 666 TYR A O 1
ATOM 5134 N N . GLN A 1 667 ? -6.193 8.850 -11.142 1.00 92.94 667 GLN A N 1
ATOM 5135 C CA . GLN A 1 667 ? -6.945 9.691 -12.059 1.00 92.94 667 GLN A CA 1
ATOM 5136 C C . GLN A 1 667 ? -6.993 11.122 -11.521 1.00 92.94 667 GLN A C 1
ATOM 5138 O O . GLN A 1 667 ? -7.276 11.341 -10.342 1.00 92.94 667 GLN A O 1
ATOM 5143 N N . SER A 1 668 ? -6.748 12.097 -12.396 1.00 92.31 668 SER A N 1
ATOM 5144 C CA . SER A 1 668 ? -6.861 13.525 -12.083 1.00 92.31 668 SER A CA 1
ATOM 5145 C C . SER A 1 668 ? -7.708 14.274 -13.111 1.00 92.31 668 SER A C 1
ATOM 5147 O O . SER A 1 668 ? -7.733 13.911 -14.297 1.00 92.31 668 SER A O 1
ATOM 5149 N N . LYS A 1 669 ? -8.435 15.294 -12.647 1.00 90.81 669 LYS A N 1
ATOM 5150 C CA . LYS A 1 669 ? -9.349 16.099 -13.460 1.00 90.81 669 LYS A CA 1
ATOM 5151 C C . LYS A 1 669 ? -9.438 17.549 -13.019 1.00 90.81 669 LYS A C 1
ATOM 5153 O O . LYS A 1 669 ? -9.641 17.778 -11.803 1.00 90.81 669 LYS A O 1
#

Solvent-accessible surface area (backbone atoms only — not comparable to full-atom values): 36160 Å² total; per-residue (Å²): 121,70,68,67,54,51,51,54,56,53,66,74,48,52,65,67,58,52,33,48,54,22,55,76,70,74,41,79,64,73,72,54,66,70,57,44,43,52,53,52,53,52,50,58,55,52,57,68,69,70,76,80,85,80,88,84,88,88,82,88,83,90,87,79,89,84,86,87,87,88,85,86,87,88,82,90,84,88,87,82,91,85,88,86,90,83,91,80,81,93,70,82,85,75,53,77,72,63,48,54,71,36,72,72,47,36,53,51,52,50,48,51,49,46,55,57,57,44,46,54,56,63,62,73,66,60,75,78,68,43,51,56,34,76,65,24,28,43,22,33,40,34,30,38,39,38,75,28,39,37,40,31,20,41,50,51,33,51,81,66,40,78,84,48,100,61,95,67,59,62,32,32,44,38,39,39,38,33,32,43,33,36,44,34,29,50,59,28,54,72,84,50,40,78,68,41,98,62,69,88,66,63,25,33,35,63,42,60,36,35,73,26,46,60,38,59,16,48,42,39,42,39,38,42,39,26,77,48,27,39,45,29,39,16,42,42,53,102,88,38,82,54,42,92,63,64,57,71,42,58,30,35,40,40,41,37,40,39,38,32,29,32,25,47,85,64,41,63,35,27,38,37,40,40,37,36,42,40,46,84,85,42,40,35,36,38,41,34,37,21,28,64,49,25,57,80,59,20,47,54,65,65,44,42,75,59,58,52,48,73,80,45,73,38,53,40,34,78,56,57,41,81,48,64,52,43,65,72,41,67,53,72,35,80,60,28,39,36,34,29,73,28,81,43,65,55,83,90,45,78,22,40,29,32,42,33,36,35,46,64,38,46,79,47,55,30,49,42,37,36,39,40,34,24,36,49,72,94,39,40,41,36,48,28,37,44,32,46,35,34,42,41,21,44,82,46,90,45,85,92,52,59,75,71,42,50,55,52,41,55,73,74,41,45,44,42,37,40,35,38,34,34,34,39,38,53,80,47,76,47,79,37,87,46,67,63,66,70,64,43,82,66,76,56,58,68,66,87,66,78,79,44,66,48,82,87,59,34,41,74,37,41,82,80,45,50,48,81,56,31,85,41,82,83,48,96,75,36,59,67,50,57,61,59,23,43,82,50,32,83,84,41,53,66,61,41,54,29,54,74,52,87,11,35,46,37,31,40,38,48,40,50,79,54,102,40,43,33,40,42,39,29,39,28,16,81,58,96,58,43,31,38,42,31,35,36,39,73,60,72,69,38,69,85,28,31,41,78,72,49,71,50,69,59,96,72,50,68,40,65,50,48,91,27,43,58,46,23,46,35,46,33,63,54,48,59,54,55,51,32,54,86,41,35,49,74,40,41,34,95,89,29,52,18,34,91,83,58,41,65,36,63,54,39,25,48,30,41,42,47,43,26,71,81,18,78,56,21,76,58,46,64,60,62,48,91,69,90,55,24,50,46,34,40,36,41,40,33,60,54,77,56,100,77,30,46,35,39,39,39,36,38,28,36,29,59,53,62,30,37,23,33,38,38,40,42,35,42,72